Protein AF-A0A959K096-F1 (afdb_monomer_lite)

Radius of gyration: 23.17 Å; chains: 1; bounding box: 67×40×71 Å

Structure (mmCIF, N/CA/C/O backbone):
data_AF-A0A959K096-F1
#
_entry.id   AF-A0A959K096-F1
#
loop_
_atom_site.group_PDB
_atom_site.id
_atom_site.type_symbol
_atom_site.label_atom_id
_atom_site.label_alt_id
_atom_site.label_comp_id
_atom_site.label_asym_id
_atom_site.label_entity_id
_atom_site.label_seq_id
_atom_site.pdbx_PDB_ins_code
_atom_site.Cartn_x
_atom_site.Cartn_y
_atom_site.Cartn_z
_atom_site.occupancy
_atom_site.B_iso_or_equiv
_atom_site.auth_seq_id
_atom_site.auth_comp_id
_atom_site.auth_asym_id
_atom_site.auth_atom_id
_atom_site.pdbx_PDB_model_num
ATOM 1 N N . MET A 1 1 ? 40.692 -9.139 -2.985 1.00 23.20 1 MET A N 1
ATOM 2 C CA . MET A 1 1 ? 39.994 -9.299 -4.280 1.00 23.20 1 MET A CA 1
ATOM 3 C C . MET A 1 1 ? 38.507 -9.075 -4.047 1.00 23.20 1 MET A C 1
ATOM 5 O O . MET A 1 1 ? 37.821 -9.965 -3.563 1.00 23.20 1 MET A O 1
ATOM 9 N N . LYS A 1 2 ? 38.064 -7.827 -4.242 1.00 20.53 2 LYS A N 1
ATOM 10 C CA . LYS A 1 2 ? 36.703 -7.349 -3.974 1.00 20.53 2 LYS A CA 1
ATOM 11 C C . LYS A 1 2 ? 35.788 -7.834 -5.103 1.00 20.53 2 LYS A C 1
ATOM 13 O O . LYS A 1 2 ? 35.947 -7.389 -6.234 1.00 20.53 2 LYS A O 1
ATOM 18 N N . LYS A 1 3 ? 34.872 -8.757 -4.806 1.00 21.45 3 LYS A N 1
ATOM 19 C CA . LYS A 1 3 ? 33.778 -9.128 -5.709 1.00 21.45 3 LYS A CA 1
ATOM 20 C C . LYS A 1 3 ? 32.751 -7.986 -5.699 1.00 21.45 3 LYS A C 1
ATOM 22 O O . LYS A 1 3 ? 31.877 -7.953 -4.842 1.00 21.45 3 LYS A O 1
ATOM 27 N N . LEU A 1 4 ? 32.923 -7.013 -6.596 1.00 22.81 4 LEU A N 1
ATOM 28 C CA . LEU A 1 4 ? 31.853 -6.110 -7.030 1.00 22.81 4 LEU A CA 1
ATOM 29 C C . LEU A 1 4 ? 30.901 -6.935 -7.903 1.00 22.81 4 LEU A C 1
ATOM 31 O O . LEU A 1 4 ? 31.239 -7.173 -9.048 1.00 22.81 4 LEU A O 1
ATOM 35 N N . PHE A 1 5 ? 29.809 -7.443 -7.339 1.00 24.23 5 PHE A N 1
ATOM 36 C CA . PHE A 1 5 ? 28.594 -7.965 -7.998 1.00 24.23 5 PHE A CA 1
ATOM 37 C C . PHE A 1 5 ? 27.771 -8.556 -6.844 1.00 24.23 5 PHE A C 1
ATOM 39 O O . PHE A 1 5 ? 28.146 -9.602 -6.311 1.00 24.23 5 PHE A O 1
ATOM 46 N N . PRO A 1 6 ? 26.775 -7.823 -6.323 1.00 27.83 6 PRO A N 1
ATOM 47 C CA . PRO A 1 6 ? 25.466 -7.721 -6.969 1.00 27.83 6 PRO A CA 1
ATOM 48 C C . PRO A 1 6 ? 24.909 -6.284 -6.875 1.00 27.83 6 PRO A C 1
ATOM 50 O O . PRO A 1 6 ? 25.610 -5.395 -6.415 1.00 27.83 6 PRO A O 1
ATOM 53 N N . ILE A 1 7 ? 23.643 -6.069 -7.241 1.00 26.89 7 ILE A N 1
ATOM 54 C CA . ILE A 1 7 ? 22.902 -4.786 -7.218 1.00 26.89 7 ILE A CA 1
ATOM 55 C C . ILE A 1 7 ? 22.954 -4.047 -8.562 1.00 26.89 7 ILE A C 1
ATOM 57 O O . ILE A 1 7 ? 23.624 -3.036 -8.733 1.00 26.89 7 ILE A O 1
ATOM 61 N N . LEU A 1 8 ? 22.157 -4.538 -9.512 1.00 27.73 8 LEU A N 1
ATOM 62 C CA . LEU A 1 8 ? 21.442 -3.613 -10.399 1.00 27.73 8 LEU A CA 1
ATOM 63 C C . LEU A 1 8 ? 20.034 -4.082 -10.794 1.00 27.73 8 LEU A C 1
ATOM 65 O O . LEU A 1 8 ? 19.271 -3.279 -11.300 1.00 27.73 8 LEU A O 1
ATOM 69 N N . PHE A 1 9 ? 19.619 -5.321 -10.499 1.00 33.09 9 PHE A N 1
ATOM 70 C CA . PHE A 1 9 ? 18.269 -5.778 -10.879 1.00 33.09 9 PHE A CA 1
ATOM 71 C C . PHE A 1 9 ? 17.508 -6.584 -9.813 1.00 33.09 9 PHE A C 1
ATOM 73 O O . PHE A 1 9 ? 16.464 -7.147 -10.102 1.00 33.09 9 PHE A O 1
ATOM 80 N N . LEU A 1 10 ? 17.977 -6.580 -8.557 1.00 26.53 10 LEU A N 1
ATOM 81 C CA . LEU A 1 10 ? 17.268 -7.175 -7.403 1.00 26.53 10 LEU A CA 1
ATOM 82 C C . LEU A 1 10 ? 16.805 -6.134 -6.367 1.00 26.53 10 LEU A C 1
ATOM 84 O O . LEU A 1 10 ? 16.362 -6.478 -5.276 1.00 26.53 10 LEU A O 1
ATOM 88 N N . HIS A 1 11 ? 16.900 -4.849 -6.716 1.00 27.77 11 HIS A N 1
ATOM 89 C CA . HIS A 1 11 ? 16.362 -3.745 -5.919 1.00 27.77 11 HIS A CA 1
ATOM 90 C C . HIS A 1 11 ? 15.149 -3.063 -6.552 1.00 27.77 11 HIS A C 1
ATOM 92 O O . HIS A 1 11 ? 14.614 -2.154 -5.944 1.00 27.77 11 HIS A O 1
ATOM 98 N N . LEU A 1 12 ? 14.629 -3.528 -7.690 1.00 33.50 12 LEU A N 1
ATOM 99 C CA . LEU A 1 12 ? 13.482 -2.885 -8.351 1.00 33.50 12 LEU A CA 1
ATOM 100 C C . LEU A 1 12 ? 12.110 -3.496 -8.019 1.00 33.50 12 LEU A C 1
ATOM 102 O O . LEU A 1 12 ? 11.120 -3.115 -8.626 1.00 33.50 12 LEU A O 1
ATOM 106 N N . SER A 1 13 ? 12.028 -4.367 -7.008 1.00 31.58 13 SER A N 1
ATOM 107 C CA . SER A 1 13 ? 10.762 -4.672 -6.319 1.00 31.58 13 SER A CA 1
ATOM 108 C C . SER A 1 13 ? 10.719 -4.160 -4.870 1.00 31.58 13 SER A C 1
ATOM 110 O O . SER A 1 13 ? 9.779 -4.480 -4.154 1.00 31.58 13 SER A O 1
ATOM 112 N N . LEU A 1 14 ? 11.733 -3.404 -4.414 1.00 29.75 14 LEU A N 1
ATOM 113 C CA . LEU A 1 14 ? 11.789 -2.823 -3.053 1.00 29.75 14 LEU A CA 1
ATOM 114 C C . LEU A 1 14 ? 12.453 -1.431 -2.967 1.00 29.75 14 LEU A C 1
ATOM 116 O O . LEU A 1 14 ? 12.369 -0.771 -1.940 1.00 29.75 14 LEU A O 1
ATOM 120 N N . PHE A 1 15 ? 13.060 -0.948 -4.047 1.00 31.42 15 PHE A N 1
ATOM 121 C CA . PHE A 1 15 ? 13.356 0.455 -4.305 1.00 31.42 15 PHE A CA 1
ATOM 122 C C . PHE A 1 15 ? 12.981 0.723 -5.752 1.00 31.42 15 PHE A C 1
ATOM 124 O O . PHE A 1 15 ? 13.793 0.690 -6.675 1.00 31.42 15 PHE A O 1
ATOM 131 N N . SER A 1 16 ? 11.715 1.010 -5.965 1.00 32.34 16 SER A N 1
ATOM 132 C CA . SER A 1 16 ? 11.357 1.976 -6.981 1.00 32.34 16 SER A CA 1
ATOM 133 C C . SER A 1 16 ? 12.169 3.249 -6.719 1.00 32.34 16 SER A C 1
ATOM 135 O O . SER A 1 16 ? 11.878 4.025 -5.819 1.00 32.34 16 SER A O 1
ATOM 137 N N . TYR A 1 17 ? 13.277 3.408 -7.434 1.00 30.33 17 TYR A N 1
ATOM 138 C CA . TYR A 1 17 ? 13.931 4.696 -7.554 1.00 30.33 17 TYR A CA 1
ATOM 139 C C . TYR A 1 17 ? 13.127 5.464 -8.593 1.00 30.33 17 TYR A C 1
ATOM 141 O O . TYR A 1 17 ? 13.175 5.146 -9.781 1.00 30.33 17 TYR A O 1
ATOM 149 N N . GLY A 1 18 ? 12.366 6.459 -8.136 1.00 38.69 18 GLY A N 1
ATOM 150 C CA . GLY A 1 18 ? 11.876 7.519 -9.002 1.00 38.69 18 GLY A CA 1
ATOM 151 C C . GLY A 1 18 ? 13.064 8.168 -9.708 1.00 38.69 18 GLY A C 1
ATOM 152 O O . GLY A 1 18 ? 13.792 8.962 -9.117 1.00 38.69 18 GLY A O 1
ATOM 153 N N . GLN A 1 19 ? 13.294 7.795 -10.962 1.00 36.47 19 GLN A N 1
ATOM 154 C CA . GLN A 1 19 ? 14.100 8.585 -11.877 1.00 36.47 19 GLN A CA 1
ATOM 155 C C . GLN A 1 19 ? 13.168 9.208 -12.910 1.00 36.47 19 GLN A C 1
ATOM 157 O O . GLN A 1 19 ? 12.232 8.562 -13.384 1.00 36.47 19 GLN A O 1
ATOM 162 N N . ASN A 1 20 ? 13.419 10.486 -13.215 1.00 37.44 20 ASN A N 1
ATOM 163 C CA . ASN A 1 20 ? 12.770 11.282 -14.259 1.00 37.44 20 ASN A CA 1
ATOM 164 C C . ASN A 1 20 ? 12.415 10.420 -15.485 1.00 37.44 20 ASN A C 1
ATOM 166 O O . ASN A 1 20 ? 13.253 9.669 -15.946 1.00 37.44 20 ASN A O 1
ATOM 170 N N . MET A 1 21 ? 11.235 10.531 -16.081 1.00 46.97 21 MET A N 1
ATOM 171 C CA . MET A 1 21 ? 10.993 10.018 -17.438 1.00 46.97 21 MET A CA 1
ATOM 172 C C . MET A 1 21 ? 11.038 11.185 -18.422 1.00 46.97 21 MET A C 1
ATOM 174 O O . MET A 1 21 ? 10.148 11.387 -19.238 1.00 46.97 21 MET A O 1
ATOM 178 N N . THR A 1 22 ? 12.113 11.967 -18.366 1.00 54.66 22 THR A N 1
ATOM 179 C CA . THR A 1 22 ? 12.594 12.692 -19.542 1.00 54.66 22 THR A CA 1
ATOM 180 C C . THR A 1 22 ? 13.540 11.754 -20.273 1.00 54.66 22 THR A C 1
ATOM 182 O O . THR A 1 22 ? 14.759 11.880 -20.183 1.00 54.66 22 THR A O 1
ATOM 185 N N . GLY A 1 23 ? 12.972 10.743 -20.936 1.00 66.50 23 GLY A N 1
ATOM 186 C CA . GLY A 1 23 ? 13.772 9.841 -21.754 1.00 66.50 23 GLY A CA 1
ATOM 187 C C . GLY A 1 23 ? 14.562 10.657 -22.778 1.00 66.50 23 GLY A C 1
ATOM 188 O O . GLY A 1 23 ? 14.009 11.536 -23.445 1.00 66.50 23 GLY A O 1
ATOM 189 N N . LYS A 1 24 ? 15.866 10.411 -22.874 1.00 85.31 24 LYS A N 1
ATOM 190 C CA . LYS A 1 24 ? 16.731 11.095 -23.838 1.00 85.31 24 LYS A CA 1
ATOM 191 C C . LYS A 1 24 ? 16.848 10.219 -25.072 1.00 85.31 24 LYS A C 1
ATOM 193 O O . LYS A 1 24 ? 17.207 9.052 -24.969 1.00 85.31 24 LYS A O 1
ATOM 198 N N . TYR A 1 25 ? 16.582 10.771 -26.250 1.00 90.62 25 TYR A N 1
ATOM 199 C CA . TYR A 1 25 ? 16.929 10.059 -27.474 1.00 90.62 25 TYR A CA 1
ATOM 200 C C . TYR A 1 25 ? 18.451 10.007 -27.614 1.00 90.62 25 TYR A C 1
ATOM 202 O O . TYR A 1 25 ? 19.118 11.045 -27.604 1.00 90.62 25 TYR A O 1
ATOM 210 N N . ILE A 1 26 ? 18.988 8.798 -27.736 1.00 92.62 26 ILE A N 1
ATOM 211 C CA . ILE A 1 26 ? 20.390 8.541 -28.064 1.00 92.62 26 ILE A CA 1
ATOM 212 C C . ILE A 1 26 ? 20.452 7.743 -29.362 1.00 92.62 26 ILE A C 1
ATOM 214 O O . ILE A 1 26 ? 19.523 6.997 -29.675 1.00 92.62 26 ILE A O 1
ATOM 218 N N . LYS A 1 27 ? 21.529 7.906 -30.127 1.00 94.56 27 LYS A N 1
ATOM 219 C CA . LYS A 1 27 ? 21.800 7.004 -31.246 1.00 94.56 27 LYS A CA 1
ATOM 220 C C . LYS A 1 27 ? 22.193 5.629 -30.717 1.00 94.56 27 LYS A C 1
ATOM 222 O O . LYS A 1 27 ? 22.842 5.531 -29.673 1.00 94.56 27 LYS A O 1
ATOM 227 N N . ASP A 1 28 ? 21.779 4.585 -31.422 1.00 94.75 28 ASP A N 1
ATOM 228 C CA . ASP A 1 28 ? 22.264 3.238 -31.160 1.00 94.75 28 ASP A CA 1
ATOM 229 C C . ASP A 1 28 ? 23.755 3.094 -31.535 1.00 94.75 28 ASP A C 1
ATOM 231 O O . ASP A 1 28 ? 24.334 3.961 -32.186 1.00 94.75 28 ASP A O 1
ATOM 235 N N . LEU A 1 29 ? 24.389 1.994 -31.120 1.00 94.19 29 LEU A N 1
ATOM 236 C CA . LEU A 1 29 ? 25.822 1.732 -31.320 1.00 94.19 29 LEU A CA 1
ATOM 237 C C . LEU A 1 29 ? 26.259 1.691 -32.793 1.00 94.19 29 LEU A C 1
ATOM 239 O O . LEU A 1 29 ? 27.453 1.805 -33.062 1.00 94.19 29 LEU A O 1
ATOM 243 N N . GLU A 1 30 ? 25.328 1.514 -33.731 1.00 92.00 30 GLU A N 1
ATOM 244 C CA . GLU A 1 30 ? 25.605 1.528 -35.170 1.00 92.00 30 GLU A CA 1
ATOM 245 C C . GLU A 1 30 ? 25.270 2.882 -35.827 1.00 92.00 30 GLU A C 1
ATOM 247 O O . GLU A 1 30 ? 25.352 3.009 -37.049 1.00 92.00 30 GLU A O 1
ATOM 252 N N . ASP A 1 31 ? 24.908 3.894 -35.028 1.00 89.75 31 ASP A N 1
ATOM 253 C CA . ASP A 1 31 ? 24.513 5.244 -35.451 1.00 89.75 31 ASP A CA 1
ATOM 254 C C . ASP A 1 31 ? 23.312 5.296 -36.422 1.00 89.75 31 ASP A C 1
ATOM 256 O O . ASP A 1 31 ? 23.120 6.298 -37.130 1.00 89.75 31 ASP A O 1
ATOM 260 N N . LYS A 1 32 ? 22.482 4.243 -36.432 1.00 91.56 32 LYS A N 1
ATOM 261 C CA . LYS A 1 32 ? 21.380 4.000 -37.375 1.00 91.56 32 LYS A CA 1
ATOM 262 C C . LYS A 1 32 ? 20.061 4.622 -36.936 1.00 91.56 32 LYS A C 1
ATOM 264 O O . LYS A 1 32 ? 19.451 5.351 -37.715 1.00 91.56 32 LYS A O 1
ATOM 269 N N . CYS A 1 33 ? 19.604 4.322 -35.721 1.00 96.19 33 CYS A N 1
ATOM 270 C CA . CYS A 1 33 ? 18.311 4.775 -35.212 1.00 96.19 33 CYS A CA 1
ATOM 271 C C . CYS A 1 33 ? 18.457 5.477 -33.855 1.00 96.19 33 CYS A C 1
ATOM 273 O O . CYS A 1 33 ? 19.320 5.159 -33.040 1.00 96.19 33 CYS A O 1
ATOM 275 N N . LEU A 1 34 ? 17.542 6.400 -33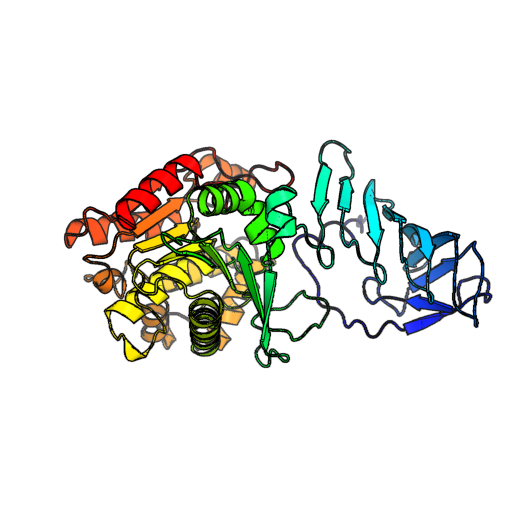.573 1.00 96.06 34 LEU A N 1
ATOM 276 C CA . LEU A 1 34 ? 17.336 6.980 -32.256 1.00 96.06 34 LEU A CA 1
ATOM 277 C C . LEU A 1 34 ? 16.517 6.023 -31.386 1.00 96.06 34 LEU A C 1
ATOM 279 O O . LEU A 1 34 ? 15.403 5.629 -31.741 1.00 96.06 34 LEU A O 1
ATOM 283 N N . VAL A 1 35 ? 17.052 5.704 -30.215 1.00 94.19 35 VAL A N 1
ATOM 284 C CA . VAL A 1 35 ? 16.387 4.926 -29.170 1.00 94.19 35 VAL A CA 1
ATOM 285 C C . VAL A 1 35 ? 16.126 5.842 -27.982 1.00 94.19 35 VAL A C 1
ATOM 287 O O . VAL A 1 35 ? 16.960 6.677 -27.627 1.00 94.19 35 VAL A O 1
ATOM 290 N N . LEU A 1 36 ? 14.955 5.706 -27.369 1.00 89.81 36 LEU A N 1
ATOM 291 C CA . LEU A 1 36 ? 14.604 6.428 -26.160 1.00 89.81 36 LEU A CA 1
ATOM 292 C C . LEU A 1 36 ? 15.305 5.765 -24.967 1.00 89.81 36 LEU A C 1
ATOM 294 O O . LEU A 1 36 ? 14.862 4.733 -24.462 1.00 89.81 36 LEU A O 1
ATOM 298 N N . ALA A 1 37 ? 16.406 6.360 -24.511 1.00 83.56 37 ALA A N 1
ATOM 299 C CA . ALA A 1 37 ? 17.050 5.967 -23.268 1.00 83.56 37 ALA A CA 1
ATOM 300 C C . ALA A 1 37 ? 16.171 6.399 -22.095 1.00 83.56 37 ALA A C 1
ATOM 302 O O . ALA A 1 37 ? 16.057 7.587 -21.785 1.00 83.56 37 ALA A O 1
ATOM 303 N N . GLN A 1 38 ? 15.525 5.422 -21.470 1.00 71.62 38 GLN A N 1
ATOM 304 C CA . GLN A 1 38 ? 14.752 5.631 -20.255 1.00 71.62 38 GLN A CA 1
ATOM 305 C C . GLN A 1 38 ? 15.687 5.640 -19.047 1.00 71.62 38 GLN A C 1
ATOM 307 O O . GLN A 1 38 ? 16.687 4.919 -19.026 1.00 71.62 38 GLN A O 1
ATOM 312 N N . ASN A 1 39 ? 15.346 6.406 -18.013 1.00 62.53 39 ASN A N 1
ATOM 313 C CA .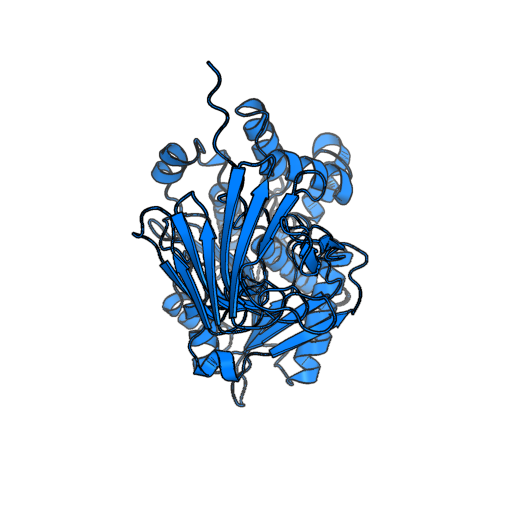 ASN A 1 39 ? 16.219 6.621 -16.853 1.00 62.53 39 ASN A CA 1
ATOM 314 C C . ASN A 1 39 ? 16.262 5.420 -15.885 1.00 62.53 39 ASN A C 1
ATOM 316 O O . ASN A 1 39 ? 16.594 5.560 -14.713 1.00 62.53 39 ASN A O 1
ATOM 320 N N . PHE A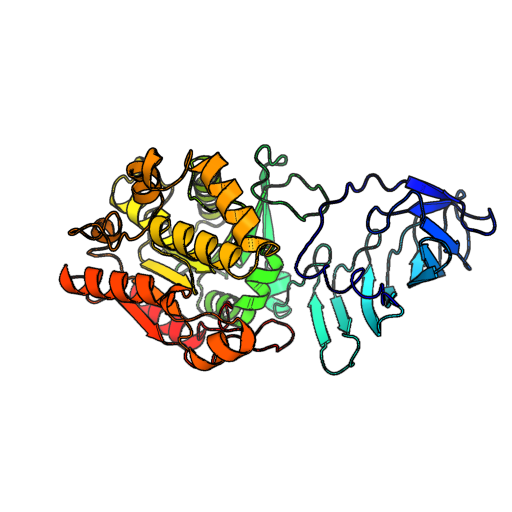 1 40 ? 15.947 4.218 -16.368 1.00 63.12 40 PHE A N 1
ATOM 321 C CA . PHE A 1 40 ? 16.218 2.971 -15.653 1.00 63.12 40 PHE A CA 1
ATOM 322 C C . PHE A 1 40 ? 17.715 2.656 -15.592 1.00 63.12 40 PHE A C 1
ATOM 324 O O . PHE A 1 40 ? 18.161 1.929 -14.707 1.00 63.12 40 PHE A O 1
ATOM 331 N N . PHE A 1 41 ? 18.493 3.208 -16.523 1.00 72.56 41 PHE A N 1
ATOM 332 C CA . PHE A 1 41 ? 19.933 3.026 -16.598 1.00 72.56 41 PHE A CA 1
ATOM 333 C C . PHE A 1 41 ? 20.653 4.373 -16.430 1.00 72.56 41 PHE A C 1
ATOM 335 O O . PHE A 1 41 ? 20.136 5.398 -16.879 1.00 72.56 41 PHE A O 1
ATOM 342 N N . PRO A 1 42 ? 21.853 4.396 -15.820 1.00 78.50 42 PRO A N 1
ATOM 343 C CA . PRO A 1 42 ? 22.679 5.597 -15.753 1.00 78.50 42 PRO A CA 1
ATOM 344 C C . PRO A 1 42 ? 23.012 6.087 -17.168 1.00 78.50 42 PRO A C 1
ATOM 346 O O . PRO A 1 42 ? 23.792 5.456 -17.880 1.00 78.50 42 PRO A O 1
ATOM 349 N N . LEU A 1 43 ? 22.420 7.217 -17.571 1.00 79.31 43 LEU A N 1
ATOM 350 C CA . LEU A 1 43 ? 22.519 7.742 -18.938 1.00 79.31 43 LEU A CA 1
ATOM 351 C C . LEU A 1 43 ? 23.966 7.972 -19.396 1.00 79.31 43 LEU A C 1
ATOM 353 O O . LEU A 1 43 ? 24.273 7.745 -20.562 1.00 79.31 43 LEU A O 1
ATOM 357 N N . ASP A 1 44 ? 24.852 8.390 -18.489 1.00 84.31 44 ASP A N 1
ATOM 358 C CA . ASP A 1 44 ? 26.240 8.746 -18.815 1.00 84.31 44 ASP A CA 1
ATOM 359 C C . ASP A 1 44 ? 27.099 7.545 -19.240 1.00 84.31 44 ASP A C 1
ATOM 361 O O . ASP A 1 44 ? 28.122 7.714 -19.901 1.00 84.31 44 ASP A O 1
ATOM 365 N N . SER A 1 45 ? 26.703 6.329 -18.861 1.00 88.31 45 SER A N 1
ATOM 366 C CA . SER A 1 45 ? 27.418 5.090 -19.187 1.00 88.31 45 SER A CA 1
ATOM 367 C C . SER A 1 45 ? 26.588 4.110 -20.011 1.00 88.31 45 SER A C 1
ATOM 369 O O . SER A 1 45 ? 27.063 3.003 -20.288 1.00 88.31 45 SER A O 1
ATOM 371 N N . LEU A 1 46 ? 25.378 4.517 -20.405 1.00 89.94 46 LEU A N 1
ATOM 372 C CA . LEU A 1 46 ? 24.456 3.728 -21.202 1.00 89.94 46 LEU A CA 1
ATOM 373 C C . LEU A 1 46 ? 24.824 3.789 -22.686 1.00 89.94 46 LEU A C 1
ATOM 375 O O . LEU A 1 46 ? 24.907 4.862 -23.280 1.00 89.94 46 LEU A O 1
ATOM 379 N N . SER A 1 47 ? 24.931 2.622 -23.311 1.00 93.69 47 SER A N 1
ATOM 380 C CA . SER A 1 47 ? 24.845 2.484 -24.763 1.00 93.69 47 SER A CA 1
ATOM 381 C C . SER A 1 47 ? 23.816 1.421 -25.134 1.00 93.69 47 SER A C 1
ATOM 383 O O . SER A 1 47 ? 23.522 0.515 -24.351 1.00 93.69 47 SER A O 1
ATOM 385 N N . ILE A 1 48 ? 23.209 1.562 -26.313 1.00 95.25 48 ILE A N 1
ATOM 386 C CA . ILE A 1 48 ? 22.138 0.675 -26.773 1.00 95.25 48 ILE A CA 1
ATOM 387 C C . ILE A 1 48 ? 22.456 0.205 -28.185 1.00 95.25 48 ILE A C 1
ATOM 389 O O . ILE A 1 48 ? 22.854 1.005 -29.022 1.00 95.25 48 ILE A O 1
ATOM 393 N N . ARG A 1 49 ? 22.260 -1.081 -28.468 1.00 97.12 49 ARG A N 1
ATOM 394 C CA . ARG A 1 49 ? 22.248 -1.623 -29.834 1.00 97.12 49 ARG A CA 1
ATOM 395 C C . ARG A 1 49 ? 20.825 -1.991 -30.224 1.00 97.12 49 ARG A C 1
ATOM 397 O O . ARG A 1 49 ? 20.132 -2.609 -29.417 1.00 97.12 49 ARG A O 1
ATOM 404 N N . TRP A 1 50 ? 20.433 -1.665 -31.450 1.00 97.38 50 TRP A N 1
ATOM 405 C CA . TRP A 1 50 ? 19.150 -2.030 -32.044 1.00 97.38 50 TRP A CA 1
ATOM 406 C C . TRP A 1 50 ? 19.385 -2.785 -33.356 1.00 97.38 50 TRP A C 1
ATOM 408 O O . TRP A 1 50 ? 20.160 -2.323 -34.186 1.00 97.38 50 TRP A O 1
ATOM 418 N N . ASP A 1 51 ? 18.744 -3.942 -33.542 1.00 97.12 51 ASP A N 1
ATOM 419 C CA . ASP A 1 51 ? 18.909 -4.770 -34.754 1.00 97.12 51 ASP A CA 1
ATOM 420 C C . ASP A 1 51 ? 17.733 -4.690 -35.752 1.00 97.12 51 ASP A C 1
ATOM 422 O O . ASP A 1 51 ? 17.794 -5.305 -36.818 1.00 97.12 51 ASP A O 1
ATOM 426 N N . GLY A 1 52 ? 16.681 -3.926 -35.435 1.00 96.19 52 GLY A N 1
ATOM 427 C CA . GLY A 1 52 ? 15.496 -3.771 -36.282 1.00 96.19 52 GLY A CA 1
ATOM 428 C C . GLY A 1 52 ? 15.494 -2.503 -37.148 1.00 96.19 52 GLY A C 1
ATOM 429 O O . GLY A 1 52 ? 16.523 -1.883 -37.417 1.00 96.19 52 GLY A O 1
ATOM 430 N N . GLY A 1 53 ? 14.306 -2.102 -37.612 1.00 97.06 53 GLY A N 1
ATOM 431 C CA . GLY A 1 53 ? 14.128 -0.970 -38.530 1.00 97.06 53 GLY A CA 1
ATOM 432 C C . GLY A 1 53 ? 14.117 0.410 -37.862 1.00 97.06 53 GLY A C 1
ATOM 433 O O . GLY A 1 53 ? 13.963 0.534 -36.645 1.00 97.06 53 GLY A O 1
ATOM 434 N N . CYS A 1 54 ? 14.224 1.470 -38.672 1.00 96.56 54 CYS A N 1
ATOM 435 C CA . CYS A 1 54 ? 13.919 2.836 -38.239 1.00 96.56 54 CYS A CA 1
ATOM 436 C C . CYS A 1 54 ? 12.664 3.365 -38.953 1.00 96.56 54 CYS A C 1
ATOM 438 O O . CYS A 1 54 ? 12.465 3.129 -40.146 1.00 96.56 54 CYS A O 1
ATOM 440 N N . LYS A 1 55 ? 11.869 4.179 -38.256 1.00 97.19 55 LYS A N 1
ATOM 441 C CA . LYS A 1 55 ? 10.806 5.015 -38.827 1.00 97.19 55 LYS A CA 1
ATOM 442 C C . LYS A 1 55 ? 10.965 6.432 -38.288 1.00 97.19 55 LYS A C 1
ATOM 444 O O . LYS A 1 55 ? 11.005 6.622 -37.077 1.00 97.19 55 LYS A O 1
ATOM 449 N N . ASN A 1 56 ? 11.051 7.424 -39.178 1.00 95.19 56 ASN A N 1
ATOM 450 C CA . ASN A 1 56 ? 11.328 8.822 -38.812 1.00 95.19 56 ASN A CA 1
ATOM 451 C C . ASN A 1 56 ? 12.560 8.946 -37.894 1.00 95.19 56 ASN A C 1
ATOM 453 O O . ASN A 1 56 ? 12.473 9.533 -36.819 1.00 95.19 56 ASN A O 1
ATOM 457 N N . GLU A 1 57 ? 13.669 8.312 -38.292 1.00 95.50 57 GLU A N 1
ATOM 458 C CA . GLU A 1 57 ? 14.944 8.243 -37.551 1.00 95.50 57 GLU A CA 1
ATOM 459 C C . GLU A 1 57 ? 14.894 7.520 -36.198 1.00 95.50 57 GLU A C 1
ATOM 461 O O . GLU A 1 57 ? 15.936 7.320 -35.590 1.00 95.50 57 GLU A O 1
ATOM 466 N N . LYS A 1 58 ? 13.727 7.081 -35.719 1.00 97.00 58 LYS A N 1
ATOM 467 C CA . LYS A 1 58 ? 13.570 6.380 -34.438 1.00 97.00 58 LYS A CA 1
ATOM 468 C C . LYS A 1 58 ? 13.470 4.877 -34.644 1.00 97.00 58 LYS A C 1
ATOM 470 O O . LYS A 1 58 ? 12.895 4.444 -35.642 1.00 97.00 58 LYS A O 1
ATOM 475 N N . ALA A 1 59 ? 13.977 4.085 -33.699 1.00 97.00 59 ALA A N 1
ATOM 476 C CA . ALA A 1 59 ? 13.815 2.633 -33.737 1.00 97.00 59 ALA A CA 1
ATOM 477 C C . ALA A 1 59 ? 12.319 2.272 -33.773 1.00 97.00 59 ALA A C 1
ATOM 479 O O . ALA A 1 59 ? 11.502 2.856 -33.048 1.00 97.00 59 ALA A O 1
ATOM 480 N N . ASN A 1 60 ? 11.949 1.381 -34.693 1.00 97.81 60 ASN A N 1
ATOM 481 C CA . ASN A 1 60 ? 10.558 1.039 -34.963 1.00 97.81 60 ASN A CA 1
ATOM 482 C C . ASN A 1 60 ? 10.426 -0.351 -35.599 1.00 97.81 60 ASN A C 1
ATOM 484 O O . ASN A 1 60 ? 11.185 -0.691 -36.509 1.00 97.81 60 ASN A O 1
ATOM 488 N N . GLY A 1 61 ? 9.414 -1.106 -35.177 1.00 97.12 61 GLY A N 1
ATOM 489 C CA . GLY A 1 61 ? 9.139 -2.460 -35.655 1.00 97.12 61 GLY A CA 1
ATOM 490 C C . GLY A 1 61 ? 9.685 -3.539 -34.722 1.00 97.12 61 GLY A C 1
ATOM 491 O O . GLY A 1 61 ? 10.044 -3.262 -33.581 1.00 97.12 61 GLY A O 1
ATOM 492 N N . GLU A 1 62 ? 9.716 -4.774 -35.212 1.00 98.25 62 GLU A N 1
ATOM 493 C CA . GLU A 1 62 ? 10.233 -5.925 -34.469 1.00 98.25 62 GLU A CA 1
ATOM 494 C C . GLU A 1 62 ? 11.760 -5.940 -34.447 1.00 98.25 62 GLU A C 1
ATOM 496 O O . GLU A 1 62 ? 12.411 -5.641 -35.453 1.00 98.25 62 GLU A O 1
ATOM 501 N N . GLY A 1 63 ? 12.325 -6.337 -33.311 1.00 97.38 63 GLY A N 1
ATOM 502 C CA . GLY A 1 63 ? 13.760 -6.534 -33.176 1.00 97.38 63 GLY A CA 1
ATOM 503 C C . GLY A 1 63 ? 14.192 -6.690 -31.728 1.00 97.38 63 GLY A C 1
ATOM 504 O O . GLY A 1 63 ? 13.421 -7.066 -30.843 1.00 97.38 63 GLY A O 1
ATOM 505 N N . THR A 1 64 ? 15.459 -6.394 -31.493 1.00 98.00 64 THR A N 1
ATOM 506 C CA . THR A 1 64 ? 16.142 -6.572 -30.227 1.00 98.00 64 THR A CA 1
ATOM 507 C C . THR A 1 64 ? 16.865 -5.297 -29.817 1.00 98.00 64 THR A C 1
ATOM 509 O O . THR A 1 64 ? 17.797 -4.853 -30.491 1.00 98.00 64 THR A O 1
ATOM 512 N N . LEU A 1 65 ? 16.511 -4.756 -28.652 1.00 96.50 65 LEU A N 1
ATOM 513 C CA . LEU A 1 65 ? 17.309 -3.746 -27.958 1.00 96.50 65 LEU A CA 1
ATOM 514 C C . LEU A 1 65 ? 18.264 -4.451 -26.991 1.00 96.50 65 LEU A C 1
ATOM 516 O O . LEU A 1 65 ? 17.830 -5.216 -26.134 1.00 96.50 65 LEU A O 1
ATOM 520 N N . THR A 1 66 ? 19.567 -4.206 -27.109 1.00 96.44 66 THR A N 1
ATOM 521 C CA . THR A 1 66 ? 20.567 -4.657 -26.124 1.00 96.44 66 THR A CA 1
ATOM 522 C C . THR A 1 66 ? 21.111 -3.444 -25.380 1.00 96.44 66 THR A C 1
ATOM 524 O O . THR A 1 66 ? 21.634 -2.533 -26.020 1.00 96.44 66 THR A O 1
ATOM 527 N N . TYR A 1 67 ? 20.993 -3.429 -24.054 1.00 93.50 67 TYR A N 1
ATOM 528 C CA . TYR A 1 67 ? 21.417 -2.326 -23.191 1.00 93.50 67 TYR A CA 1
ATOM 529 C C . TYR A 1 67 ? 22.756 -2.658 -22.533 1.00 93.50 67 TYR A C 1
ATOM 531 O O . TYR A 1 67 ? 22.912 -3.728 -21.935 1.00 93.50 67 TYR A O 1
ATOM 539 N N . PHE A 1 68 ? 23.699 -1.720 -22.591 1.00 93.06 68 PHE A N 1
ATOM 540 C CA . PHE A 1 68 ? 25.027 -1.856 -22.006 1.00 93.06 68 PHE A CA 1
ATOM 541 C C . PHE A 1 68 ? 25.302 -0.735 -21.004 1.00 93.06 68 PHE A C 1
ATOM 543 O O . PHE A 1 68 ? 25.032 0.427 -21.293 1.00 93.06 68 PHE A O 1
ATOM 550 N N . ILE A 1 69 ? 25.898 -1.069 -19.858 1.00 91.44 69 ILE A N 1
ATOM 551 C CA . ILE A 1 69 ? 26.475 -0.097 -18.919 1.00 91.44 69 ILE A CA 1
ATOM 552 C C . ILE A 1 69 ? 27.974 -0.324 -18.866 1.00 91.44 69 ILE A C 1
ATOM 554 O O . ILE A 1 69 ? 28.430 -1.414 -18.507 1.00 91.44 69 ILE A O 1
ATOM 558 N N . SER A 1 70 ? 28.749 0.707 -19.211 1.00 90.62 70 SER A N 1
ATOM 559 C CA . SER A 1 70 ? 30.216 0.617 -19.243 1.00 90.62 70 SER A CA 1
ATOM 560 C C . SER A 1 70 ? 30.689 -0.623 -20.023 1.00 90.62 70 SER A C 1
ATOM 562 O O . SER A 1 70 ? 31.546 -1.374 -19.559 1.00 90.62 70 SER A O 1
ATOM 564 N N . SER A 1 71 ? 30.066 -0.855 -21.186 1.00 90.00 71 SER A N 1
ATOM 565 C CA . SER A 1 71 ? 30.303 -1.984 -22.103 1.00 90.00 71 SER A CA 1
ATOM 566 C C . SER A 1 71 ? 29.883 -3.375 -21.616 1.00 90.00 71 SER A C 1
ATOM 568 O O . SER A 1 71 ? 30.053 -4.344 -22.354 1.00 90.00 71 SER A O 1
ATOM 570 N N . ASN A 1 72 ? 29.302 -3.504 -20.424 1.00 92.56 72 ASN A N 1
ATOM 571 C CA . ASN A 1 72 ? 28.719 -4.764 -19.968 1.00 92.56 72 ASN A CA 1
ATOM 572 C C . ASN A 1 72 ? 27.246 -4.809 -20.357 1.00 92.56 72 ASN A C 1
ATOM 574 O O . ASN A 1 72 ? 26.517 -3.867 -20.054 1.00 92.56 72 ASN A O 1
ATOM 578 N N . GLU A 1 73 ? 26.802 -5.891 -20.995 1.00 92.69 73 GLU A N 1
ATOM 579 C CA . GLU A 1 73 ? 25.374 -6.122 -21.217 1.00 92.69 73 GLU A CA 1
ATOM 580 C C . GLU A 1 73 ? 24.670 -6.199 -19.859 1.00 92.69 73 GLU A C 1
ATOM 582 O O . GLU A 1 73 ? 25.106 -6.929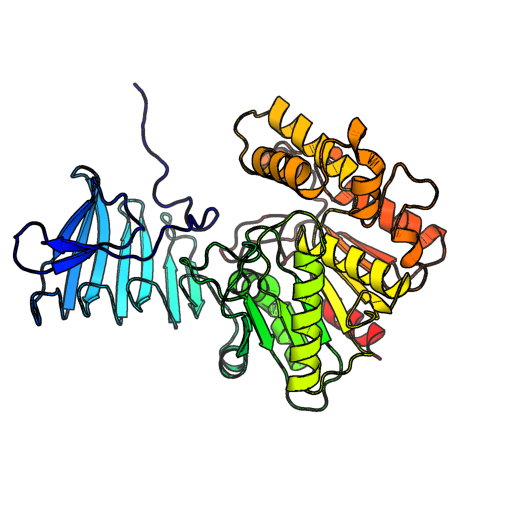 -18.969 1.00 92.69 73 GLU A O 1
ATOM 587 N N . VAL A 1 74 ? 23.604 -5.419 -19.688 1.00 91.44 74 VAL A N 1
ATOM 588 C CA . VAL A 1 74 ? 22.818 -5.379 -18.443 1.00 91.44 74 VAL A CA 1
ATOM 589 C C . VAL A 1 74 ? 21.364 -5.763 -18.649 1.00 91.44 74 VAL A C 1
ATOM 591 O O . VAL A 1 74 ? 20.703 -6.165 -17.692 1.00 91.44 74 VAL A O 1
ATOM 594 N N . ALA A 1 75 ? 20.873 -5.671 -19.883 1.00 92.81 75 ALA A N 1
ATOM 595 C CA . ALA A 1 75 ? 19.531 -6.080 -20.244 1.00 92.81 75 ALA A CA 1
ATOM 596 C C . ALA A 1 75 ? 19.384 -6.271 -21.753 1.00 92.81 75 ALA A C 1
ATOM 598 O O . ALA A 1 75 ? 20.121 -5.692 -22.554 1.00 92.81 75 ALA A O 1
ATOM 599 N N . LYS A 1 76 ? 18.354 -7.021 -22.130 1.00 95.50 76 LYS A N 1
ATOM 600 C CA . LYS A 1 76 ? 17.941 -7.232 -23.511 1.00 95.50 76 LYS A CA 1
ATOM 601 C C . LYS A 1 76 ? 16.421 -7.199 -23.597 1.00 95.50 76 LYS A C 1
ATOM 603 O O . LYS A 1 76 ? 15.764 -7.822 -22.774 1.00 95.50 76 LYS A O 1
ATOM 608 N N . TYR A 1 77 ? 15.876 -6.502 -24.582 1.00 96.25 77 TYR A N 1
ATOM 609 C CA . TYR A 1 77 ? 14.466 -6.565 -24.951 1.00 96.25 77 TYR A CA 1
ATOM 610 C C . TYR A 1 77 ? 14.345 -7.166 -26.345 1.00 96.25 77 TYR A C 1
ATOM 612 O O . TYR A 1 77 ? 15.077 -6.755 -27.239 1.00 96.25 77 TYR A O 1
ATOM 620 N N . HIS A 1 78 ? 13.431 -8.110 -26.528 1.00 98.25 78 HIS A N 1
ATOM 621 C CA . HIS A 1 78 ? 13.062 -8.670 -27.820 1.00 98.25 78 HIS A CA 1
ATOM 622 C C . HIS A 1 78 ? 11.557 -8.507 -28.033 1.00 98.25 78 HIS A C 1
ATOM 624 O O . HIS A 1 78 ? 10.774 -8.972 -27.203 1.00 98.25 78 HIS A O 1
ATOM 630 N N . GLY A 1 79 ? 11.160 -7.864 -29.128 1.00 97.44 79 GLY A N 1
ATOM 631 C CA . GLY A 1 79 ? 9.759 -7.649 -29.482 1.00 97.44 79 GLY A CA 1
ATOM 632 C C . GLY A 1 79 ? 9.529 -6.335 -30.218 1.00 97.44 79 GLY A C 1
ATOM 633 O O . GLY A 1 79 ? 10.450 -5.750 -30.800 1.00 97.44 79 GLY A O 1
ATOM 634 N N . SER A 1 80 ? 8.286 -5.869 -30.152 1.00 97.12 80 SER A N 1
ATOM 635 C CA . SER A 1 80 ? 7.822 -4.667 -30.831 1.00 97.12 80 SER A CA 1
ATOM 636 C C . SER A 1 80 ? 8.404 -3.387 -30.207 1.00 97.12 80 SER A C 1
ATOM 638 O O . SER A 1 80 ? 8.345 -3.164 -28.998 1.00 97.12 80 SER A O 1
ATOM 640 N N . VAL A 1 81 ? 8.949 -2.500 -31.039 1.00 96.50 81 VAL A N 1
ATOM 641 C CA . VAL A 1 81 ? 9.434 -1.171 -30.639 1.00 96.50 81 VAL A CA 1
ATOM 642 C C . VAL A 1 81 ? 8.659 -0.097 -31.395 1.00 96.50 81 VAL A C 1
ATOM 644 O O . VAL A 1 81 ? 8.537 -0.141 -32.621 1.00 96.50 81 VAL A O 1
ATOM 647 N N . GLU A 1 82 ? 8.184 0.922 -30.682 1.00 96.12 82 GLU A N 1
ATOM 648 C CA . GLU A 1 82 ? 7.554 2.103 -31.265 1.00 96.12 82 GLU A CA 1
ATOM 649 C C . GLU A 1 82 ? 8.216 3.382 -30.743 1.00 96.12 82 GLU A C 1
ATOM 651 O O . GLU A 1 82 ? 8.505 3.515 -29.557 1.00 96.12 82 GLU A O 1
ATOM 656 N N . ASN A 1 83 ? 8.474 4.344 -31.637 1.00 94.31 83 ASN A N 1
ATOM 657 C CA . ASN A 1 83 ? 9.100 5.629 -31.305 1.00 94.31 83 ASN A CA 1
ATOM 658 C C . ASN A 1 83 ? 10.371 5.512 -30.438 1.00 94.31 83 ASN A C 1
ATOM 660 O O . ASN A 1 83 ? 10.619 6.351 -29.574 1.00 94.31 83 ASN A O 1
ATOM 664 N N . GLY A 1 84 ? 11.200 4.496 -30.686 1.00 93.62 84 GLY A N 1
ATOM 665 C CA . GLY A 1 84 ? 12.439 4.277 -29.946 1.00 93.62 84 GLY A CA 1
ATOM 666 C C . GLY A 1 84 ? 12.276 3.573 -28.598 1.00 93.62 84 GLY A C 1
ATOM 667 O O . GLY A 1 84 ? 13.252 3.504 -27.860 1.00 93.62 84 GLY A O 1
ATOM 668 N N . SER A 1 85 ? 11.089 3.073 -28.255 1.00 91.81 85 SER A N 1
ATOM 669 C CA . SER A 1 85 ? 10.788 2.472 -26.953 1.00 91.81 85 SER A CA 1
ATOM 670 C C . SER A 1 85 ? 10.071 1.123 -27.110 1.00 91.81 85 SER A C 1
ATOM 672 O O . SER A 1 85 ? 9.275 0.991 -28.041 1.00 91.81 85 SER A O 1
ATOM 674 N N . PRO A 1 86 ? 10.306 0.120 -26.241 1.00 93.50 86 PRO A N 1
ATOM 675 C CA . PRO A 1 86 ? 9.517 -1.114 -26.249 1.00 93.50 86 PRO A CA 1
ATOM 676 C C . PRO A 1 86 ? 8.013 -0.815 -26.175 1.00 93.50 86 PRO A C 1
ATOM 678 O O . PRO A 1 86 ? 7.565 -0.114 -25.265 1.00 93.50 86 PRO A O 1
ATOM 681 N N . ASN A 1 87 ? 7.234 -1.304 -27.136 1.00 94.06 87 ASN A N 1
ATOM 682 C CA . ASN A 1 87 ? 5.804 -1.025 -27.224 1.00 94.06 87 ASN A CA 1
ATOM 683 C C . ASN A 1 87 ? 5.094 -2.153 -27.980 1.00 94.06 87 ASN A C 1
ATOM 685 O O . ASN A 1 87 ? 5.363 -2.353 -29.161 1.00 94.06 87 ASN A O 1
ATOM 689 N N . GLY A 1 88 ? 4.210 -2.884 -27.304 1.00 94.38 88 GLY A N 1
ATOM 690 C CA . GLY A 1 88 ? 3.616 -4.130 -27.790 1.00 94.38 88 GLY A CA 1
ATOM 691 C C . GLY A 1 88 ? 4.147 -5.368 -27.063 1.00 94.38 88 GLY A C 1
ATOM 692 O O . GLY A 1 88 ? 4.748 -5.277 -25.989 1.00 94.38 88 GLY A O 1
ATOM 693 N N . ILE A 1 89 ? 3.901 -6.550 -27.628 1.00 96.44 89 ILE A N 1
ATOM 694 C CA . ILE A 1 89 ? 4.291 -7.825 -27.013 1.00 96.44 89 ILE A CA 1
ATOM 695 C C . ILE A 1 89 ? 5.809 -7.995 -27.108 1.00 96.44 89 ILE A C 1
ATOM 697 O O . ILE A 1 89 ? 6.399 -7.843 -28.175 1.00 96.44 89 ILE A O 1
ATOM 701 N N . GLY A 1 90 ? 6.444 -8.358 -25.997 1.00 96.44 90 GLY A N 1
ATOM 702 C CA . GLY A 1 90 ? 7.866 -8.667 -26.001 1.00 96.44 90 GLY A CA 1
ATOM 703 C C . GLY A 1 90 ? 8.353 -9.366 -24.744 1.00 96.44 90 GLY A C 1
ATOM 704 O O . GLY A 1 90 ? 7.578 -9.784 -23.879 1.00 96.44 90 GLY A O 1
ATOM 705 N N . ILE A 1 91 ? 9.672 -9.504 -24.674 1.00 97.44 91 ILE A N 1
ATOM 706 C CA . ILE A 1 91 ? 10.397 -10.134 -23.579 1.00 97.44 91 ILE A CA 1
ATOM 707 C C . ILE A 1 91 ? 11.589 -9.253 -23.227 1.00 97.44 91 ILE A C 1
ATOM 709 O O . ILE A 1 91 ? 12.482 -9.048 -24.044 1.00 97.44 91 ILE A O 1
ATOM 713 N N . PHE A 1 92 ? 11.616 -8.764 -21.995 1.00 94.44 92 PHE A N 1
ATOM 714 C CA . PHE A 1 92 ? 12.774 -8.139 -21.380 1.00 94.44 92 PHE A CA 1
ATOM 715 C C . PHE A 1 92 ? 13.502 -9.176 -20.523 1.00 94.44 92 PHE A C 1
ATOM 717 O O . PHE A 1 92 ? 12.866 -9.907 -19.770 1.00 94.44 92 PHE A O 1
ATOM 724 N N . SER A 1 93 ? 14.825 -9.248 -20.594 1.00 93.56 93 SER A N 1
ATOM 725 C CA . SER A 1 93 ? 15.628 -10.190 -19.814 1.00 93.56 93 SER A CA 1
ATOM 726 C C . SER A 1 93 ? 16.901 -9.544 -19.287 1.00 93.56 93 SER A C 1
ATOM 728 O O . SER A 1 93 ? 17.517 -8.742 -19.991 1.00 93.56 93 SER A O 1
ATOM 730 N N . SER A 1 94 ? 17.327 -9.924 -18.083 1.00 91.00 94 SER A N 1
ATOM 731 C CA . SER A 1 94 ? 18.626 -9.539 -17.526 1.00 91.00 94 SER A CA 1
ATOM 732 C C . SER A 1 94 ? 19.630 -10.701 -17.596 1.00 91.00 94 SER A C 1
ATOM 734 O O . SER A 1 94 ? 19.233 -11.865 -17.493 1.00 91.00 94 SER A O 1
ATOM 736 N N . PRO A 1 95 ? 20.948 -10.427 -17.652 1.00 89.38 95 PRO A N 1
ATOM 737 C CA . PRO A 1 95 ? 21.981 -11.462 -17.525 1.00 89.38 95 PRO A CA 1
ATOM 738 C C . PRO A 1 95 ? 21.918 -12.234 -16.203 1.00 89.38 95 PRO A C 1
ATOM 740 O O . PRO A 1 95 ? 22.422 -13.348 -16.106 1.00 89.38 95 PRO A O 1
ATOM 743 N N . SER A 1 96 ? 21.305 -11.645 -15.170 1.00 85.69 96 SER A N 1
ATOM 744 C CA . SER A 1 96 ? 21.072 -12.314 -13.891 1.00 85.69 96 SER A CA 1
ATOM 745 C C . SER A 1 96 ? 19.926 -13.327 -13.925 1.00 85.69 96 SER A C 1
ATOM 747 O O . SER A 1 96 ? 19.733 -14.000 -12.922 1.00 85.69 96 SER A O 1
ATOM 749 N N . GLY A 1 97 ? 19.185 -13.449 -15.032 1.00 87.50 97 GLY A N 1
ATOM 750 C CA . GLY A 1 97 ? 18.125 -14.444 -15.217 1.00 87.50 97 GLY A CA 1
ATOM 751 C C . GLY A 1 97 ? 16.706 -13.951 -14.927 1.00 87.50 97 GLY A C 1
ATOM 752 O O . GLY A 1 97 ? 15.784 -14.760 -14.954 1.00 87.50 97 GLY A O 1
ATOM 753 N N . PHE A 1 98 ? 16.496 -12.656 -14.664 1.00 89.50 98 PHE A N 1
ATOM 754 C CA . PHE A 1 98 ? 15.132 -12.122 -14.614 1.00 89.50 98 PHE A CA 1
ATOM 755 C C . PHE A 1 98 ? 14.552 -12.026 -16.016 1.00 89.50 98 PHE A C 1
ATOM 757 O O . PHE A 1 98 ? 15.252 -11.624 -16.947 1.00 89.50 98 PHE A O 1
ATOM 764 N N . ILE A 1 99 ? 13.267 -12.345 -16.145 1.00 92.69 99 ILE A N 1
ATOM 765 C CA . ILE A 1 99 ? 12.524 -12.224 -17.397 1.00 92.69 99 ILE A CA 1
ATOM 766 C C . ILE A 1 99 ? 11.203 -11.513 -17.117 1.00 92.69 99 ILE A C 1
ATOM 768 O O . ILE A 1 99 ? 10.451 -11.942 -16.249 1.00 92.69 99 ILE A O 1
ATOM 772 N N . TRP A 1 100 ? 10.897 -10.471 -17.882 1.00 94.06 100 TRP A N 1
ATOM 773 C CA . TRP A 1 100 ? 9.582 -9.841 -17.954 1.00 94.06 100 TRP A CA 1
ATOM 774 C C . TRP A 1 100 ? 9.013 -10.112 -19.337 1.00 94.06 100 TRP A C 1
ATOM 776 O O . TRP A 1 100 ? 9.637 -9.779 -20.338 1.00 94.06 100 TRP A O 1
ATOM 786 N N . GLN A 1 101 ? 7.835 -10.710 -19.405 1.00 95.81 101 GLN A N 1
ATOM 787 C CA . GLN A 1 101 ? 7.176 -11.046 -20.661 1.00 95.81 101 GLN A CA 1
ATOM 788 C C . GLN A 1 101 ? 5.745 -10.529 -20.645 1.00 95.81 101 GLN A C 1
ATOM 790 O O . GLN A 1 101 ? 5.074 -10.607 -19.618 1.00 95.81 101 GLN A O 1
ATOM 795 N N . GLY A 1 102 ? 5.260 -10.032 -21.774 1.00 95.81 102 GLY A N 1
ATOM 796 C CA . GLY A 1 102 ? 3.895 -9.527 -21.887 1.00 95.81 102 GLY A CA 1
ATOM 797 C C . GLY A 1 102 ? 3.821 -8.313 -22.787 1.00 95.81 102 GLY A C 1
ATOM 798 O O . GLY A 1 102 ? 4.677 -8.119 -23.651 1.00 95.81 102 GLY A O 1
ATOM 799 N N . ASN A 1 103 ? 2.783 -7.510 -22.587 1.00 94.75 103 ASN A N 1
ATOM 800 C CA . ASN A 1 103 ? 2.605 -6.272 -23.326 1.00 94.75 103 ASN A CA 1
ATOM 801 C C . ASN A 1 103 ? 3.356 -5.112 -22.655 1.00 94.75 103 ASN A C 1
ATOM 803 O O . ASN A 1 103 ? 3.308 -4.937 -21.439 1.00 94.75 103 ASN A O 1
ATOM 807 N N . PHE A 1 104 ? 4.057 -4.314 -23.453 1.00 91.31 104 PHE A N 1
ATOM 808 C CA . PHE A 1 104 ? 4.810 -3.150 -23.007 1.00 91.31 104 PHE A CA 1
ATOM 809 C C . PHE A 1 104 ? 4.164 -1.879 -23.552 1.00 91.31 104 PHE A C 1
ATOM 811 O O . PHE A 1 104 ? 3.740 -1.825 -24.703 1.00 91.31 104 PHE A O 1
ATOM 818 N N . THR A 1 105 ? 4.123 -0.836 -22.734 1.00 88.94 105 THR A N 1
ATOM 819 C CA . THR A 1 105 ? 3.768 0.523 -23.149 1.00 88.94 105 THR A CA 1
ATOM 820 C C . THR A 1 105 ? 4.886 1.434 -22.687 1.00 88.94 105 THR A C 1
ATOM 822 O O . THR A 1 105 ? 5.191 1.489 -21.493 1.00 88.94 105 THR A O 1
ATOM 825 N N . ASP A 1 106 ? 5.527 2.100 -23.646 1.00 86.38 106 ASP A N 1
ATOM 826 C CA . ASP A 1 106 ? 6.667 2.984 -23.412 1.00 86.38 106 ASP A CA 1
ATOM 827 C C . ASP A 1 106 ? 7.741 2.349 -22.514 1.00 86.38 106 ASP A C 1
ATOM 829 O O . ASP A 1 106 ? 8.195 2.941 -21.540 1.00 86.38 106 ASP A O 1
ATOM 833 N N . GLY A 1 107 ? 8.159 1.124 -22.833 1.00 87.50 107 GLY A N 1
ATOM 834 C CA . GLY A 1 107 ? 9.220 0.395 -22.130 1.00 87.50 107 GLY A CA 1
ATOM 835 C C . GLY A 1 107 ? 8.812 -0.296 -20.841 1.00 87.50 107 GLY A C 1
ATOM 836 O O . GLY A 1 107 ? 9.652 -0.947 -20.226 1.00 87.50 107 GLY A O 1
ATOM 837 N N . VAL A 1 108 ? 7.548 -0.191 -20.433 1.00 87.06 108 VAL A N 1
ATOM 838 C CA . VAL A 1 108 ? 7.082 -0.722 -19.150 1.00 87.06 108 VAL A CA 1
ATOM 839 C C . VAL A 1 108 ? 5.990 -1.755 -19.351 1.00 87.06 108 VAL A C 1
ATOM 841 O O . VAL A 1 108 ? 5.068 -1.547 -20.139 1.00 87.06 108 VAL A O 1
ATOM 844 N N . LEU A 1 109 ? 6.091 -2.856 -18.607 1.00 88.81 109 LEU A N 1
ATOM 845 C CA . LEU A 1 109 ? 5.106 -3.930 -18.605 1.00 88.81 109 LEU A CA 1
ATOM 846 C C . LEU A 1 109 ? 3.732 -3.382 -18.179 1.00 88.81 109 LEU A C 1
ATOM 848 O O . LEU A 1 109 ? 3.587 -2.816 -17.095 1.00 88.81 109 LEU A O 1
ATOM 852 N N . ASN A 1 110 ? 2.744 -3.516 -19.059 1.00 91.19 110 ASN A N 1
ATOM 853 C CA . ASN A 1 110 ? 1.389 -2.999 -18.900 1.00 91.19 110 ASN A CA 1
ATOM 854 C C . ASN A 1 110 ? 0.378 -3.952 -19.545 1.00 91.19 110 ASN A C 1
ATOM 856 O O . ASN A 1 110 ? 0.501 -4.306 -20.718 1.00 91.19 110 ASN A O 1
ATOM 860 N N . GLY A 1 111 ? -0.667 -4.306 -18.802 1.00 91.75 111 GLY A N 1
ATOM 861 C CA . GLY A 1 111 ? -1.619 -5.341 -19.194 1.00 91.75 111 GLY A CA 1
ATOM 862 C C . GLY A 1 111 ? -1.168 -6.731 -18.749 1.00 91.75 111 GLY A C 1
ATOM 863 O O . GLY A 1 111 ? -0.399 -6.872 -17.798 1.00 91.75 111 GLY A O 1
ATOM 864 N N . GLU A 1 112 ? -1.650 -7.773 -19.422 1.00 93.50 112 GLU A N 1
ATOM 865 C CA . GLU A 1 112 ? -1.279 -9.152 -19.101 1.00 93.50 112 GLU A CA 1
ATOM 866 C C . GLU A 1 112 ? 0.224 -9.396 -19.311 1.00 93.50 112 GLU A C 1
ATOM 868 O O . GLU A 1 112 ? 0.801 -9.076 -20.357 1.00 93.50 112 GLU A O 1
ATOM 873 N N . GLY A 1 113 ? 0.859 -10.000 -18.308 1.00 93.94 113 GLY A N 1
ATOM 874 C CA . GLY A 1 113 ? 2.276 -10.317 -18.351 1.00 93.94 113 GLY A CA 1
ATOM 875 C C . GLY A 1 113 ? 2.715 -11.296 -17.272 1.00 93.94 113 GLY A C 1
ATOM 876 O O . GLY A 1 113 ? 1.916 -11.818 -16.489 1.00 93.94 113 GLY A O 1
ATOM 877 N N . ALA A 1 114 ? 4.016 -11.561 -17.237 1.00 92.88 114 ALA A N 1
ATOM 878 C CA . ALA A 1 114 ? 4.651 -12.333 -16.188 1.00 92.88 114 ALA A CA 1
ATOM 879 C C . ALA A 1 114 ? 6.083 -11.862 -15.916 1.00 92.88 114 ALA A C 1
ATOM 881 O O . ALA A 1 114 ? 6.790 -11.429 -16.826 1.00 92.88 114 ALA A O 1
ATOM 882 N N . VAL A 1 115 ? 6.511 -12.024 -14.666 1.00 91.38 115 VAL A N 1
ATOM 883 C CA . VAL A 1 115 ? 7.893 -11.851 -14.214 1.00 91.38 115 VAL A CA 1
ATOM 884 C C . VAL A 1 115 ? 8.409 -13.189 -13.706 1.00 91.38 115 VAL A C 1
ATOM 886 O O . VAL A 1 115 ? 7.802 -13.804 -12.830 1.00 91.38 115 VAL A O 1
ATOM 889 N N . ILE A 1 116 ? 9.523 -13.650 -14.261 1.00 89.69 116 ILE A N 1
ATOM 890 C CA . ILE A 1 116 ? 10.194 -14.899 -13.903 1.00 89.69 116 ILE A CA 1
ATOM 891 C C . ILE A 1 116 ? 11.503 -14.537 -13.206 1.00 89.69 116 ILE A C 1
ATOM 893 O O . ILE A 1 116 ? 12.259 -13.688 -13.684 1.00 89.69 116 ILE A O 1
ATOM 897 N N . PHE A 1 117 ? 11.748 -15.166 -12.061 1.00 86.25 117 PHE A N 1
ATOM 898 C CA . PHE A 1 117 ? 12.924 -14.914 -11.233 1.00 86.25 117 PHE A CA 1
ATOM 899 C C . PHE A 1 117 ? 14.104 -15.807 -11.669 1.00 86.25 117 PHE A C 1
ATOM 901 O O . PHE A 1 117 ? 13.870 -16.866 -12.251 1.00 86.25 117 PHE A O 1
ATOM 908 N N . PRO A 1 118 ? 15.364 -15.432 -11.364 1.00 83.50 118 PRO A N 1
ATOM 909 C CA . PRO A 1 118 ? 16.577 -16.119 -11.826 1.00 83.50 118 PRO A CA 1
ATOM 910 C C . PRO A 1 118 ? 16.635 -17.638 -11.658 1.00 83.50 118 PRO A C 1
ATOM 912 O O . PRO A 1 118 ? 17.173 -18.332 -12.516 1.00 83.50 118 PRO A O 1
ATOM 915 N N . ASP A 1 119 ? 16.097 -18.171 -10.562 1.00 79.56 119 ASP A N 1
ATOM 916 C CA . ASP A 1 119 ? 16.095 -19.613 -10.291 1.00 79.56 119 ASP A CA 1
ATOM 917 C C . ASP A 1 119 ? 14.950 -20.362 -10.998 1.00 79.56 119 ASP A C 1
ATOM 919 O O . ASP A 1 119 ? 14.838 -21.579 -10.876 1.00 79.56 119 ASP A O 1
ATOM 923 N N . SER A 1 120 ? 14.102 -19.643 -11.746 1.00 71.44 120 SER A N 1
ATOM 924 C CA . SER A 1 120 ? 12.883 -20.126 -12.409 1.00 71.44 120 SER A CA 1
ATOM 925 C C . SER A 1 120 ? 11.882 -20.835 -11.487 1.00 71.44 120 SER A C 1
ATOM 927 O O . SER A 1 120 ? 10.893 -21.386 -11.969 1.00 71.44 120 SER A O 1
ATOM 929 N N . THR A 1 121 ? 12.093 -20.812 -10.168 1.00 74.44 121 THR A N 1
ATOM 930 C CA . THR A 1 121 ? 11.184 -21.427 -9.191 1.00 74.44 121 THR A CA 1
ATOM 931 C C . THR A 1 121 ? 10.009 -20.517 -8.869 1.00 74.44 121 THR A C 1
ATOM 933 O O . THR A 1 121 ? 8.935 -20.996 -8.507 1.00 74.44 121 THR A O 1
ATOM 936 N N . LYS A 1 122 ? 10.195 -19.203 -9.038 1.00 80.44 122 LYS A N 1
ATOM 937 C CA . LYS A 1 122 ? 9.174 -18.189 -8.786 1.00 80.44 122 LYS A CA 1
ATOM 938 C C . LYS A 1 122 ? 8.755 -17.505 -10.074 1.00 80.44 122 LYS A C 1
ATOM 940 O O . LYS A 1 122 ? 9.577 -17.162 -10.928 1.00 80.44 122 LYS A O 1
ATOM 945 N N . ARG A 1 123 ? 7.450 -17.276 -10.174 1.00 85.62 123 ARG A N 1
ATOM 946 C CA . ARG A 1 123 ? 6.802 -16.593 -11.286 1.00 85.62 123 ARG A CA 1
ATOM 947 C C . ARG A 1 123 ? 5.651 -15.759 -10.748 1.00 85.62 123 ARG A C 1
ATOM 949 O O . ARG A 1 123 ? 4.762 -16.290 -10.093 1.00 85.62 123 ARG A O 1
ATOM 956 N N . LEU A 1 124 ? 5.664 -14.473 -11.067 1.00 87.62 124 LEU A N 1
ATOM 957 C CA . LEU A 1 124 ? 4.517 -13.586 -10.920 1.00 87.62 124 LEU A CA 1
ATOM 958 C C . LEU A 1 124 ? 3.805 -13.528 -12.263 1.00 87.62 124 LEU A C 1
ATOM 960 O O . LEU A 1 124 ? 4.455 -13.327 -13.284 1.00 87.62 124 LEU A O 1
ATOM 964 N N . GLN A 1 125 ? 2.493 -13.721 -12.287 1.00 90.19 125 GLN A N 1
ATOM 965 C CA . GLN A 1 125 ? 1.699 -13.633 -13.507 1.00 90.19 125 GLN A CA 1
ATOM 966 C C . GLN A 1 125 ? 0.373 -12.965 -13.186 1.00 90.19 125 GLN A C 1
ATOM 968 O O . GLN A 1 125 ? -0.278 -13.331 -12.215 1.00 90.19 125 GLN A O 1
ATOM 973 N N . GLY A 1 126 ? -0.021 -12.008 -14.016 1.00 90.62 126 GLY A N 1
ATOM 974 C CA . GLY A 1 126 ? -1.236 -11.241 -13.802 1.00 90.62 126 GLY A CA 1
ATOM 975 C C . GLY A 1 126 ? -1.295 -10.033 -14.720 1.00 90.62 126 GLY A C 1
ATOM 976 O O . GLY A 1 126 ? -0.552 -9.938 -15.700 1.00 90.62 126 GLY A O 1
ATOM 977 N N . ASN A 1 127 ? -2.190 -9.111 -14.388 1.00 94.56 127 ASN A N 1
ATOM 978 C CA . ASN A 1 127 ? -2.241 -7.811 -15.030 1.00 94.56 127 ASN A CA 1
ATOM 979 C C . ASN A 1 127 ? -1.229 -6.867 -14.363 1.00 94.56 127 ASN A C 1
ATOM 981 O O . ASN A 1 127 ? -1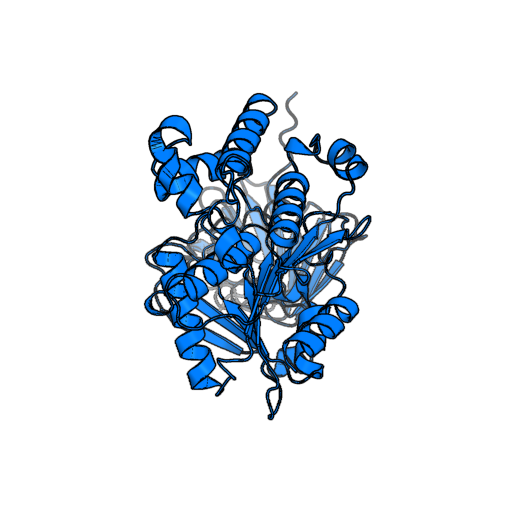.068 -6.891 -13.147 1.00 94.56 127 ASN A O 1
ATOM 985 N N . PHE A 1 128 ? -0.564 -6.028 -15.148 1.00 91.25 128 PHE A N 1
ATOM 986 C CA . PHE A 1 128 ? 0.380 -5.020 -14.677 1.00 91.25 128 PHE A CA 1
ATOM 987 C C . PHE A 1 128 ? -0.137 -3.629 -15.020 1.00 91.25 128 PHE A C 1
ATOM 989 O O . PHE A 1 128 ? -0.673 -3.401 -16.106 1.00 91.25 128 PHE A O 1
ATOM 996 N N . TYR A 1 129 ? 0.043 -2.692 -14.098 1.00 89.38 129 TYR A N 1
ATOM 997 C CA . TYR A 1 129 ? -0.207 -1.280 -14.326 1.00 89.38 129 TYR A CA 1
ATOM 998 C C . TYR A 1 129 ? 1.040 -0.500 -13.948 1.00 89.38 129 TYR A C 1
ATOM 1000 O O . TYR A 1 129 ? 1.442 -0.433 -12.784 1.00 89.38 129 TYR A O 1
ATOM 1008 N N . ASP A 1 130 ? 1.656 0.096 -14.961 1.00 86.19 130 ASP A N 1
ATOM 1009 C CA . ASP A 1 130 ? 2.904 0.815 -14.802 1.00 86.19 130 ASP A CA 1
ATOM 1010 C C . ASP A 1 130 ? 3.973 -0.051 -14.101 1.00 86.19 130 ASP A C 1
ATOM 1012 O O . ASP A 1 130 ? 4.519 0.306 -13.056 1.00 86.19 130 ASP A O 1
ATOM 1016 N N . GLY A 1 131 ? 4.189 -1.264 -14.616 1.00 87.06 131 GLY A N 1
ATOM 1017 C CA . GLY A 1 131 ? 5.200 -2.196 -14.113 1.00 87.06 131 GLY A CA 1
ATOM 1018 C C . GLY A 1 131 ? 4.897 -2.826 -12.751 1.00 87.06 131 GLY A C 1
ATOM 1019 O O . GLY A 1 131 ? 5.548 -3.806 -12.399 1.00 87.06 131 GLY A O 1
ATOM 1020 N N . GLU A 1 132 ? 3.907 -2.322 -12.013 1.00 89.06 132 GLU A N 1
ATOM 1021 C CA . GLU A 1 132 ? 3.446 -2.904 -10.756 1.00 89.06 132 GLU A CA 1
ATOM 1022 C C . GLU A 1 132 ? 2.335 -3.911 -11.017 1.00 89.06 132 GLU A C 1
ATOM 1024 O O . GLU A 1 132 ? 1.474 -3.707 -11.878 1.00 89.06 132 GLU A O 1
ATOM 1029 N N . ILE A 1 133 ? 2.350 -5.010 -10.271 1.00 91.81 133 ILE A N 1
ATOM 1030 C CA . ILE A 1 133 ? 1.340 -6.049 -10.423 1.00 91.81 133 ILE A CA 1
ATOM 1031 C C . ILE A 1 133 ? 0.000 -5.591 -9.833 1.00 91.81 133 ILE A C 1
ATOM 1033 O O . ILE A 1 133 ? -0.067 -5.092 -8.713 1.00 91.81 133 ILE A O 1
ATOM 1037 N N . LEU A 1 134 ? -1.068 -5.796 -10.599 1.00 94.75 134 LEU A N 1
ATOM 1038 C CA . LEU A 1 134 ? -2.464 -5.702 -10.190 1.00 94.75 134 LEU A CA 1
ATOM 1039 C C . LEU A 1 134 ? -3.118 -7.070 -10.436 1.00 94.75 134 LEU A C 1
ATOM 1041 O O . LEU A 1 134 ? -3.828 -7.285 -11.419 1.00 94.75 134 LEU A O 1
ATOM 1045 N N . ASP A 1 135 ? -2.816 -8.022 -9.559 1.00 93.75 135 ASP A N 1
ATOM 1046 C CA . ASP A 1 135 ? -3.309 -9.395 -9.609 1.00 93.75 135 ASP A CA 1
ATOM 1047 C C . ASP A 1 135 ? -4.694 -9.490 -8.964 1.00 93.75 135 ASP A C 1
ATOM 1049 O O . ASP A 1 135 ? -4.843 -9.774 -7.777 1.00 93.75 135 ASP A O 1
ATOM 1053 N N . LEU A 1 136 ? -5.722 -9.244 -9.771 1.00 96.62 136 LEU A N 1
ATOM 1054 C CA . LEU A 1 136 ? -7.108 -9.590 -9.477 1.00 96.62 136 LEU A CA 1
ATOM 1055 C C . LEU A 1 136 ? -7.635 -10.493 -10.594 1.00 96.62 136 LEU A C 1
ATOM 1057 O O . LEU A 1 136 ? -7.161 -10.432 -11.730 1.00 96.62 136 LEU A O 1
ATOM 1061 N N . ASP A 1 137 ? -8.639 -11.314 -10.302 1.00 96.88 137 ASP A N 1
ATOM 1062 C CA . ASP A 1 137 ? -9.275 -12.115 -11.345 1.00 96.88 137 ASP A CA 1
ATOM 1063 C C . ASP A 1 137 ? -10.021 -11.210 -12.337 1.00 96.88 137 ASP A C 1
ATOM 1065 O O . ASP A 1 137 ? -10.510 -10.129 -11.994 1.00 96.88 137 ASP A O 1
ATOM 1069 N N . LYS A 1 138 ? -10.136 -11.673 -13.586 1.00 95.62 138 LYS A N 1
ATOM 1070 C CA . LYS A 1 138 ? -10.617 -10.878 -14.727 1.00 95.62 138 LYS A CA 1
ATOM 1071 C C . LYS A 1 138 ? -11.911 -10.102 -14.455 1.00 95.62 138 LYS A C 1
ATOM 1073 O O . LYS A 1 138 ? -11.977 -8.916 -14.752 1.00 95.62 138 LYS A O 1
ATOM 1078 N N . GLN A 1 139 ? -12.905 -10.735 -13.828 1.00 96.56 139 GLN A N 1
ATOM 1079 C CA . GLN A 1 139 ? -14.190 -10.086 -13.535 1.00 96.56 139 GLN A CA 1
ATOM 1080 C C . GLN A 1 139 ? -14.065 -8.845 -12.637 1.00 96.56 139 GLN A C 1
ATOM 1082 O O . GLN A 1 139 ? -14.883 -7.935 -12.736 1.00 96.56 139 GLN A O 1
ATOM 1087 N N . TYR A 1 140 ? -13.044 -8.793 -11.775 1.00 98.12 140 TYR A N 1
ATOM 1088 C CA . TYR A 1 140 ? -12.770 -7.648 -10.909 1.00 98.12 140 TYR A CA 1
ATOM 1089 C C . TYR A 1 140 ? -11.919 -6.601 -11.632 1.00 98.12 140 TYR A C 1
ATOM 1091 O O . TYR A 1 140 ? -12.163 -5.406 -11.467 1.00 98.12 140 TYR A O 1
ATOM 1099 N N . LEU A 1 141 ? -10.969 -7.027 -12.475 1.00 97.12 141 LEU A N 1
ATOM 1100 C CA . LEU A 1 141 ? -10.201 -6.127 -13.347 1.00 97.12 141 LEU A CA 1
ATOM 1101 C C . LEU A 1 141 ? -11.101 -5.356 -14.324 1.00 97.12 141 LEU A C 1
ATOM 1103 O O . LEU A 1 141 ? -10.861 -4.179 -14.579 1.00 97.12 141 LEU A O 1
ATOM 1107 N N . ASP A 1 142 ? -12.172 -5.979 -14.817 1.00 96.31 142 ASP A N 1
ATOM 1108 C CA . ASP A 1 142 ? -13.115 -5.340 -15.743 1.00 96.31 142 ASP A CA 1
ATOM 1109 C C . ASP A 1 142 ? -13.886 -4.166 -15.093 1.00 96.31 142 ASP A C 1
ATOM 1111 O O . ASP A 1 142 ? -14.333 -3.232 -15.773 1.00 96.31 142 ASP A O 1
ATOM 1115 N N . VAL A 1 143 ? -14.036 -4.181 -13.763 1.00 97.81 143 VAL A N 1
ATOM 1116 C CA . VAL A 1 143 ? -14.852 -3.204 -13.021 1.00 97.81 143 VAL A CA 1
ATOM 1117 C C . VAL A 1 143 ? -14.052 -2.283 -12.105 1.00 97.81 143 VAL A C 1
ATOM 1119 O O . VAL A 1 143 ? -14.563 -1.214 -11.758 1.00 97.81 143 VAL A O 1
ATOM 1122 N N . ILE A 1 144 ? -12.816 -2.634 -11.737 1.00 98.31 144 ILE A N 1
ATOM 1123 C CA . ILE A 1 144 ? -11.960 -1.774 -10.918 1.00 98.31 144 ILE A CA 1
ATOM 1124 C C . ILE A 1 144 ? -11.705 -0.438 -11.630 1.00 98.31 144 ILE A C 1
ATOM 1126 O O . ILE A 1 144 ? -11.519 -0.375 -12.848 1.00 98.31 144 ILE A O 1
ATOM 1130 N N . LYS A 1 145 ? -11.729 0.665 -10.876 1.00 98.38 145 LYS A N 1
ATOM 1131 C CA . LYS A 1 145 ? -11.481 2.016 -11.404 1.00 98.38 145 LYS A CA 1
ATOM 1132 C C . LYS A 1 145 ? -10.354 2.696 -10.644 1.00 98.38 145 LYS A C 1
ATOM 1134 O O . LYS A 1 145 ? -10.370 2.714 -9.417 1.00 98.38 145 LYS A O 1
ATOM 1139 N N . ARG A 1 146 ? -9.430 3.314 -11.383 1.00 97.56 146 ARG A N 1
ATOM 1140 C CA . ARG A 1 146 ? -8.482 4.311 -10.872 1.00 97.56 146 ARG A CA 1
ATOM 1141 C C . ARG A 1 146 ? -9.144 5.687 -10.944 1.00 97.56 146 ARG A C 1
ATOM 1143 O O . ARG A 1 146 ? -9.569 6.114 -12.016 1.00 97.56 146 ARG A O 1
ATOM 1150 N N . ASN A 1 147 ? -9.261 6.367 -9.811 1.00 98.19 147 ASN A N 1
ATOM 1151 C CA . ASN A 1 147 ? -9.958 7.645 -9.684 1.00 98.19 147 ASN A CA 1
ATOM 1152 C C . ASN A 1 147 ? -8.968 8.736 -9.289 1.00 98.19 147 ASN A C 1
ATOM 1154 O O . ASN A 1 147 ? -8.380 8.671 -8.215 1.00 98.19 147 ASN A O 1
ATOM 1158 N N . LEU A 1 148 ? -8.795 9.732 -10.152 1.00 97.44 148 LEU A N 1
ATOM 1159 C CA . LEU A 1 148 ? -7.883 10.845 -9.918 1.00 97.44 148 LEU A CA 1
ATOM 1160 C C . LEU A 1 148 ? -8.477 11.845 -8.913 1.00 97.44 148 LEU A C 1
ATOM 1162 O O . LEU A 1 148 ? -9.598 12.305 -9.107 1.00 97.44 148 LEU A O 1
ATOM 1166 N N . ILE A 1 149 ? -7.705 12.210 -7.888 1.00 97.19 149 ILE A N 1
ATOM 1167 C CA . ILE A 1 149 ? -8.039 13.237 -6.885 1.00 97.19 149 ILE A CA 1
ATOM 1168 C C . ILE A 1 149 ? -7.296 14.540 -7.172 1.00 97.19 149 ILE A C 1
ATOM 1170 O O . ILE A 1 149 ? -7.887 15.616 -7.154 1.00 97.19 149 ILE A O 1
ATOM 1174 N N . SER A 1 150 ? -5.997 14.451 -7.460 1.00 91.31 150 SER A N 1
ATOM 1175 C CA . SER A 1 150 ? -5.167 15.607 -7.794 1.00 91.31 150 SER A CA 1
ATOM 1176 C C . SER A 1 150 ? -4.252 15.274 -8.959 1.00 91.31 150 SER A C 1
ATOM 1178 O O . SER A 1 150 ? -3.651 14.207 -8.984 1.00 91.31 150 SER A O 1
ATOM 1180 N N . LYS A 1 151 ? -4.104 16.221 -9.891 1.00 85.31 151 LYS A N 1
ATOM 1181 C CA . LYS A 1 151 ? -3.107 16.159 -10.974 1.00 85.31 151 LYS A CA 1
ATOM 1182 C C . LYS A 1 151 ? -1.685 16.467 -10.499 1.00 85.31 151 LYS A C 1
ATOM 1184 O O . LYS A 1 151 ? -0.757 16.340 -11.288 1.00 85.31 151 LYS A O 1
ATOM 1189 N N . THR A 1 152 ? -1.530 16.975 -9.275 1.00 89.50 152 THR A N 1
ATOM 1190 C CA . THR A 1 152 ? -0.223 17.333 -8.713 1.00 89.50 152 THR A CA 1
ATOM 1191 C C . THR A 1 152 ? -0.152 16.989 -7.227 1.00 89.50 152 THR A C 1
ATOM 1193 O O . THR A 1 152 ? -0.892 17.550 -6.414 1.00 89.50 152 THR A O 1
ATOM 1196 N N . ASP A 1 153 ? 0.780 16.111 -6.877 1.00 90.50 153 ASP A N 1
ATOM 1197 C CA . ASP A 1 153 ? 1.228 15.801 -5.532 1.00 90.50 153 ASP A CA 1
ATOM 1198 C C . ASP A 1 153 ? 2.341 16.778 -5.167 1.00 90.50 153 ASP A C 1
ATOM 1200 O O . ASP A 1 153 ? 3.482 16.670 -5.609 1.00 90.50 153 ASP A O 1
ATOM 1204 N N . ARG A 1 154 ? 1.991 17.791 -4.379 1.00 89.00 154 ARG A N 1
ATOM 1205 C CA . ARG A 1 154 ? 2.944 18.826 -3.958 1.00 89.00 154 ARG A CA 1
ATOM 1206 C C . ARG A 1 154 ? 3.821 18.378 -2.793 1.00 89.00 154 ARG A C 1
ATOM 1208 O O . ARG A 1 154 ? 4.766 19.074 -2.437 1.00 89.00 154 ARG A O 1
ATOM 1215 N N . THR A 1 155 ? 3.471 17.256 -2.182 1.00 88.81 155 THR A N 1
ATOM 1216 C CA . THR A 1 155 ? 3.991 16.804 -0.893 1.00 88.81 155 THR A CA 1
ATOM 1217 C C . THR A 1 155 ? 4.712 15.465 -1.000 1.00 88.81 155 THR A C 1
ATOM 1219 O O . THR A 1 155 ? 5.373 15.064 -0.045 1.00 88.81 155 THR A O 1
ATOM 1222 N N . ASN A 1 156 ? 4.669 14.804 -2.158 1.00 91.62 156 ASN A N 1
ATOM 1223 C CA . ASN A 1 156 ? 5.248 13.480 -2.387 1.00 91.62 156 ASN A CA 1
ATOM 1224 C C . ASN A 1 156 ? 4.685 12.444 -1.390 1.00 91.62 156 ASN A C 1
ATOM 1226 O O . ASN A 1 156 ? 5.441 11.766 -0.694 1.00 91.62 156 ASN A O 1
ATOM 1230 N N . LEU A 1 157 ? 3.355 12.392 -1.257 1.00 93.44 157 LEU A N 1
ATOM 1231 C CA . LEU A 1 157 ? 2.620 11.342 -0.539 1.00 93.44 157 LEU A CA 1
ATOM 1232 C C . LEU A 1 157 ? 2.583 10.030 -1.327 1.00 93.44 157 LEU A C 1
ATOM 1234 O O . LEU A 1 157 ? 2.534 8.952 -0.727 1.00 93.44 157 LEU A O 1
ATOM 1238 N N . TYR A 1 158 ? 2.607 10.131 -2.654 1.00 92.62 158 TYR A N 1
ATOM 1239 C CA . TYR A 1 158 ? 2.767 9.010 -3.559 1.00 92.62 158 TYR A CA 1
ATOM 1240 C C . TYR A 1 158 ? 3.973 9.276 -4.445 1.00 92.62 158 TYR A C 1
ATOM 1242 O O . TYR A 1 158 ? 4.025 10.248 -5.189 1.00 92.62 158 TYR A O 1
ATOM 1250 N N . VAL A 1 159 ? 4.981 8.428 -4.315 1.00 86.88 159 VAL A N 1
ATOM 1251 C CA . VAL A 1 159 ? 6.161 8.449 -5.179 1.00 86.88 159 VAL A CA 1
ATOM 1252 C C . VAL A 1 159 ? 6.251 7.122 -5.900 1.00 86.88 159 VAL A C 1
ATOM 1254 O O . VAL A 1 159 ? 5.400 6.247 -5.722 1.00 86.88 159 VAL A O 1
ATOM 1257 N N . ASN A 1 160 ? 7.339 6.934 -6.647 1.00 76.62 160 ASN A N 1
ATOM 1258 C CA . ASN A 1 160 ? 7.648 5.647 -7.258 1.00 76.62 160 ASN A CA 1
ATOM 1259 C C . ASN A 1 160 ? 6.652 5.247 -8.357 1.00 76.62 160 ASN A C 1
ATOM 1261 O O . ASN A 1 160 ? 6.481 4.078 -8.686 1.00 76.62 160 ASN A O 1
ATOM 1265 N N . ASP A 1 161 ? 6.064 6.270 -8.963 1.00 74.25 161 ASP A N 1
ATOM 1266 C CA . ASP A 1 161 ? 5.033 6.272 -9.995 1.00 74.25 161 ASP A CA 1
ATOM 1267 C C . ASP A 1 161 ? 5.562 6.879 -11.309 1.00 74.25 161 ASP A C 1
ATOM 1269 O O . ASP A 1 161 ? 4.829 7.455 -12.113 1.00 74.25 161 ASP A O 1
ATOM 1273 N N . ARG A 1 162 ? 6.884 6.777 -11.509 1.00 73.19 162 ARG A N 1
ATOM 1274 C CA . ARG A 1 162 ? 7.620 7.313 -12.665 1.00 73.19 162 ARG A CA 1
ATOM 1275 C C . ARG A 1 162 ? 7.464 8.828 -12.861 1.00 73.19 162 ARG A C 1
ATOM 1277 O O . ARG A 1 162 ? 7.450 9.308 -13.996 1.00 73.19 162 ARG A O 1
ATOM 1284 N N . ASN A 1 163 ? 7.459 9.598 -11.770 1.00 68.69 163 ASN A N 1
ATOM 1285 C CA . ASN A 1 163 ? 7.275 11.062 -11.769 1.00 68.69 163 ASN A CA 1
ATOM 1286 C C . ASN A 1 163 ? 5.918 11.488 -12.322 1.00 68.69 163 ASN A C 1
ATOM 1288 O O . ASN A 1 163 ? 5.748 12.622 -12.784 1.00 68.69 163 ASN A O 1
ATOM 1292 N N . GLN A 1 164 ? 4.939 10.587 -12.253 1.00 78.50 164 GLN A N 1
ATOM 1293 C CA . GLN A 1 164 ? 3.584 11.068 -12.125 1.00 78.50 164 GLN A CA 1
ATOM 1294 C C . GLN A 1 164 ? 3.529 11.923 -10.851 1.00 78.50 164 GLN A C 1
ATOM 1296 O O . GLN A 1 164 ? 4.338 11.821 -9.934 1.00 78.50 164 GLN A O 1
ATOM 1301 N N . SER A 1 165 ? 2.638 12.897 -10.869 1.00 86.00 165 SER A N 1
ATOM 1302 C CA . SER A 1 165 ? 2.337 13.684 -9.676 1.00 86.00 165 SER A CA 1
ATOM 1303 C C . SER A 1 165 ? 0.858 13.529 -9.369 1.00 86.00 165 SER A C 1
ATOM 1305 O O . SER A 1 165 ? 0.206 14.427 -8.862 1.00 86.00 165 SER A O 1
ATOM 1307 N N . GLU A 1 166 ? 0.282 12.395 -9.748 1.00 92.44 166 GLU A N 1
ATOM 1308 C CA . GLU A 1 166 ? -1.139 12.162 -9.601 1.00 92.44 166 GLU A CA 1
ATOM 1309 C C . GLU A 1 166 ? -1.412 11.501 -8.259 1.00 92.44 166 GLU A C 1
ATOM 1311 O O . GLU A 1 166 ? -0.913 10.415 -7.983 1.00 92.44 166 GLU A O 1
ATOM 1316 N N . LEU A 1 167 ? -2.274 12.118 -7.457 1.00 96.56 167 LEU A N 1
ATOM 1317 C CA . LEU A 1 167 ? -2.883 11.437 -6.324 1.00 96.56 167 LEU A CA 1
ATOM 1318 C C . LEU A 1 167 ? -4.215 10.847 -6.763 1.00 96.56 167 LEU A C 1
ATOM 1320 O O . LEU A 1 167 ? -5.037 11.533 -7.377 1.00 96.56 167 LEU A O 1
ATOM 1324 N N . PHE A 1 168 ? -4.439 9.580 -6.441 1.00 98.00 168 PHE A N 1
ATOM 1325 C CA . PHE A 1 168 ? -5.591 8.812 -6.888 1.00 98.00 168 PHE A CA 1
ATOM 1326 C C . PHE A 1 168 ? -6.031 7.788 -5.838 1.00 98.00 168 PHE A C 1
ATOM 1328 O O . PHE A 1 168 ? -5.409 7.596 -4.799 1.00 98.00 168 PHE A O 1
ATOM 1335 N N . TYR A 1 169 ? -7.131 7.099 -6.102 1.00 98.75 169 TYR A N 1
ATOM 1336 C CA . TYR A 1 169 ? -7.501 5.903 -5.356 1.00 98.75 169 TYR A CA 1
ATOM 1337 C C . TYR A 1 169 ? -8.072 4.853 -6.301 1.00 98.75 169 TYR A C 1
ATOM 1339 O O . TYR A 1 169 ? -8.716 5.183 -7.305 1.00 98.75 169 TYR A O 1
ATOM 1347 N N . TYR A 1 170 ? -7.863 3.583 -5.973 1.00 98.81 170 TYR A N 1
ATOM 1348 C CA . TYR A 1 170 ? -8.587 2.499 -6.622 1.00 98.81 170 TYR A CA 1
ATOM 1349 C C . TYR A 1 170 ? -9.918 2.253 -5.921 1.00 98.81 170 TYR A C 1
ATOM 1351 O O . TYR A 1 170 ? -10.019 2.316 -4.694 1.00 98.81 170 TYR A O 1
ATOM 1359 N N . SER A 1 171 ? -10.942 1.959 -6.717 1.00 98.81 171 SER A N 1
ATOM 1360 C CA . SER A 1 171 ? -12.258 1.551 -6.242 1.00 98.81 171 SER A CA 1
ATOM 1361 C C . SER A 1 171 ? -12.705 0.270 -6.930 1.00 98.81 171 SER A C 1
ATOM 1363 O O . SER A 1 171 ? -12.769 0.224 -8.162 1.00 98.81 171 SER A O 1
ATOM 1365 N N . LEU A 1 172 ? -13.078 -0.727 -6.135 1.00 98.75 172 LEU A N 1
ATOM 1366 C CA . LEU A 1 172 ? -13.731 -1.952 -6.581 1.00 98.75 172 LEU A CA 1
ATOM 1367 C C . LEU A 1 172 ? -15.138 -1.971 -5.968 1.00 98.75 172 LEU A C 1
ATOM 1369 O O . LEU A 1 172 ? -15.312 -2.247 -4.783 1.00 98.75 172 LEU A O 1
ATOM 1373 N N . VAL A 1 173 ? -16.136 -1.574 -6.762 1.00 98.62 173 VAL A N 1
ATOM 1374 C CA . VAL A 1 173 ? -17.498 -1.280 -6.284 1.00 98.62 173 VAL A CA 1
ATOM 1375 C C . VAL A 1 173 ? -18.493 -2.272 -6.895 1.00 98.62 173 VAL A C 1
ATOM 1377 O O . VAL A 1 173 ? -18.645 -2.275 -8.119 1.00 98.62 173 VAL A O 1
ATOM 1380 N N . PRO A 1 174 ? -19.173 -3.106 -6.085 1.00 98.06 174 PRO A N 1
ATOM 1381 C CA . PRO A 1 174 ? -20.130 -4.086 -6.585 1.00 98.06 174 PRO A CA 1
ATOM 1382 C C . PRO A 1 174 ? -21.443 -3.441 -7.033 1.00 98.06 174 PRO A C 1
ATOM 1384 O O . PRO A 1 174 ? -21.743 -2.282 -6.731 1.00 98.06 174 PRO A O 1
ATOM 1387 N N . ALA A 1 175 ? -22.262 -4.221 -7.739 1.00 95.75 175 ALA A N 1
ATOM 1388 C CA . ALA A 1 175 ? -23.617 -3.810 -8.076 1.00 95.75 175 ALA A CA 1
ATOM 1389 C C . ALA A 1 175 ? -24.444 -3.537 -6.805 1.00 95.75 175 ALA A C 1
ATOM 1391 O O . ALA A 1 175 ? -24.306 -4.216 -5.781 1.00 95.75 175 ALA A O 1
ATOM 1392 N N . LYS A 1 176 ? -25.328 -2.535 -6.887 1.00 92.62 176 LYS A N 1
ATOM 1393 C CA . LYS A 1 176 ? -26.225 -2.151 -5.789 1.00 92.62 176 LYS A CA 1
ATOM 1394 C C . LYS A 1 176 ? -27.161 -3.319 -5.406 1.00 92.62 176 LYS A C 1
ATOM 1396 O O . LYS A 1 176 ? -27.560 -4.071 -6.294 1.00 92.62 176 LYS A O 1
ATOM 1401 N N . PRO A 1 177 ? -27.578 -3.435 -4.128 1.00 95.94 177 PRO A N 1
ATOM 1402 C CA . PRO A 1 177 ? -27.265 -2.540 -3.009 1.00 95.94 177 PRO A CA 1
ATOM 1403 C C . PRO A 1 177 ? -25.856 -2.769 -2.440 1.00 95.94 177 PRO A C 1
ATOM 1405 O O . PRO A 1 177 ? -25.413 -3.904 -2.312 1.00 95.94 177 PRO A O 1
ATOM 1408 N N . ILE A 1 178 ? -25.176 -1.682 -2.064 1.00 98.00 178 ILE A N 1
ATOM 1409 C CA . ILE A 1 178 ? -23.857 -1.725 -1.414 1.00 98.00 178 ILE A CA 1
ATOM 1410 C C . ILE A 1 178 ? -24.081 -1.827 0.097 1.00 98.00 178 ILE A C 1
ATOM 1412 O O . ILE A 1 178 ? -24.707 -0.948 0.689 1.00 98.00 178 ILE A O 1
ATOM 1416 N N . LYS A 1 179 ? -23.600 -2.908 0.715 1.00 98.00 179 LYS A N 1
ATOM 1417 C CA . LYS A 1 179 ? -23.826 -3.233 2.133 1.00 98.00 179 LYS A CA 1
ATOM 1418 C C . LYS A 1 179 ? -22.831 -2.570 3.082 1.00 98.00 179 LYS A C 1
ATOM 1420 O O . LYS A 1 179 ? -23.103 -2.489 4.274 1.00 98.00 179 LYS A O 1
ATOM 1425 N N . GLY A 1 180 ? -21.699 -2.105 2.563 1.00 98.62 180 GLY A N 1
ATOM 1426 C CA . GLY A 1 180 ? -20.640 -1.479 3.343 1.00 98.62 180 GLY A CA 1
ATOM 1427 C C . GLY A 1 180 ? -19.440 -1.099 2.493 1.00 98.62 180 GLY A C 1
ATOM 1428 O O . GLY A 1 180 ? -19.415 -1.354 1.286 1.00 98.62 180 GLY A O 1
ATOM 1429 N N . VAL A 1 181 ? -18.438 -0.519 3.142 1.00 98.94 181 VAL A N 1
ATOM 1430 C CA . VAL A 1 181 ? -17.150 -0.161 2.547 1.00 98.94 181 VAL A CA 1
ATOM 1431 C C . VAL A 1 181 ? -16.029 -0.713 3.420 1.00 98.94 181 VAL A C 1
ATOM 1433 O O . VAL A 1 181 ? -16.035 -0.506 4.631 1.00 98.94 181 VAL A O 1
ATOM 1436 N N . VAL A 1 182 ? -15.059 -1.381 2.803 1.00 98.88 182 VAL A N 1
ATOM 1437 C CA . VAL A 1 182 ? -13.764 -1.707 3.405 1.00 98.88 182 VAL A CA 1
ATOM 1438 C C . VAL A 1 182 ? -12.709 -0.822 2.753 1.00 98.88 182 VAL A C 1
ATOM 1440 O O . VAL A 1 182 ? -12.558 -0.804 1.532 1.00 98.88 182 VAL A O 1
ATOM 1443 N N . VAL A 1 183 ? -11.982 -0.065 3.565 1.00 98.88 183 VAL A N 1
ATOM 1444 C CA . VAL A 1 183 ? -10.872 0.773 3.105 1.00 98.88 183 VAL A CA 1
ATOM 1445 C C . VAL A 1 183 ? -9.558 0.064 3.406 1.00 98.88 183 VAL A C 1
ATOM 1447 O O . VAL A 1 183 ? -9.361 -0.385 4.533 1.00 98.88 183 VAL A O 1
ATOM 1450 N N . LEU A 1 184 ? -8.667 -0.009 2.414 1.00 98.88 184 LEU A N 1
ATOM 1451 C CA . LEU A 1 184 ? -7.324 -0.575 2.546 1.00 98.88 184 LEU A CA 1
ATOM 1452 C C . LEU A 1 184 ? -6.278 0.529 2.371 1.00 98.88 184 LEU A C 1
ATOM 1454 O O . LEU A 1 184 ? -6.071 1.022 1.261 1.00 98.88 184 LEU A O 1
ATOM 1458 N N . LEU A 1 185 ? -5.626 0.920 3.463 1.00 98.81 185 LEU A N 1
ATOM 1459 C CA . LEU A 1 185 ? -4.511 1.862 3.468 1.00 98.81 185 LEU A CA 1
ATOM 1460 C C . LEU A 1 185 ? -3.186 1.105 3.241 1.00 98.81 185 LEU A C 1
ATOM 1462 O O . LEU A 1 185 ? -2.884 0.192 4.020 1.00 98.81 185 LEU A O 1
ATOM 1466 N N . PRO A 1 186 ? -2.401 1.456 2.205 1.00 98.31 186 PRO A N 1
ATOM 1467 C CA . PRO A 1 186 ? -1.109 0.820 1.946 1.00 98.31 186 PRO A CA 1
ATOM 1468 C C . PRO A 1 186 ? -0.085 1.041 3.069 1.00 98.31 186 PRO A C 1
ATOM 1470 O O . PRO A 1 186 ? -0.205 1.971 3.871 1.00 98.31 186 PRO A O 1
ATOM 1473 N N . GLY A 1 187 ? 0.946 0.194 3.094 1.00 96.12 187 GLY A N 1
ATOM 1474 C CA . GLY A 1 187 ? 2.145 0.428 3.896 1.00 96.12 187 GLY A CA 1
ATOM 1475 C C . GLY A 1 187 ? 3.064 1.479 3.272 1.00 96.12 187 GLY A C 1
ATOM 1476 O O . GLY A 1 187 ? 2.934 1.845 2.103 1.00 96.12 187 GLY A O 1
ATOM 1477 N N . THR A 1 188 ? 4.037 1.959 4.046 1.00 92.88 188 THR A N 1
ATOM 1478 C CA . THR A 1 188 ? 5.096 2.815 3.497 1.00 92.88 188 THR A CA 1
ATOM 1479 C C . THR A 1 188 ? 5.841 2.058 2.395 1.00 92.88 188 THR A C 1
ATOM 1481 O O . THR A 1 188 ? 6.205 0.899 2.567 1.00 92.88 188 THR A O 1
ATOM 1484 N N . TRP A 1 189 ? 6.043 2.731 1.263 1.00 92.38 189 TRP A N 1
ATOM 1485 C CA . TRP A 1 189 ? 6.618 2.241 0.005 1.00 92.38 189 TRP A CA 1
ATOM 1486 C C . TRP A 1 189 ? 5.776 1.261 -0.814 1.00 92.38 189 TRP A C 1
ATOM 1488 O O . TRP A 1 189 ? 6.124 1.022 -1.970 1.00 92.38 189 TRP A O 1
ATOM 1498 N N . ASP A 1 190 ? 4.641 0.785 -0.305 1.00 92.56 190 ASP A N 1
ATOM 1499 C CA . ASP A 1 190 ? 3.747 -0.068 -1.086 1.00 92.56 190 ASP A CA 1
ATOM 1500 C C . ASP A 1 190 ? 2.965 0.758 -2.108 1.00 92.56 190 ASP A C 1
ATOM 1502 O O . ASP A 1 190 ? 2.210 1.673 -1.771 1.00 92.56 190 ASP A O 1
ATOM 1506 N N . ARG A 1 191 ? 3.074 0.402 -3.389 1.00 93.44 191 ARG A N 1
ATOM 1507 C CA . ARG A 1 191 ? 2.131 0.895 -4.394 1.00 93.44 191 ARG A CA 1
ATOM 1508 C C . ARG A 1 191 ? 0.742 0.292 -4.156 1.00 93.44 191 ARG A C 1
ATOM 1510 O O . ARG A 1 191 ? 0.593 -0.813 -3.630 1.00 93.44 191 ARG A O 1
ATOM 1517 N N . VAL A 1 192 ? -0.299 1.021 -4.554 1.00 95.44 192 VAL A N 1
ATOM 1518 C CA . VAL A 1 192 ? -1.691 0.597 -4.337 1.00 95.44 192 VAL A CA 1
ATOM 1519 C C . VAL A 1 192 ? -2.001 -0.691 -5.089 1.00 95.44 192 VAL A C 1
ATOM 1521 O O . VAL A 1 192 ? -2.696 -1.556 -4.567 1.00 95.44 192 VAL A O 1
ATOM 1524 N N . GLU A 1 193 ? -1.451 -0.851 -6.292 1.00 95.38 193 GLU A N 1
ATOM 1525 C CA . GLU A 1 193 ? -1.602 -2.070 -7.081 1.00 95.38 193 GLU A CA 1
ATOM 1526 C C . GLU A 1 193 ? -1.030 -3.290 -6.343 1.00 95.38 193 GLU A C 1
ATOM 1528 O O . GLU A 1 193 ? -1.708 -4.316 -6.232 1.00 95.38 193 GLU A O 1
ATOM 1533 N N . TYR A 1 194 ? 0.148 -3.146 -5.723 1.00 94.06 194 TYR A N 1
ATOM 1534 C CA . TYR A 1 194 ? 0.722 -4.181 -4.864 1.00 94.06 194 TYR A CA 1
ATOM 1535 C C . TYR A 1 194 ? -0.168 -4.470 -3.650 1.00 94.06 194 TYR A C 1
ATOM 1537 O O . TYR A 1 194 ? -0.403 -5.632 -3.328 1.00 94.06 194 TYR A O 1
ATOM 1545 N N . THR A 1 195 ? -0.709 -3.435 -2.999 1.00 96.38 195 THR A N 1
ATOM 1546 C CA . THR A 1 195 ? -1.638 -3.589 -1.864 1.00 96.38 195 THR A CA 1
ATOM 1547 C C . THR A 1 195 ? -2.866 -4.412 -2.253 1.00 96.38 195 THR A C 1
ATOM 1549 O O . THR A 1 195 ? -3.194 -5.386 -1.577 1.00 96.38 195 THR A O 1
ATOM 1552 N N . LEU A 1 196 ? -3.511 -4.073 -3.372 1.00 98.00 196 LEU A N 1
ATOM 1553 C CA . LEU A 1 196 ? -4.686 -4.790 -3.872 1.00 98.00 196 LEU A CA 1
ATOM 1554 C C . LEU A 1 196 ? -4.358 -6.236 -4.261 1.00 98.00 196 LEU A C 1
ATOM 1556 O O . LEU A 1 196 ? -5.145 -7.131 -3.969 1.00 98.00 196 LEU A O 1
ATOM 1560 N N . SER A 1 197 ? -3.188 -6.470 -4.854 1.00 96.44 197 SER A N 1
ATOM 1561 C CA . SER A 1 197 ? -2.715 -7.810 -5.224 1.00 96.44 197 SER A CA 1
ATOM 1562 C C . SER A 1 197 ? -2.377 -8.666 -4.000 1.00 96.44 197 SER A C 1
ATOM 1564 O O . SER A 1 197 ? -2.767 -9.825 -3.898 1.00 96.44 197 SER A O 1
ATOM 1566 N N . SER A 1 198 ? -1.688 -8.090 -3.016 1.00 95.25 198 SER A N 1
ATOM 1567 C CA . SER A 1 198 ? -1.315 -8.777 -1.775 1.00 95.25 198 SER A CA 1
ATOM 1568 C C . SER A 1 198 ? -2.543 -9.088 -0.906 1.00 95.25 198 SER A C 1
ATOM 1570 O O . SER A 1 198 ? -2.587 -10.103 -0.211 1.00 95.25 198 SER A O 1
ATOM 1572 N N . ALA A 1 199 ? -3.587 -8.260 -1.015 1.00 97.38 199 ALA A N 1
ATOM 1573 C CA . ALA A 1 199 ? -4.902 -8.468 -0.418 1.00 97.38 199 ALA A CA 1
ATOM 1574 C C . ALA A 1 199 ? -5.946 -9.025 -1.414 1.00 97.38 199 ALA A C 1
ATOM 1576 O O . ALA A 1 199 ? -7.146 -8.867 -1.173 1.00 97.38 199 ALA A O 1
ATOM 1577 N N . LYS A 1 200 ? -5.530 -9.687 -2.511 1.00 97.25 200 LYS A N 1
ATOM 1578 C CA . LYS A 1 200 ? -6.406 -10.131 -3.620 1.00 97.25 200 LYS A CA 1
ATOM 1579 C C . LYS A 1 200 ? -7.687 -10.799 -3.133 1.00 97.25 200 LYS A C 1
ATOM 1581 O O . LYS A 1 200 ? -8.791 -10.327 -3.394 1.00 97.25 200 LYS A O 1
ATOM 1586 N N . ASN A 1 201 ? -7.540 -11.878 -2.367 1.00 97.81 201 ASN A N 1
ATOM 1587 C CA . ASN A 1 201 ? -8.675 -12.673 -1.901 1.00 97.81 201 ASN A CA 1
ATOM 1588 C C . ASN A 1 201 ? -9.607 -11.877 -0.975 1.00 97.81 201 ASN A C 1
ATOM 1590 O O . ASN A 1 201 ? -10.819 -12.058 -1.034 1.00 97.81 201 ASN A O 1
ATOM 1594 N N . LEU A 1 202 ? -9.064 -10.977 -0.151 1.00 98.50 202 LEU A N 1
ATOM 1595 C CA . LEU A 1 202 ? -9.865 -10.092 0.693 1.00 98.50 202 LEU A CA 1
ATOM 1596 C C . LEU A 1 202 ? -10.683 -9.113 -0.159 1.00 98.50 202 LEU A C 1
ATOM 1598 O O . LEU A 1 202 ? -11.886 -8.974 0.056 1.00 98.50 202 LEU A O 1
ATOM 1602 N N . CYS A 1 203 ? -10.056 -8.483 -1.155 1.00 98.69 203 CYS A N 1
ATOM 1603 C CA . CYS A 1 203 ? -10.726 -7.539 -2.049 1.00 98.69 203 CYS A CA 1
ATOM 1604 C C . CYS A 1 203 ? -11.871 -8.203 -2.825 1.00 98.69 203 CYS A C 1
ATOM 1606 O O . CYS A 1 203 ? -12.978 -7.668 -2.897 1.00 98.69 203 CYS A O 1
ATOM 1608 N N . GLN A 1 204 ? -11.605 -9.387 -3.377 1.00 98.75 204 GLN A N 1
ATOM 1609 C CA . GLN A 1 204 ? -12.567 -10.145 -4.174 1.00 98.75 204 GLN A CA 1
ATOM 1610 C C . GLN A 1 204 ? -13.744 -10.635 -3.327 1.00 98.75 204 GLN A C 1
ATOM 1612 O O . GLN A 1 204 ? -14.896 -10.423 -3.696 1.00 98.75 204 GLN A O 1
ATOM 1617 N N . GLN A 1 205 ? -13.479 -11.191 -2.139 1.00 98.75 205 GLN A N 1
ATOM 1618 C CA . GLN A 1 205 ? -14.558 -11.621 -1.251 1.00 98.75 205 GLN A CA 1
ATOM 1619 C C . GLN A 1 205 ? -15.385 -10.445 -0.714 1.00 98.75 205 GLN A C 1
ATOM 1621 O O . GLN A 1 205 ? -16.596 -10.596 -0.539 1.00 98.75 205 GLN A O 1
ATOM 1626 N N . ALA A 1 206 ? -14.782 -9.276 -0.467 1.00 98.81 206 ALA A N 1
ATOM 1627 C CA . ALA A 1 206 ? -15.537 -8.075 -0.116 1.00 98.81 206 ALA A CA 1
ATOM 1628 C C . ALA A 1 206 ? -16.518 -7.703 -1.238 1.00 98.81 206 ALA A C 1
ATOM 1630 O O . ALA A 1 206 ? -17.721 -7.583 -0.982 1.00 98.81 206 ALA A O 1
ATOM 1631 N N . PHE A 1 207 ? -16.034 -7.632 -2.482 1.00 98.75 207 PHE A N 1
ATOM 1632 C CA . PHE A 1 207 ? -16.869 -7.354 -3.652 1.00 98.75 207 PHE A CA 1
ATOM 1633 C C . PHE A 1 207 ? -18.020 -8.361 -3.794 1.00 98.75 207 PHE A C 1
ATOM 1635 O O . PHE A 1 207 ? -19.177 -7.950 -3.904 1.00 98.75 207 PHE A O 1
ATOM 1642 N N . ASP A 1 208 ? -17.733 -9.662 -3.702 1.00 98.38 208 ASP A N 1
ATOM 1643 C CA . ASP A 1 208 ? -18.735 -10.732 -3.826 1.00 98.38 208 ASP A CA 1
ATOM 1644 C C . ASP A 1 208 ? -19.805 -10.673 -2.720 1.00 98.38 208 ASP A C 1
ATOM 1646 O O . ASP A 1 208 ? -20.948 -11.090 -2.910 1.00 98.38 208 ASP A O 1
ATOM 1650 N N . ASN A 1 209 ? -19.467 -10.112 -1.555 1.00 98.31 209 ASN A N 1
ATOM 1651 C CA . ASN A 1 209 ? -20.400 -9.889 -0.448 1.00 98.31 209 ASN A CA 1
ATOM 1652 C C . ASN A 1 209 ? -21.109 -8.522 -0.517 1.00 98.31 209 ASN A C 1
ATOM 1654 O O . ASN A 1 209 ? -21.734 -8.105 0.463 1.00 98.31 209 ASN A O 1
ATOM 1658 N N . HIS A 1 210 ? -21.072 -7.846 -1.671 1.00 98.31 210 HIS A N 1
ATOM 1659 C CA . HIS A 1 210 ? -21.631 -6.510 -1.896 1.00 98.31 210 HIS A CA 1
ATOM 1660 C C . HIS A 1 210 ? -21.018 -5.417 -1.003 1.00 98.31 210 HIS A C 1
ATOM 1662 O O . HIS A 1 210 ? -21.698 -4.465 -0.612 1.00 98.31 210 HIS A O 1
ATOM 1668 N N . ILE A 1 211 ? -19.733 -5.536 -0.675 1.00 98.81 211 ILE A N 1
ATOM 1669 C CA . ILE A 1 211 ? -18.970 -4.545 0.086 1.00 98.81 211 ILE A CA 1
ATOM 1670 C C . ILE A 1 211 ? -17.959 -3.892 -0.859 1.00 98.81 211 ILE A C 1
ATOM 1672 O O . ILE A 1 211 ? -17.197 -4.572 -1.541 1.00 98.81 211 ILE A O 1
ATOM 1676 N N . ALA A 1 212 ? -17.981 -2.563 -0.939 1.00 98.88 212 ALA A N 1
ATOM 1677 C CA . ALA A 1 212 ? -17.057 -1.819 -1.787 1.00 98.88 212 ALA A CA 1
ATOM 1678 C C . ALA A 1 212 ? -15.652 -1.793 -1.173 1.00 98.88 212 ALA A C 1
ATOM 1680 O O . ALA A 1 212 ? -15.516 -1.682 0.044 1.00 98.88 212 ALA A O 1
ATOM 1681 N N . VAL A 1 213 ? -14.617 -1.826 -2.013 1.00 98.94 213 VAL A N 1
ATOM 1682 C CA . VAL A 1 213 ? -13.219 -1.660 -1.594 1.00 98.94 213 VAL A CA 1
ATOM 1683 C C . VAL A 1 213 ? -12.680 -0.336 -2.118 1.00 98.94 213 VAL A C 1
ATOM 1685 O O . VAL A 1 213 ? -12.800 -0.051 -3.311 1.00 98.94 213 VAL A O 1
ATOM 1688 N N . ILE A 1 214 ? -12.079 0.459 -1.234 1.00 98.88 214 ILE A N 1
ATOM 1689 C CA . ILE A 1 214 ? -11.428 1.736 -1.562 1.00 98.88 214 ILE A CA 1
ATOM 1690 C C . ILE A 1 214 ? -9.978 1.694 -1.075 1.00 98.88 214 ILE A C 1
ATOM 1692 O O . ILE A 1 214 ? -9.731 1.362 0.081 1.00 98.88 214 ILE A O 1
ATOM 1696 N N . SER A 1 215 ? -9.018 2.049 -1.932 1.00 98.75 215 SER A N 1
ATOM 1697 C CA . SER A 1 215 ? -7.596 2.081 -1.562 1.00 98.75 215 SER A CA 1
ATOM 1698 C C . SER A 1 215 ? -6.906 3.355 -2.083 1.00 98.75 215 SER A C 1
ATOM 1700 O O . SER A 1 215 ? -6.720 3.494 -3.296 1.00 98.75 215 SER A O 1
ATOM 1702 N N . PRO A 1 216 ? -6.597 4.325 -1.197 1.00 98.56 216 PRO A N 1
ATOM 1703 C CA . PRO A 1 216 ? -5.875 5.560 -1.531 1.00 98.56 216 PRO A CA 1
ATOM 1704 C C . PRO A 1 216 ? -4.410 5.345 -1.948 1.00 98.56 216 PRO A C 1
ATOM 1706 O O . PRO A 1 216 ? -3.731 4.474 -1.408 1.00 98.56 216 PRO A O 1
ATOM 1709 N N . SER A 1 217 ? -3.886 6.202 -2.833 1.00 97.00 217 SER A N 1
ATOM 1710 C CA . SER A 1 217 ? -2.470 6.234 -3.231 1.00 97.00 217 SER A CA 1
ATOM 1711 C C . SER A 1 217 ? -1.588 6.946 -2.207 1.00 97.00 217 SER A C 1
ATOM 1713 O O . SER A 1 217 ? -1.258 8.118 -2.363 1.00 97.00 217 SER A O 1
ATOM 1715 N N . ILE A 1 218 ? -1.221 6.241 -1.137 1.00 95.44 218 ILE A N 1
ATOM 1716 C CA . ILE A 1 218 ? -0.318 6.743 -0.093 1.00 95.44 218 ILE A CA 1
ATOM 1717 C C . ILE A 1 218 ? 0.776 5.709 0.101 1.00 95.44 218 ILE A C 1
ATOM 1719 O O . ILE A 1 218 ? 0.474 4.593 0.500 1.00 95.44 218 ILE A O 1
ATOM 1723 N N . ASN A 1 219 ? 2.027 6.067 -0.179 1.00 92.75 219 ASN A N 1
ATOM 1724 C CA . ASN A 1 219 ? 3.172 5.172 0.023 1.00 92.75 219 ASN A CA 1
ATOM 1725 C C . ASN A 1 219 ? 4.372 5.879 0.671 1.00 92.75 219 ASN A C 1
ATOM 1727 O O . ASN A 1 219 ? 5.494 5.374 0.654 1.00 92.75 219 ASN A O 1
ATOM 1731 N N . GLN A 1 220 ? 4.143 7.052 1.256 1.00 93.56 220 GLN A N 1
ATOM 1732 C CA . GLN A 1 220 ? 5.113 7.818 2.032 1.00 93.56 220 GLN A CA 1
ATOM 1733 C C . GLN A 1 220 ? 4.486 8.291 3.342 1.00 93.56 220 GLN A C 1
ATOM 1735 O O . GLN A 1 220 ? 3.264 8.281 3.485 1.00 93.56 220 GLN A O 1
ATOM 1740 N N . ARG A 1 221 ? 5.355 8.780 4.240 1.00 95.19 221 ARG A N 1
ATOM 1741 C CA . ARG A 1 221 ? 5.094 9.227 5.619 1.00 95.19 221 ARG A CA 1
ATOM 1742 C C . ARG A 1 221 ? 5.047 8.099 6.639 1.00 95.19 221 ARG A C 1
ATOM 1744 O O . ARG A 1 221 ? 4.616 6.984 6.358 1.00 95.19 221 ARG A O 1
ATOM 1751 N N . LEU A 1 222 ? 5.452 8.466 7.854 1.00 97.00 222 LEU A N 1
ATOM 1752 C CA . LEU A 1 222 ? 5.318 7.666 9.072 1.00 97.00 222 LEU A CA 1
ATOM 1753 C C . LEU A 1 222 ? 4.359 8.306 10.094 1.00 97.00 222 LEU A C 1
ATOM 1755 O O . LEU A 1 222 ? 4.302 7.890 11.247 1.00 97.00 222 LEU A O 1
ATOM 1759 N N . THR A 1 223 ? 3.608 9.334 9.694 1.00 97.50 223 THR A N 1
ATOM 1760 C CA . THR A 1 223 ? 2.655 10.046 10.554 1.00 97.50 223 THR A CA 1
ATOM 1761 C C . THR A 1 223 ? 1.378 10.380 9.794 1.00 97.50 223 THR A C 1
ATOM 1763 O O . THR A 1 223 ? 1.423 10.751 8.620 1.00 97.50 223 THR A O 1
ATOM 1766 N N . LEU A 1 224 ? 0.229 10.292 10.475 1.00 97.88 224 LEU A N 1
ATOM 1767 C CA . LEU A 1 224 ? -1.046 10.814 9.974 1.00 97.88 224 LEU A CA 1
ATOM 1768 C C . LEU A 1 224 ? -1.069 12.342 10.160 1.00 97.88 224 LEU A C 1
ATOM 1770 O O . LEU A 1 224 ? -1.789 12.869 11.004 1.00 97.88 224 LEU A O 1
ATOM 1774 N N . ASN A 1 225 ? -0.199 13.041 9.433 1.00 96.50 225 ASN A N 1
ATOM 1775 C CA . ASN A 1 225 ? -0.142 14.502 9.427 1.00 96.50 225 ASN A CA 1
ATOM 1776 C C . ASN A 1 225 ? -1.306 15.102 8.609 1.00 96.50 225 ASN A C 1
ATOM 1778 O O . ASN A 1 225 ? -2.081 14.375 7.983 1.00 96.50 225 ASN A O 1
ATOM 1782 N N . ASP A 1 226 ? -1.409 16.431 8.575 1.00 96.44 226 ASP A N 1
ATOM 1783 C CA . ASP A 1 226 ? -2.491 17.126 7.863 1.00 96.44 226 ASP A CA 1
ATOM 1784 C C . ASP A 1 226 ? -2.520 16.830 6.353 1.00 96.44 226 ASP A C 1
ATOM 1786 O O . ASP A 1 226 ? -3.593 16.810 5.751 1.00 96.44 226 ASP A O 1
ATOM 1790 N N . GLU A 1 227 ? -1.366 16.555 5.735 1.00 95.94 227 GLU A N 1
ATOM 1791 C CA . GLU A 1 227 ? -1.269 16.198 4.313 1.00 95.94 227 GLU A CA 1
ATOM 1792 C C . GLU A 1 227 ? -1.931 14.835 4.054 1.00 95.94 227 GLU A C 1
ATOM 1794 O O . GLU A 1 227 ? -2.801 14.713 3.189 1.00 95.94 227 GLU A O 1
ATOM 1799 N N . VAL A 1 228 ? -1.560 13.819 4.844 1.00 97.81 228 VAL A N 1
ATOM 1800 C CA . VAL A 1 228 ? -2.111 12.458 4.752 1.00 97.81 228 VAL A CA 1
ATOM 1801 C C . VAL A 1 228 ? -3.596 12.464 5.115 1.00 97.81 228 VAL A C 1
ATOM 1803 O O . VAL A 1 228 ? -4.417 11.928 4.369 1.00 97.81 228 VAL A O 1
ATOM 1806 N N . LEU A 1 229 ? -3.965 13.106 6.228 1.00 98.38 229 LEU A N 1
ATOM 1807 C CA . LEU A 1 229 ? -5.350 13.205 6.690 1.00 98.38 229 LEU A CA 1
ATOM 1808 C C . LEU A 1 229 ? -6.233 13.931 5.667 1.00 98.38 229 LEU A C 1
ATOM 1810 O O . LEU A 1 229 ? -7.320 13.453 5.333 1.00 98.38 229 LEU A O 1
ATOM 1814 N N . GLY A 1 230 ? -5.761 15.063 5.139 1.00 98.06 230 GLY A N 1
ATOM 1815 C CA . GLY A 1 230 ? -6.460 15.838 4.119 1.00 98.06 230 GLY A CA 1
ATOM 1816 C C . GLY A 1 230 ? -6.676 15.045 2.831 1.00 98.06 230 GLY A C 1
ATOM 1817 O O . GLY A 1 230 ? -7.768 15.086 2.252 1.00 98.06 230 GLY A O 1
ATOM 1818 N N . PHE A 1 231 ? -5.681 14.261 2.410 1.00 98.44 231 PHE A N 1
ATOM 1819 C CA . PHE A 1 231 ? -5.814 13.397 1.243 1.00 98.44 231 PHE A CA 1
ATOM 1820 C C . PHE A 1 231 ? -6.813 12.249 1.468 1.00 98.44 231 PHE A C 1
ATOM 1822 O O . PHE A 1 231 ? -7.705 12.063 0.639 1.00 98.44 231 PHE A O 1
ATOM 1829 N N . ILE A 1 232 ? -6.748 11.540 2.603 1.00 98.62 232 ILE A N 1
ATOM 1830 C CA . ILE A 1 232 ? -7.725 10.489 2.953 1.00 98.62 232 ILE A CA 1
ATOM 1831 C C . ILE A 1 232 ? -9.149 11.066 2.984 1.00 98.62 232 ILE A C 1
ATOM 1833 O O . ILE A 1 232 ? -10.069 10.490 2.398 1.00 98.62 232 ILE A O 1
ATOM 1837 N N . ASN A 1 233 ? -9.334 12.239 3.597 1.00 98.62 233 ASN A N 1
ATOM 1838 C CA . ASN A 1 233 ? -10.624 12.930 3.617 1.00 98.62 233 ASN A CA 1
ATOM 1839 C C . ASN A 1 233 ? -11.125 13.263 2.206 1.00 98.62 233 ASN A C 1
ATOM 1841 O O . ASN A 1 233 ? -12.304 13.061 1.921 1.00 98.62 233 ASN A O 1
ATOM 1845 N N . SER A 1 234 ? -10.241 13.718 1.314 1.00 98.56 234 SER A N 1
ATOM 1846 C CA . SER A 1 234 ? -10.587 14.015 -0.083 1.00 98.56 234 SER A CA 1
ATOM 1847 C C . SER A 1 234 ? -11.023 12.756 -0.839 1.00 98.56 234 SER A C 1
ATOM 1849 O O . SER A 1 234 ? -12.023 12.784 -1.555 1.00 98.56 234 SER A O 1
ATOM 1851 N N . VAL A 1 235 ? -10.335 11.626 -0.628 1.00 98.75 235 VAL A N 1
ATOM 1852 C CA . VAL A 1 235 ? -10.725 10.328 -1.204 1.00 98.75 235 VAL A CA 1
ATOM 1853 C C . VAL A 1 235 ? -12.106 9.897 -0.717 1.00 98.75 235 VAL A C 1
ATOM 1855 O O . VAL A 1 235 ? -12.932 9.459 -1.519 1.00 98.75 235 VAL A O 1
ATOM 1858 N N . PHE A 1 236 ? -12.398 10.025 0.578 1.00 98.62 236 PHE A N 1
ATOM 1859 C CA . PHE A 1 236 ? -13.714 9.669 1.114 1.00 98.62 236 PHE A CA 1
ATOM 1860 C C . PHE A 1 236 ? -14.815 10.617 0.635 1.00 98.62 236 PHE A C 1
ATOM 1862 O O . PHE A 1 236 ? -15.908 10.168 0.302 1.00 98.62 236 PHE A O 1
ATOM 1869 N N . GLN A 1 237 ? -14.550 11.915 0.532 1.00 98.25 237 GLN A N 1
ATOM 1870 C CA . GLN A 1 237 ? -15.522 12.853 -0.029 1.00 98.25 237 GLN A CA 1
ATOM 1871 C C . GLN A 1 237 ? -15.864 12.499 -1.484 1.00 98.25 237 GLN A C 1
ATOM 1873 O O . GLN A 1 237 ? -17.048 12.350 -1.799 1.00 98.25 237 GLN A O 1
ATOM 1878 N N . ASP A 1 238 ? -14.852 12.285 -2.333 1.00 98.75 238 ASP A N 1
ATOM 1879 C CA . ASP A 1 238 ? -15.047 11.935 -3.745 1.00 98.75 238 ASP A CA 1
ATOM 1880 C C . ASP A 1 238 ? -15.733 10.571 -3.909 1.00 98.75 238 ASP A C 1
ATOM 1882 O O . ASP A 1 238 ? -16.797 10.478 -4.522 1.00 98.75 238 ASP A O 1
ATOM 1886 N N . SER A 1 239 ? -15.183 9.509 -3.313 1.00 98.44 239 SER A N 1
ATOM 1887 C CA . SER A 1 239 ? -15.687 8.142 -3.512 1.00 98.44 239 SER A CA 1
ATOM 1888 C C . SER A 1 239 ? -17.114 7.948 -2.997 1.00 98.44 239 SER A C 1
ATOM 1890 O O . SER A 1 239 ? -17.936 7.326 -3.677 1.00 98.44 239 SER A O 1
ATOM 1892 N N . PHE A 1 240 ? -17.459 8.513 -1.837 1.00 97.56 240 PHE A N 1
ATOM 1893 C CA . PHE A 1 240 ? -18.797 8.346 -1.270 1.00 97.56 240 PHE A CA 1
ATOM 1894 C C . PHE A 1 240 ? -19.842 9.128 -2.060 1.00 97.56 240 PHE A C 1
ATOM 1896 O O . PHE A 1 240 ? -20.959 8.639 -2.225 1.00 97.56 240 PHE A O 1
ATOM 1903 N N . GLN A 1 241 ? -19.488 10.299 -2.597 1.00 97.81 241 GLN A N 1
ATOM 1904 C CA . GLN A 1 241 ? -20.365 11.035 -3.502 1.00 97.81 241 GLN A CA 1
ATOM 1905 C C . GLN A 1 241 ? -20.519 10.298 -4.838 1.00 97.81 241 GLN A C 1
ATOM 1907 O O . GLN A 1 241 ? -21.641 10.012 -5.261 1.00 97.81 241 GLN A O 1
ATOM 1912 N N . LYS A 1 242 ? -19.399 9.952 -5.480 1.00 98.06 242 LYS A N 1
ATOM 1913 C CA . LYS A 1 242 ? -19.345 9.358 -6.820 1.00 98.06 242 LYS A CA 1
ATOM 1914 C C . LYS A 1 242 ? -20.085 8.027 -6.913 1.00 98.06 242 LYS A C 1
ATOM 1916 O O . LYS A 1 242 ? -20.809 7.797 -7.879 1.00 98.06 242 LYS A O 1
ATOM 1921 N N . TYR A 1 243 ? -19.923 7.167 -5.910 1.00 98.00 243 TYR A N 1
ATOM 1922 C CA . TYR A 1 243 ? -20.503 5.822 -5.904 1.00 98.00 243 TYR A CA 1
ATOM 1923 C C . TYR A 1 243 ? -21.736 5.689 -5.000 1.00 98.00 243 TYR A C 1
ATOM 1925 O O . TYR A 1 243 ? -22.331 4.613 -4.937 1.00 98.00 243 TYR A O 1
ATOM 1933 N N . SER A 1 244 ? -22.157 6.775 -4.336 1.00 97.44 244 SER A N 1
ATOM 1934 C CA . SER A 1 244 ? -23.251 6.762 -3.351 1.00 97.44 244 SER A CA 1
ATOM 1935 C C . SER A 1 244 ? -23.025 5.716 -2.246 1.00 97.44 244 SER A C 1
ATOM 1937 O O . SER A 1 244 ? -23.916 4.921 -1.945 1.00 97.44 244 SER A O 1
ATOM 1939 N N . LEU A 1 245 ? -21.809 5.674 -1.690 1.00 98.12 245 LEU A N 1
ATOM 1940 C CA . LEU A 1 245 ? -21.424 4.690 -0.671 1.00 98.12 245 LEU A CA 1
ATOM 1941 C C . LEU A 1 245 ? -22.066 5.011 0.695 1.00 98.12 245 LEU A C 1
ATOM 1943 O O . LEU A 1 245 ? -22.223 6.190 1.031 1.00 98.12 245 LEU A O 1
ATOM 1947 N N . PRO A 1 246 ? -22.399 3.994 1.512 1.00 97.06 246 PRO A N 1
ATOM 1948 C CA . PRO A 1 246 ? -22.967 4.199 2.845 1.00 97.06 246 PRO A CA 1
ATOM 1949 C C . PRO A 1 246 ? -21.909 4.728 3.833 1.00 97.06 246 PRO A C 1
ATOM 1951 O O . PRO A 1 246 ? -21.040 3.986 4.290 1.00 97.06 246 PRO A O 1
ATOM 1954 N N . LYS A 1 247 ? -21.978 6.027 4.164 1.00 95.62 247 LYS A N 1
ATOM 1955 C CA . LYS A 1 247 ? -21.045 6.724 5.085 1.00 95.62 247 LYS A CA 1
ATOM 1956 C C . LYS A 1 247 ? -21.044 6.173 6.510 1.00 95.62 247 LYS A C 1
ATOM 1958 O O . LYS A 1 247 ? -20.060 6.330 7.219 1.00 95.62 247 LYS A O 1
ATOM 1963 N N . ASP A 1 248 ? -22.138 5.546 6.908 1.00 95.81 248 ASP A N 1
ATOM 1964 C CA . ASP A 1 248 ? -22.385 4.939 8.212 1.00 95.81 248 ASP A CA 1
ATOM 1965 C C . ASP A 1 248 ? -21.966 3.462 8.281 1.00 95.81 248 ASP A C 1
ATOM 1967 O O . ASP A 1 248 ? -22.156 2.822 9.309 1.00 95.81 248 ASP A O 1
ATOM 1971 N N . LYS A 1 249 ? -21.399 2.904 7.202 1.00 98.06 249 LYS A N 1
ATOM 1972 C CA . LYS A 1 249 ? -21.031 1.484 7.107 1.00 98.06 249 LYS A CA 1
ATOM 1973 C C . LYS A 1 249 ? -19.614 1.289 6.584 1.00 98.06 249 LYS A C 1
ATOM 1975 O O . LYS A 1 249 ? -19.401 0.640 5.558 1.00 98.06 249 LYS A O 1
ATOM 1980 N N . VAL A 1 250 ? -18.644 1.883 7.278 1.00 98.81 250 VAL A N 1
ATOM 1981 C CA . VAL A 1 250 ? -17.240 1.906 6.847 1.00 98.81 250 VAL A CA 1
ATOM 1982 C C . VAL A 1 250 ? -16.337 1.204 7.847 1.00 98.81 250 VAL A C 1
ATOM 1984 O O . VAL A 1 250 ? -16.240 1.612 9.002 1.00 98.81 250 VAL A O 1
ATOM 1987 N N . ILE A 1 251 ? -15.635 0.182 7.370 1.00 98.94 251 ILE A N 1
ATOM 1988 C CA . ILE A 1 251 ? -14.524 -0.460 8.066 1.00 98.94 251 ILE A CA 1
ATOM 1989 C C . ILE A 1 251 ? -13.236 0.075 7.443 1.00 98.94 251 ILE A C 1
ATOM 1991 O O . ILE A 1 251 ? -13.035 -0.054 6.235 1.00 98.94 251 ILE A O 1
ATOM 1995 N N . ILE A 1 252 ? -12.361 0.673 8.247 1.00 98.88 252 ILE A N 1
ATOM 1996 C CA . ILE A 1 252 ? -11.063 1.171 7.780 1.00 98.88 252 ILE A CA 1
ATOM 1997 C C . ILE A 1 252 ? -9.943 0.270 8.279 1.00 98.88 252 ILE A C 1
ATOM 1999 O O . ILE A 1 252 ? -9.931 -0.130 9.439 1.00 98.88 252 ILE A O 1
ATOM 2003 N N . GLY A 1 253 ? -8.976 -0.039 7.428 1.00 98.75 253 GLY A N 1
ATOM 2004 C CA . GLY A 1 253 ? -7.764 -0.690 7.887 1.00 98.75 253 GLY A CA 1
ATOM 2005 C C . GLY A 1 253 ? -6.595 -0.506 6.957 1.00 98.75 253 GLY A C 1
ATOM 2006 O O . GLY A 1 253 ? -6.711 0.112 5.900 1.00 98.75 253 GLY A O 1
ATOM 2007 N N . GLY A 1 254 ? -5.449 -1.026 7.364 1.00 98.44 254 GLY A N 1
ATOM 2008 C CA . GLY A 1 254 ? -4.232 -0.882 6.588 1.00 98.44 254 GLY A CA 1
ATOM 2009 C C . GLY A 1 254 ? -3.117 -1.801 7.036 1.00 98.44 254 GLY A C 1
ATOM 2010 O O . GLY A 1 254 ? -3.179 -2.402 8.108 1.00 98.44 254 GLY A O 1
ATOM 2011 N N . PHE A 1 255 ? -2.089 -1.876 6.203 1.00 98.50 255 PHE A N 1
ATOM 2012 C CA . PHE A 1 255 ? -0.881 -2.645 6.465 1.00 98.50 255 PHE A CA 1
ATOM 2013 C C . PHE A 1 255 ? 0.261 -1.737 6.889 1.00 98.50 255 PHE A C 1
ATOM 2015 O O . PHE A 1 255 ? 0.400 -0.635 6.358 1.00 98.50 255 PHE A O 1
ATOM 2022 N N . SER A 1 256 ? 1.086 -2.193 7.833 1.00 97.81 256 SER A N 1
ATOM 2023 C CA . SER A 1 256 ? 2.231 -1.420 8.319 1.00 97.81 256 SER A CA 1
ATOM 2024 C C . SER A 1 256 ? 1.780 -0.017 8.770 1.00 97.81 256 SER A C 1
ATOM 2026 O O . SER A 1 256 ? 0.818 0.106 9.532 1.00 97.81 256 SER A O 1
ATOM 2028 N N . MET A 1 257 ? 2.393 1.062 8.280 1.00 98.25 257 MET A N 1
ATOM 2029 C CA . MET A 1 257 ? 1.947 2.429 8.577 1.00 98.25 257 MET A CA 1
ATOM 2030 C C . MET A 1 257 ? 0.487 2.723 8.209 1.00 98.25 257 MET A C 1
ATOM 2032 O O . MET A 1 257 ? -0.168 3.472 8.931 1.00 98.25 257 MET A O 1
ATOM 2036 N N . GLY A 1 258 ? -0.069 2.094 7.170 1.00 98.69 258 GLY A N 1
ATOM 2037 C CA . GLY A 1 258 ? -1.500 2.179 6.876 1.00 98.69 258 GLY A CA 1
ATOM 2038 C C . GLY A 1 258 ? -2.363 1.644 8.024 1.00 98.69 258 GLY A C 1
ATOM 2039 O O . GLY A 1 258 ? -3.449 2.163 8.284 1.00 98.69 258 GLY A O 1
ATOM 2040 N N . GLY A 1 259 ? -1.862 0.649 8.762 1.00 98.69 259 GLY A N 1
ATOM 2041 C CA . GLY A 1 259 ? -2.481 0.136 9.981 1.00 98.69 259 GLY A CA 1
ATOM 2042 C C . GLY A 1 259 ? -2.519 1.190 11.087 1.00 98.69 259 GLY A C 1
ATOM 2043 O O . GLY A 1 259 ? -3.592 1.448 11.634 1.00 98.69 259 GLY A O 1
ATOM 2044 N N . LEU A 1 260 ? -1.403 1.883 11.347 1.00 98.81 260 LEU A N 1
ATOM 2045 C CA . LEU A 1 260 ? -1.384 3.023 12.276 1.00 98.81 260 LEU A CA 1
ATOM 2046 C C . LEU A 1 260 ? -2.362 4.116 11.830 1.00 98.81 260 LEU A C 1
ATOM 2048 O O . LEU A 1 260 ? -3.150 4.606 12.636 1.00 98.81 260 LEU A O 1
ATOM 2052 N N . PHE A 1 261 ? -2.331 4.489 10.548 1.00 98.81 261 PHE A N 1
ATOM 2053 C CA . PHE A 1 261 ? -3.192 5.540 10.007 1.00 98.81 261 PHE A CA 1
ATOM 2054 C C . PHE A 1 261 ? -4.669 5.189 10.164 1.00 98.81 261 PHE A C 1
ATOM 2056 O O . PHE A 1 261 ? -5.457 6.063 10.509 1.00 98.81 261 PHE A O 1
ATOM 2063 N N . SER A 1 262 ? -5.049 3.922 9.985 1.00 98.81 262 SER A N 1
ATOM 2064 C CA . SER A 1 262 ? -6.432 3.479 10.175 1.00 98.81 262 SER A CA 1
ATOM 2065 C C . SER A 1 262 ? -6.912 3.625 11.625 1.00 98.81 262 SER A C 1
ATOM 2067 O O . SER A 1 262 ? -8.009 4.137 11.862 1.00 98.81 262 SER A O 1
ATOM 2069 N N . LEU A 1 263 ? -6.073 3.246 12.597 1.00 98.88 263 LEU A N 1
ATOM 2070 C CA . LEU A 1 263 ? -6.374 3.368 14.023 1.00 98.88 263 LEU A CA 1
ATOM 2071 C C . LEU A 1 263 ? -6.450 4.846 14.420 1.00 98.88 263 LEU A C 1
ATOM 2073 O O . LEU A 1 263 ? -7.465 5.289 14.958 1.00 98.88 263 LEU A O 1
ATOM 2077 N N . ARG A 1 264 ? -5.435 5.634 14.045 1.00 98.75 264 ARG A N 1
ATOM 2078 C CA . ARG A 1 264 ? -5.361 7.061 14.371 1.00 98.75 264 ARG A CA 1
ATOM 2079 C C . ARG A 1 264 ? -6.482 7.872 13.719 1.00 98.75 264 ARG A C 1
ATOM 2081 O O . ARG A 1 264 ? -7.052 8.748 14.363 1.00 98.75 264 ARG A O 1
ATOM 2088 N N . TYR A 1 265 ? -6.844 7.568 12.471 1.00 98.88 265 TYR A N 1
ATOM 2089 C CA . TYR A 1 265 ? -7.983 8.199 11.797 1.00 98.88 265 TYR A CA 1
ATOM 2090 C C . TYR A 1 265 ? -9.286 7.931 12.554 1.00 98.88 265 TYR A C 1
ATOM 2092 O O . TYR A 1 265 ? -10.084 8.843 12.757 1.00 98.88 265 TYR A O 1
ATOM 2100 N N . THR A 1 266 ? -9.490 6.690 13.003 1.00 98.88 266 THR A N 1
ATOM 2101 C CA . THR A 1 266 ? -10.697 6.289 13.736 1.00 98.88 266 THR A CA 1
ATOM 2102 C C . THR A 1 266 ? -10.784 6.987 15.091 1.00 98.88 266 THR A C 1
ATOM 2104 O O . THR A 1 266 ? -11.819 7.562 15.416 1.00 98.88 266 THR A O 1
ATOM 2107 N N . GLU A 1 267 ? -9.685 7.025 15.845 1.00 98.50 267 GLU A N 1
ATOM 2108 C CA . GLU A 1 267 ? -9.604 7.759 17.113 1.00 98.50 267 GLU A CA 1
ATOM 2109 C C . GLU A 1 267 ? -9.908 9.248 16.931 1.00 98.50 267 GLU A C 1
ATOM 2111 O O . GLU A 1 267 ? -10.694 9.813 17.689 1.00 98.50 267 GLU A O 1
ATOM 2116 N N . LEU A 1 268 ? -9.322 9.885 15.908 1.00 98.44 268 LEU A N 1
ATOM 2117 C CA . LEU A 1 268 ? -9.592 11.287 15.579 1.00 98.44 268 LEU A CA 1
ATOM 2118 C C . LEU A 1 268 ? -11.060 11.509 15.208 1.00 98.44 268 LEU A C 1
ATOM 2120 O O . LEU A 1 268 ? -11.638 12.508 15.626 1.00 98.44 268 LEU A O 1
ATOM 2124 N N . ALA A 1 269 ? -11.671 10.590 14.459 1.00 98.31 269 ALA A N 1
ATOM 2125 C CA . ALA A 1 269 ? -13.073 10.688 14.066 1.00 98.31 269 ALA A CA 1
ATOM 2126 C C . ALA A 1 269 ? -14.039 10.573 15.252 1.00 98.31 269 ALA A C 1
ATOM 2128 O O . ALA A 1 269 ? -15.087 11.222 15.251 1.00 98.31 269 ALA A O 1
ATOM 2129 N N . VAL A 1 270 ? -13.699 9.760 16.257 1.00 98.06 270 VAL A N 1
ATOM 2130 C CA . VAL A 1 270 ? -14.470 9.652 17.505 1.00 98.06 270 VAL A CA 1
ATOM 2131 C C . VAL A 1 270 ? -14.245 10.879 18.389 1.00 98.06 270 VAL A C 1
ATOM 2133 O O . VAL A 1 270 ? -15.207 11.433 18.919 1.00 98.06 270 VAL A O 1
ATOM 2136 N N . GLN A 1 271 ? -12.995 11.329 18.512 1.00 97.50 271 GLN A N 1
ATOM 2137 C CA . GLN A 1 271 ? -12.614 12.472 19.339 1.00 97.50 271 GLN A CA 1
ATOM 2138 C C . GLN A 1 271 ? -13.201 13.797 18.820 1.00 97.50 271 GLN A C 1
ATOM 2140 O O . GLN A 1 271 ? -13.704 14.596 19.608 1.00 97.50 271 GLN A O 1
ATOM 2145 N N . ASP A 1 272 ? -13.120 14.048 17.511 1.00 97.38 272 ASP A N 1
ATOM 2146 C CA . ASP A 1 272 ? -13.618 15.261 16.858 1.00 97.38 272 ASP A CA 1
ATOM 2147 C C . ASP A 1 272 ? -14.060 14.971 15.415 1.00 97.38 272 ASP A C 1
ATOM 2149 O O . ASP A 1 272 ? -13.267 14.942 14.466 1.00 97.38 272 ASP A O 1
ATOM 2153 N N . LYS A 1 273 ? -15.376 14.822 15.241 1.00 95.12 273 LYS A N 1
ATOM 2154 C CA . LYS A 1 273 ? -16.012 14.513 13.952 1.00 95.12 273 LYS A CA 1
ATOM 2155 C C . LYS A 1 273 ? -15.756 15.561 12.865 1.00 95.12 273 LYS A C 1
ATOM 2157 O O . LYS A 1 273 ? -15.944 15.251 11.696 1.00 95.12 273 LYS A O 1
ATOM 2162 N N . ASN A 1 274 ? -15.324 16.778 13.207 1.00 97.00 274 ASN A N 1
ATOM 2163 C CA . ASN A 1 274 ? -15.052 17.815 12.207 1.00 97.00 274 ASN A CA 1
ATOM 2164 C C . ASN A 1 274 ? -13.708 17.618 11.490 1.00 97.00 274 ASN A C 1
ATOM 2166 O O . ASN A 1 274 ? -13.485 18.217 10.440 1.00 97.00 274 ASN A O 1
ATOM 2170 N N . LYS A 1 275 ? -12.809 16.788 12.036 1.00 96.94 275 LYS A N 1
ATOM 2171 C CA . LYS A 1 275 ? -11.481 16.532 11.449 1.00 96.94 275 LYS A CA 1
ATOM 2172 C C . LYS A 1 275 ? -11.492 15.486 10.338 1.00 96.94 275 LYS A C 1
ATOM 2174 O O . LYS A 1 275 ? -10.527 15.376 9.583 1.00 96.94 275 LYS A O 1
ATOM 2179 N N . THR A 1 276 ? -12.551 14.691 10.251 1.00 98.25 276 THR A N 1
ATOM 2180 C CA . THR A 1 276 ? -12.623 13.511 9.384 1.00 98.25 276 THR A CA 1
ATOM 2181 C C . THR A 1 276 ? -13.866 13.565 8.504 1.00 98.25 276 THR A C 1
ATOM 2183 O O . THR A 1 276 ? -14.894 14.125 8.869 1.00 98.25 276 THR A O 1
ATOM 2186 N N . ALA A 1 277 ? -13.773 13.007 7.299 1.00 97.69 277 ALA A N 1
ATOM 2187 C CA . ALA A 1 277 ? -14.887 12.966 6.353 1.00 97.69 277 ALA A CA 1
ATOM 2188 C C . ALA A 1 277 ? -15.968 11.939 6.737 1.00 97.69 277 ALA A C 1
ATOM 2190 O O . ALA A 1 277 ? -17.110 12.047 6.279 1.00 97.69 277 ALA A O 1
ATOM 2191 N N . ILE A 1 278 ? -15.600 10.938 7.541 1.00 97.31 278 ILE A N 1
ATOM 2192 C CA . ILE A 1 278 ? -16.459 9.860 8.035 1.00 97.31 278 ILE A CA 1
ATOM 2193 C C . ILE A 1 278 ? -16.024 9.437 9.443 1.00 97.31 278 ILE A C 1
ATOM 2195 O O . ILE A 1 278 ? -14.869 9.617 9.819 1.00 97.31 278 ILE A O 1
ATOM 2199 N N . THR A 1 279 ? -16.927 8.794 10.183 1.00 97.81 279 THR A N 1
ATOM 2200 C CA . THR A 1 279 ? -16.588 8.053 11.404 1.00 97.81 279 THR A CA 1
ATOM 2201 C C . THR A 1 279 ? -16.657 6.557 11.092 1.00 97.81 279 THR A C 1
ATOM 2203 O O . THR A 1 279 ? -17.763 6.056 10.880 1.00 97.81 279 THR A O 1
ATOM 2206 N N . PRO A 1 280 ? -15.517 5.844 11.011 1.00 98.56 280 PRO A N 1
ATOM 2207 C CA . PRO A 1 280 ? -15.517 4.401 10.795 1.00 98.56 280 PRO A CA 1
ATOM 2208 C C . PRO A 1 280 ? -16.278 3.676 11.908 1.00 98.56 280 PRO A C 1
ATOM 2210 O O . PRO A 1 280 ? -16.189 4.058 13.073 1.00 98.56 280 PRO A O 1
ATOM 2213 N N . ILE A 1 281 ? -16.997 2.613 11.552 1.00 98.56 281 ILE A N 1
ATOM 2214 C CA . ILE A 1 281 ? -17.702 1.767 12.526 1.00 98.56 281 ILE A CA 1
ATOM 2215 C C . ILE A 1 281 ? -16.817 0.653 13.082 1.00 98.56 281 ILE A C 1
ATOM 2217 O O . ILE A 1 281 ? -17.175 0.036 14.075 1.00 98.56 281 ILE A O 1
ATOM 2221 N N . ALA A 1 282 ? -15.682 0.384 12.438 1.00 98.88 282 ALA A N 1
ATOM 2222 C CA . ALA A 1 282 ? -14.632 -0.489 12.939 1.00 98.88 282 ALA A CA 1
ATOM 2223 C C . ALA A 1 282 ? -13.293 -0.148 12.290 1.00 98.88 282 ALA A C 1
ATOM 2225 O O . ALA A 1 282 ? -13.242 0.374 11.169 1.00 98.88 282 ALA A O 1
ATOM 2226 N N . ALA A 1 283 ? -12.219 -0.504 12.989 1.00 98.88 283 ALA A N 1
ATOM 2227 C CA . ALA A 1 283 ? -10.855 -0.342 12.514 1.00 98.88 283 ALA A CA 1
ATOM 2228 C C . ALA A 1 283 ? -10.099 -1.674 12.532 1.00 98.88 283 ALA A C 1
ATOM 2230 O O . ALA A 1 283 ? -10.320 -2.512 13.410 1.00 98.88 283 ALA A O 1
ATOM 2231 N N . PHE A 1 284 ? -9.172 -1.871 11.597 1.00 98.88 284 PHE A N 1
ATOM 2232 C CA . PHE A 1 284 ? -8.228 -2.977 11.684 1.00 98.88 284 PHE A CA 1
ATOM 2233 C C . PHE A 1 284 ? -6.813 -2.615 11.230 1.00 98.88 284 PHE A C 1
ATOM 2235 O O . PHE A 1 284 ? -6.617 -1.840 10.305 1.00 98.88 284 PHE A O 1
ATOM 2242 N N . SER A 1 285 ? -5.810 -3.223 11.851 1.00 98.81 285 SER A N 1
ATOM 2243 C CA . SER A 1 285 ? -4.399 -3.038 11.510 1.00 98.81 285 SER A CA 1
ATOM 2244 C C . SER A 1 285 ? -3.773 -4.377 11.145 1.00 98.81 285 SER A C 1
ATOM 2246 O O . SER A 1 285 ? -3.975 -5.372 11.840 1.00 98.81 285 SER A O 1
ATOM 2248 N N . VAL A 1 286 ? -3.019 -4.412 10.051 1.00 98.75 286 VAL A N 1
ATOM 2249 C CA . VAL A 1 286 ? -2.269 -5.580 9.589 1.00 98.75 286 VAL A CA 1
ATOM 2250 C C . VAL A 1 286 ? -0.793 -5.298 9.819 1.00 98.75 286 VAL A C 1
ATOM 2252 O O . VAL A 1 286 ? -0.167 -4.549 9.075 1.00 98.75 286 VAL A O 1
ATOM 2255 N N . ASP A 1 287 ? -0.261 -5.850 10.904 1.00 98.00 287 ASP A N 1
ATOM 2256 C CA . ASP A 1 287 ? 1.112 -5.652 11.365 1.00 98.00 287 ASP A CA 1
ATOM 2257 C C . ASP A 1 287 ? 1.579 -4.178 11.343 1.00 98.00 287 ASP A C 1
ATOM 2259 O O . ASP A 1 287 ? 2.704 -3.863 10.958 1.00 98.00 287 ASP A O 1
ATOM 2263 N N . GLY A 1 288 ? 0.689 -3.252 11.715 1.00 97.94 288 GLY A N 1
ATOM 2264 C CA . GLY A 1 288 ? 0.999 -1.827 11.812 1.00 97.94 288 GLY A CA 1
ATOM 2265 C C . GLY A 1 288 ? 1.489 -1.415 13.197 1.00 97.94 288 GLY A C 1
ATOM 2266 O O . GLY A 1 288 ? 0.958 -1.920 14.192 1.00 97.94 288 GLY A O 1
ATOM 2267 N N . PRO A 1 289 ? 2.463 -0.496 13.311 1.00 98.25 289 PRO A N 1
ATOM 2268 C CA . PRO A 1 289 ? 2.879 0.009 14.611 1.00 98.25 289 PRO A CA 1
ATOM 2269 C C . PRO A 1 289 ? 1.714 0.733 15.291 1.00 98.25 289 PRO A C 1
ATOM 2271 O O . PRO A 1 289 ? 0.804 1.242 14.637 1.00 98.25 289 PRO A O 1
ATOM 2274 N N . THR A 1 290 ? 1.744 0.786 16.618 1.00 98.56 290 THR A N 1
ATOM 2275 C CA . THR A 1 290 ? 0.745 1.523 17.407 1.00 98.56 290 THR A CA 1
ATOM 2276 C C . THR A 1 290 ? 1.373 2.638 18.237 1.00 98.56 290 THR A C 1
ATOM 2278 O O . THR A 1 290 ? 0.691 3.622 18.498 1.00 98.56 290 THR A O 1
ATOM 2281 N N . ASP A 1 291 ? 2.658 2.503 18.584 1.00 98.38 291 ASP A N 1
ATOM 2282 C CA . ASP A 1 291 ? 3.433 3.399 19.448 1.00 98.38 291 ASP A CA 1
ATOM 2283 C C . ASP A 1 291 ? 4.700 3.865 18.707 1.00 98.38 291 ASP A C 1
ATOM 2285 O O . ASP A 1 291 ? 5.619 3.076 18.460 1.00 98.38 291 ASP A O 1
ATOM 2289 N N . LEU A 1 292 ? 4.731 5.140 18.307 1.00 98.25 292 LEU A N 1
ATOM 2290 C CA . LEU A 1 292 ? 5.838 5.717 17.542 1.00 98.25 292 LEU A CA 1
ATOM 2291 C C . LEU A 1 292 ? 7.060 6.051 18.405 1.00 98.25 292 LEU A C 1
ATOM 2293 O O . LEU A 1 292 ? 8.167 6.085 17.870 1.00 98.25 292 LEU A O 1
ATOM 2297 N N . GLU A 1 293 ? 6.891 6.282 19.710 1.00 97.44 293 GLU A N 1
ATOM 2298 C CA . GLU A 1 293 ? 8.019 6.462 20.638 1.00 97.44 293 GLU A CA 1
ATOM 2299 C C . GLU A 1 293 ? 8.792 5.143 20.742 1.00 97.44 293 GLU A C 1
ATOM 2301 O O . GLU A 1 293 ? 10.004 5.096 20.519 1.00 97.44 293 GLU A O 1
ATOM 2306 N N . SER A 1 294 ? 8.076 4.034 20.946 1.00 96.75 294 SER A N 1
ATOM 2307 C CA . SER A 1 294 ? 8.686 2.704 20.923 1.00 96.75 294 SER A CA 1
ATOM 2308 C C . SER A 1 294 ? 9.324 2.379 19.567 1.00 96.75 294 SER A C 1
ATOM 2310 O O . SER A 1 294 ? 10.422 1.825 19.535 1.00 96.75 294 SER A O 1
ATOM 2312 N N . MET A 1 295 ? 8.671 2.726 18.451 1.00 96.88 295 MET A N 1
ATOM 2313 C CA . MET A 1 295 ? 9.213 2.511 17.102 1.00 96.88 295 MET A CA 1
ATOM 2314 C C . MET A 1 295 ? 10.513 3.292 16.871 1.00 96.88 295 MET A C 1
ATOM 2316 O O . MET A 1 295 ? 11.455 2.750 16.291 1.00 96.88 295 MET A O 1
ATOM 2320 N N . TYR A 1 296 ? 10.588 4.540 17.347 1.00 97.62 296 TYR A N 1
ATOM 2321 C CA . TYR A 1 296 ? 11.793 5.366 17.270 1.00 97.62 296 TYR A CA 1
ATOM 2322 C C . TYR A 1 296 ? 12.985 4.664 17.937 1.00 97.62 296 TYR A C 1
ATOM 2324 O O . TYR A 1 296 ? 14.008 4.444 17.285 1.00 97.62 296 TYR A O 1
ATOM 2332 N N . HIS A 1 297 ? 12.830 4.218 19.187 1.00 96.56 297 HIS A N 1
ATOM 2333 C CA . HIS A 1 297 ? 13.904 3.531 19.912 1.00 96.56 297 HIS A CA 1
ATOM 2334 C C . HIS A 1 297 ? 14.282 2.185 19.280 1.00 96.56 297 HIS A C 1
ATOM 2336 O O . HIS A 1 297 ? 15.465 1.850 19.194 1.00 96.56 297 HIS A O 1
ATOM 2342 N N . THR A 1 298 ? 13.309 1.428 18.762 1.00 95.06 298 THR A N 1
ATOM 2343 C CA . THR A 1 298 ? 13.585 0.194 18.010 1.00 95.06 298 THR A CA 1
ATOM 2344 C C . THR A 1 298 ? 14.470 0.462 16.790 1.00 95.06 298 THR A C 1
ATOM 2346 O O . THR A 1 298 ? 15.385 -0.317 16.506 1.00 95.06 298 THR A O 1
ATOM 2349 N N . PHE A 1 299 ? 14.255 1.572 16.081 1.00 95.69 299 PHE A N 1
ATOM 2350 C CA . PHE A 1 299 ? 15.100 1.945 14.950 1.00 95.69 299 PHE A CA 1
ATOM 2351 C C . PHE A 1 299 ? 16.492 2.434 15.350 1.00 95.69 299 PHE A C 1
ATOM 2353 O O . PHE A 1 299 ? 17.450 2.118 14.641 1.00 95.69 299 PHE A O 1
ATOM 2360 N N . GLU A 1 300 ? 16.640 3.132 16.477 1.00 95.88 300 GLU A N 1
ATOM 2361 C CA . GLU A 1 300 ? 17.964 3.473 17.016 1.00 95.88 300 GLU A CA 1
ATOM 2362 C C . GLU A 1 300 ? 18.775 2.208 17.309 1.00 95.88 300 GLU A C 1
ATOM 2364 O O . GLU A 1 300 ? 19.861 2.029 16.754 1.00 95.88 300 GLU A O 1
ATOM 2369 N N . VAL A 1 301 ? 18.196 1.264 18.057 1.00 93.44 301 VAL A N 1
ATOM 2370 C CA . VAL A 1 301 ? 18.836 -0.027 18.358 1.00 93.44 301 VAL A CA 1
ATOM 2371 C C . VAL A 1 301 ? 19.162 -0.798 17.073 1.00 93.44 301 VAL A C 1
ATOM 2373 O O . VAL A 1 301 ? 20.223 -1.419 16.958 1.00 93.44 301 VAL A O 1
ATOM 2376 N N . ALA A 1 302 ? 18.277 -0.762 16.072 1.00 91.62 302 ALA A N 1
ATOM 2377 C CA . ALA A 1 302 ? 18.518 -1.421 14.792 1.00 91.62 302 ALA A CA 1
ATOM 2378 C C . ALA A 1 302 ? 19.723 -0.831 14.035 1.00 91.62 302 ALA A C 1
ATOM 2380 O O . ALA A 1 302 ? 20.459 -1.597 13.405 1.00 91.62 302 ALA A O 1
ATOM 2381 N N . LEU A 1 303 ? 19.942 0.489 14.097 1.00 92.38 303 LEU A N 1
ATOM 2382 C CA . LEU A 1 303 ? 21.107 1.146 13.494 1.00 92.38 303 LEU A CA 1
ATOM 2383 C C . LEU A 1 303 ? 22.381 0.938 14.301 1.00 92.38 303 LEU A C 1
ATOM 2385 O O . LEU A 1 303 ? 23.428 0.708 13.704 1.00 92.38 303 LEU A O 1
ATOM 2389 N N . GLU A 1 304 ? 22.314 0.940 15.629 1.00 92.50 304 GLU A N 1
ATOM 2390 C CA . GLU A 1 304 ? 23.471 0.606 16.467 1.00 92.50 304 GLU A CA 1
ATOM 2391 C C . GLU A 1 304 ? 23.997 -0.799 16.148 1.00 92.50 304 GLU A C 1
ATOM 2393 O O . GLU A 1 304 ? 25.199 -1.005 15.971 1.00 92.50 304 GLU A O 1
ATOM 2398 N N . ARG A 1 305 ? 23.086 -1.769 15.993 1.00 88.88 305 ARG A N 1
ATOM 2399 C CA . ARG A 1 305 ? 23.423 -3.147 15.601 1.00 88.88 305 ARG A CA 1
ATOM 2400 C C . ARG A 1 305 ? 23.835 -3.264 14.132 1.00 88.88 305 ARG A C 1
ATOM 2402 O O . ARG A 1 305 ? 24.504 -4.224 13.751 1.00 88.88 305 ARG A O 1
ATOM 2409 N N . SER A 1 306 ? 23.372 -2.367 13.264 1.00 87.81 306 SER A N 1
ATOM 2410 C CA . SER A 1 306 ? 23.596 -2.431 11.814 1.00 87.81 306 SER A CA 1
ATOM 2411 C C . SER A 1 306 ? 23.520 -1.033 11.171 1.00 87.81 306 SER A C 1
ATOM 2413 O O . SER A 1 306 ? 22.477 -0.674 10.617 1.00 87.81 306 SER A O 1
ATOM 2415 N N . PRO A 1 307 ? 24.632 -0.266 11.159 1.00 89.75 307 PRO A N 1
ATOM 2416 C CA . PRO A 1 307 ? 24.627 1.170 10.831 1.00 89.75 307 PRO A CA 1
ATOM 2417 C C . PRO A 1 307 ? 24.143 1.552 9.428 1.00 89.75 307 PRO A C 1
ATOM 2419 O O . PRO A 1 307 ? 23.801 2.702 9.188 1.00 89.75 307 PRO A O 1
ATOM 2422 N N . ASN A 1 308 ? 24.107 0.598 8.496 1.00 88.06 308 ASN A N 1
ATOM 2423 C CA . ASN A 1 308 ? 23.766 0.842 7.092 1.00 88.06 308 ASN A CA 1
ATOM 2424 C C . ASN A 1 308 ? 22.350 0.365 6.720 1.00 88.06 308 ASN A C 1
ATOM 2426 O O . ASN A 1 308 ? 22.062 0.180 5.538 1.00 88.06 308 ASN A O 1
ATOM 2430 N N . LYS A 1 309 ? 21.465 0.106 7.696 1.00 85.81 309 LYS A N 1
ATOM 2431 C CA . LYS A 1 309 ? 20.080 -0.295 7.399 1.00 85.81 309 LYS A CA 1
ATOM 2432 C C . LYS A 1 309 ? 19.270 0.899 6.876 1.00 85.81 309 LYS A C 1
ATOM 2434 O O . LYS A 1 309 ? 19.122 1.915 7.557 1.00 85.81 309 LYS A O 1
ATOM 2439 N N . THR A 1 310 ? 18.705 0.750 5.677 1.00 89.38 310 THR A N 1
ATOM 2440 C CA . THR A 1 310 ? 17.975 1.820 4.979 1.00 89.38 310 THR A CA 1
ATOM 2441 C C . THR A 1 310 ? 16.692 2.240 5.689 1.00 89.38 310 THR A C 1
ATOM 2443 O O . THR A 1 310 ? 16.468 3.431 5.873 1.00 89.38 310 THR A O 1
ATOM 2446 N N . GLU A 1 311 ? 15.866 1.284 6.114 1.00 89.69 311 GLU A N 1
ATOM 2447 C CA . GLU A 1 311 ? 14.561 1.568 6.722 1.00 89.69 311 GLU A CA 1
ATOM 2448 C C . GLU A 1 311 ? 14.652 2.334 8.049 1.00 89.69 311 GLU A C 1
ATOM 2450 O O . GLU A 1 311 ? 14.069 3.416 8.127 1.00 89.69 311 GLU A O 1
ATOM 2455 N N . PRO A 1 312 ? 15.450 1.899 9.041 1.00 93.25 312 PRO A N 1
ATOM 2456 C CA . PRO A 1 312 ? 15.675 2.692 10.246 1.00 93.25 312 PRO A CA 1
ATOM 2457 C C . PRO A 1 312 ? 16.227 4.097 9.953 1.00 93.25 312 PRO A C 1
ATOM 2459 O O . PRO A 1 312 ? 15.788 5.075 10.554 1.00 93.25 312 PRO A O 1
ATOM 2462 N N . SER A 1 313 ? 17.154 4.227 8.992 1.00 94.25 313 SER A N 1
ATOM 2463 C CA . SER A 1 313 ? 17.723 5.530 8.610 1.00 94.25 313 SER A CA 1
ATOM 2464 C C . SER A 1 313 ? 16.663 6.474 8.037 1.00 94.25 313 SER A C 1
ATOM 2466 O O . SER A 1 313 ? 16.593 7.642 8.427 1.00 94.25 313 SER A O 1
ATOM 2468 N N . TYR A 1 314 ? 15.822 5.965 7.132 1.00 93.69 314 TYR A N 1
ATOM 2469 C CA . TYR A 1 314 ? 14.685 6.699 6.581 1.00 93.69 314 TYR A CA 1
ATOM 2470 C C . TYR A 1 314 ? 13.713 7.104 7.689 1.00 93.69 314 TYR A C 1
ATOM 2472 O O . TYR A 1 314 ? 13.348 8.274 7.783 1.00 93.69 314 TYR A O 1
ATOM 2480 N N . ALA A 1 315 ? 13.348 6.168 8.566 1.00 94.69 315 ALA A N 1
ATOM 2481 C CA . ALA A 1 315 ? 12.348 6.411 9.590 1.00 94.69 315 ALA A CA 1
ATOM 2482 C C . ALA A 1 315 ? 12.764 7.497 10.585 1.00 94.69 315 ALA A C 1
ATOM 2484 O O . ALA A 1 315 ? 12.007 8.435 10.830 1.00 94.69 315 ALA A O 1
ATOM 2485 N N . LEU A 1 316 ? 14.000 7.444 11.088 1.00 96.69 316 LEU A N 1
ATOM 2486 C CA . LEU A 1 316 ? 14.515 8.480 11.986 1.00 96.69 316 LEU A CA 1
ATOM 2487 C C . LEU A 1 316 ? 14.637 9.849 11.289 1.00 96.69 316 LEU A C 1
ATOM 2489 O O . LEU A 1 316 ? 14.520 10.886 11.944 1.00 96.69 316 LEU A O 1
ATOM 2493 N N . SER A 1 317 ? 14.876 9.886 9.972 1.00 95.94 317 SER A N 1
ATOM 2494 C CA . SER A 1 317 ? 14.833 11.128 9.186 1.00 95.94 317 SER A CA 1
ATOM 2495 C C . SER A 1 317 ? 13.408 11.679 9.066 1.00 95.94 317 SER A C 1
ATOM 2497 O O . SER A 1 317 ? 13.192 12.871 9.287 1.00 95.94 317 SER A O 1
ATOM 2499 N N . GLU A 1 318 ? 12.431 10.825 8.756 1.00 95.81 318 GLU A N 1
ATOM 2500 C CA . GLU A 1 318 ? 11.016 11.203 8.668 1.00 95.81 318 GLU A CA 1
ATOM 2501 C C . GLU A 1 318 ? 10.481 11.706 10.010 1.00 95.81 318 GLU A C 1
ATOM 2503 O O . GLU A 1 318 ? 9.830 12.748 10.051 1.00 95.81 318 GLU A O 1
ATOM 2508 N N . PHE A 1 319 ? 10.814 11.046 11.122 1.00 97.50 319 PHE A N 1
ATOM 2509 C CA . PHE A 1 319 ? 10.438 11.510 12.456 1.00 97.50 319 PHE A CA 1
ATOM 2510 C C . PHE A 1 319 ? 11.053 12.873 12.788 1.00 97.50 319 PHE A C 1
ATOM 2512 O O . PHE A 1 319 ? 10.336 13.793 13.183 1.00 97.50 319 PHE A O 1
ATOM 2519 N N . ARG A 1 320 ? 12.352 13.074 12.534 1.00 96.06 320 ARG A N 1
ATOM 2520 C CA . ARG A 1 320 ? 12.984 14.392 12.717 1.00 96.06 320 ARG A CA 1
ATOM 2521 C C . ARG A 1 320 ? 12.294 15.487 11.902 1.00 96.06 320 ARG A C 1
ATOM 2523 O O . ARG A 1 320 ? 12.105 16.587 12.411 1.00 96.06 320 ARG A O 1
ATOM 2530 N N . LYS A 1 321 ? 11.897 15.185 10.665 1.00 95.19 321 LYS A N 1
ATOM 2531 C CA . LYS A 1 321 ? 11.267 16.145 9.752 1.00 95.19 321 LYS A CA 1
ATOM 2532 C C . LYS A 1 321 ? 9.803 16.442 10.089 1.00 95.19 321 LYS A C 1
ATOM 2534 O O . LYS A 1 321 ? 9.399 17.598 10.026 1.00 95.19 321 LYS A O 1
ATOM 2539 N N . HIS A 1 322 ? 9.010 15.418 10.399 1.00 95.06 322 HIS A N 1
ATOM 2540 C CA . HIS A 1 322 ? 7.548 15.521 10.483 1.00 95.06 322 HIS A CA 1
ATOM 2541 C C . HIS A 1 322 ? 6.991 15.463 11.913 1.00 95.06 322 HIS A C 1
ATOM 2543 O O . HIS A 1 322 ? 5.875 15.925 12.131 1.00 95.06 322 HIS A O 1
ATOM 2549 N N . ILE A 1 323 ? 7.752 14.944 12.882 1.00 96.62 323 ILE A N 1
ATOM 2550 C CA . ILE A 1 323 ? 7.429 15.016 14.320 1.00 96.62 323 ILE A CA 1
ATOM 2551 C C . ILE A 1 323 ? 8.189 16.172 14.993 1.00 96.62 323 ILE A C 1
ATOM 2553 O O . ILE A 1 323 ? 7.691 16.760 15.950 1.00 96.62 323 ILE A O 1
ATOM 2557 N N . GLY A 1 324 ? 9.361 16.546 14.466 1.00 94.94 324 GLY A N 1
ATOM 2558 C CA . GLY A 1 324 ? 10.139 17.706 14.922 1.00 94.94 324 GLY A CA 1
ATOM 2559 C C . GLY A 1 324 ? 11.333 17.373 15.821 1.00 94.94 324 GLY A C 1
ATOM 2560 O O . GLY A 1 324 ? 11.971 18.284 16.343 1.00 94.94 324 GLY A O 1
ATOM 2561 N N . GLY A 1 325 ? 11.664 16.090 15.999 1.00 94.19 325 GLY A N 1
ATOM 2562 C CA . GLY A 1 325 ? 12.812 15.650 16.795 1.00 94.19 325 GLY A CA 1
ATOM 2563 C C . GLY A 1 325 ? 12.662 14.222 17.312 1.00 94.19 325 GLY A C 1
ATOM 2564 O O . GLY A 1 325 ? 11.906 13.429 16.752 1.00 94.19 325 GLY A O 1
ATOM 2565 N N . ASN A 1 326 ? 13.401 13.896 18.370 1.00 96.88 326 ASN A N 1
ATOM 2566 C CA . ASN A 1 326 ? 13.307 12.619 19.086 1.00 96.88 326 ASN A CA 1
ATOM 2567 C C . ASN A 1 326 ? 12.250 12.679 20.213 1.00 96.88 326 ASN A C 1
ATOM 2569 O O . ASN A 1 326 ? 11.771 13.777 20.535 1.00 96.88 326 ASN A O 1
ATOM 2573 N N . PRO A 1 327 ? 11.863 11.536 20.807 1.00 97.00 327 PRO A N 1
ATOM 2574 C CA . PRO A 1 327 ? 10.875 11.501 21.882 1.00 97.00 327 PRO A CA 1
ATOM 2575 C C . PRO A 1 327 ? 11.245 12.355 23.101 1.00 97.00 327 PRO A C 1
ATOM 2577 O O . PRO A 1 327 ? 10.362 12.949 23.708 1.00 97.00 327 PRO A O 1
ATOM 2580 N N . GLU A 1 328 ? 12.529 12.520 23.423 1.00 95.88 328 GLU A N 1
ATOM 2581 C CA . GLU A 1 328 ? 12.973 13.320 24.573 1.00 95.88 328 GLU A CA 1
ATOM 2582 C C . GLU A 1 328 ? 12.687 14.816 24.402 1.00 95.88 328 GLU A C 1
ATOM 2584 O O . GLU A 1 328 ? 12.453 15.525 25.379 1.00 95.88 328 GLU A O 1
ATOM 2589 N N . THR A 1 329 ? 12.714 15.309 23.162 1.00 95.62 329 THR A N 1
ATOM 2590 C CA . THR A 1 329 ? 12.517 16.735 22.854 1.00 95.62 329 THR A CA 1
ATOM 2591 C C . THR A 1 329 ? 11.106 17.060 22.377 1.00 95.62 329 THR A C 1
ATOM 2593 O O . THR A 1 329 ? 10.669 18.196 22.535 1.00 95.62 329 THR A O 1
ATOM 2596 N N . ASN A 1 330 ? 10.388 16.089 21.800 1.00 97.12 330 ASN A N 1
ATOM 2597 C CA . ASN A 1 330 ? 9.085 16.302 21.157 1.00 97.12 330 ASN A CA 1
ATOM 2598 C C . ASN A 1 330 ? 8.043 15.232 21.520 1.00 97.12 330 ASN A C 1
ATOM 2600 O O . ASN A 1 330 ? 7.197 14.878 20.696 1.00 97.12 330 ASN A O 1
ATOM 2604 N N . ARG A 1 331 ? 8.087 14.720 22.755 1.00 96.62 331 ARG A N 1
ATOM 2605 C CA . ARG A 1 331 ? 7.207 13.650 23.257 1.00 96.62 331 ARG A CA 1
ATOM 2606 C C . ARG A 1 331 ? 5.730 13.832 22.907 1.00 96.62 331 ARG A C 1
ATOM 2608 O O . ARG A 1 331 ? 5.101 12.899 22.424 1.00 96.62 331 ARG A O 1
ATOM 2615 N N . GLU A 1 332 ? 5.187 15.034 23.095 1.00 97.56 332 GLU A N 1
ATOM 2616 C CA . GLU A 1 332 ? 3.770 15.329 22.829 1.00 97.56 332 GLU A CA 1
ATOM 2617 C C . GLU A 1 332 ? 3.362 15.034 21.378 1.00 97.56 332 GLU A C 1
ATOM 2619 O O . GLU A 1 332 ? 2.261 14.547 21.129 1.00 97.56 332 GLU A O 1
ATOM 2624 N N . ASN A 1 333 ? 4.260 15.245 20.411 1.00 97.94 333 ASN A N 1
ATOM 2625 C CA . ASN A 1 333 ? 3.975 14.927 19.013 1.00 97.94 333 ASN A CA 1
ATOM 2626 C C . ASN A 1 333 ? 4.028 13.412 18.759 1.00 97.94 333 ASN A C 1
ATOM 2628 O O . ASN A 1 333 ? 3.215 12.896 17.994 1.00 97.94 333 ASN A O 1
ATOM 2632 N N . TYR A 1 334 ? 4.927 12.676 19.426 1.00 98.38 334 TYR A N 1
ATOM 2633 C CA . TYR A 1 334 ? 4.922 11.208 19.381 1.00 98.38 334 TYR A CA 1
ATOM 2634 C C . TYR A 1 334 ? 3.625 10.639 19.963 1.00 98.38 334 TYR A C 1
ATOM 2636 O O . TYR A 1 334 ? 3.016 9.766 19.341 1.00 98.38 334 TYR A O 1
ATOM 2644 N N . LEU A 1 335 ? 3.154 11.178 21.092 1.00 98.06 335 LEU A N 1
ATOM 2645 C CA . LEU A 1 335 ? 1.854 10.824 21.668 1.00 98.06 335 LEU A CA 1
ATOM 2646 C C . LEU A 1 335 ? 0.705 11.168 20.715 1.00 98.06 335 LEU A C 1
ATOM 2648 O O . LEU A 1 335 ? -0.205 10.366 20.528 1.00 98.06 335 LEU A O 1
ATOM 2652 N N . PHE A 1 336 ? 0.745 12.338 20.073 1.00 97.81 336 PHE A N 1
ATOM 2653 C CA . PHE A 1 336 ? -0.295 12.771 19.141 1.00 97.81 336 PHE A CA 1
ATOM 2654 C C . PHE A 1 336 ? -0.423 11.860 17.912 1.00 97.81 336 PHE A C 1
ATOM 2656 O O . PHE A 1 336 ? -1.544 11.588 17.475 1.00 97.81 336 PHE A O 1
ATOM 2663 N N . PHE A 1 337 ? 0.697 11.400 17.348 1.00 98.31 337 PHE A N 1
ATOM 2664 C CA . PHE A 1 337 ? 0.706 10.571 16.138 1.00 98.31 337 PHE A CA 1
ATOM 2665 C C . PHE A 1 337 ? 0.586 9.064 16.406 1.00 98.31 337 PHE A C 1
ATOM 2667 O O . PHE A 1 337 ? 0.248 8.319 15.485 1.00 98.31 337 PHE A O 1
ATOM 2674 N N . SER A 1 338 ? 0.823 8.613 17.638 1.00 98.62 338 SER A N 1
ATOM 2675 C CA . SER A 1 338 ? 0.620 7.217 18.041 1.00 98.62 338 SER A CA 1
ATOM 2676 C C . SER A 1 338 ? -0.865 6.907 18.234 1.00 98.62 338 SER A C 1
ATOM 2678 O O . SER A 1 338 ? -1.621 7.745 18.721 1.00 98.62 338 SER A O 1
ATOM 2680 N N . ALA A 1 339 ? -1.289 5.691 17.891 1.00 98.44 339 ALA A N 1
ATOM 2681 C CA . ALA A 1 339 ? -2.624 5.203 18.245 1.00 98.44 339 ALA A CA 1
ATOM 2682 C C . ALA A 1 339 ? -2.663 4.766 19.720 1.00 98.44 339 ALA A C 1
ATOM 2684 O O . ALA A 1 339 ? -3.576 5.069 20.477 1.00 98.44 339 ALA A O 1
ATOM 2685 N N . PHE A 1 340 ? -1.596 4.121 20.180 1.00 98.69 340 PHE A N 1
ATOM 2686 C CA . PHE A 1 340 ? -1.438 3.675 21.555 1.00 98.69 340 PHE A CA 1
ATOM 2687 C C . PHE A 1 340 ? -0.065 4.070 22.072 1.00 98.69 340 PHE A C 1
ATOM 2689 O O . PHE A 1 340 ? 0.914 4.006 21.335 1.00 98.69 340 PHE A O 1
ATOM 2696 N N . SER A 1 341 ? 0.013 4.417 23.350 1.00 97.88 341 SER A N 1
ATOM 2697 C CA . SER A 1 341 ? 1.289 4.667 24.012 1.00 97.88 341 SER A CA 1
ATOM 2698 C C . SER A 1 341 ? 1.357 3.849 25.287 1.00 97.88 341 SER A C 1
ATOM 2700 O O . SER A 1 341 ? 0.566 4.063 26.205 1.00 97.88 341 SER A O 1
ATOM 2702 N N . TYR A 1 342 ? 2.301 2.908 25.355 1.00 94.69 342 TYR A N 1
ATOM 2703 C CA . TYR A 1 342 ? 2.424 2.023 26.519 1.00 94.69 342 TYR A CA 1
ATOM 2704 C C . TYR A 1 342 ? 2.818 2.789 27.792 1.00 94.69 342 TYR A C 1
ATOM 2706 O O . TYR A 1 342 ? 2.452 2.399 28.902 1.00 94.69 342 TYR A O 1
ATOM 2714 N N . SER A 1 343 ? 3.548 3.896 27.629 1.00 94.81 343 SER A N 1
ATOM 2715 C CA . SER A 1 343 ? 3.966 4.776 28.722 1.00 94.81 343 SER A CA 1
ATOM 2716 C C . SER A 1 343 ? 2.811 5.588 29.332 1.00 94.81 343 SER A C 1
ATOM 2718 O O . SER A 1 343 ? 2.942 6.075 30.457 1.00 94.81 343 SER A O 1
ATOM 2720 N N . GLU A 1 344 ? 1.665 5.692 28.648 1.00 97.62 344 GLU A N 1
ATOM 2721 C CA . GLU A 1 344 ? 0.494 6.439 29.109 1.00 97.62 344 GLU A CA 1
ATOM 2722 C C . GLU A 1 344 ? -0.507 5.535 29.838 1.00 97.62 344 GLU A C 1
ATOM 2724 O O . GLU A 1 344 ? -1.005 4.540 29.310 1.00 97.62 344 GLU A O 1
ATOM 2729 N N . LYS A 1 345 ? -0.856 5.901 31.079 1.00 95.94 345 LYS A N 1
ATOM 2730 C CA . LYS A 1 345 ? -1.747 5.089 31.933 1.00 95.94 345 LYS A CA 1
ATOM 2731 C C . LYS A 1 345 ? -3.159 4.944 31.366 1.00 95.94 345 LYS A C 1
ATOM 2733 O O . LYS A 1 345 ? -3.825 3.950 31.648 1.00 95.94 345 LYS A O 1
ATOM 2738 N N . ASP A 1 346 ? -3.612 5.933 30.605 1.00 97.06 346 ASP A N 1
ATOM 2739 C CA . ASP A 1 346 ? -4.903 5.932 29.920 1.00 97.06 346 ASP A CA 1
ATOM 2740 C C . ASP A 1 346 ? -4.800 5.426 28.470 1.00 97.06 346 ASP A C 1
ATOM 2742 O O . ASP A 1 346 ? -5.728 5.620 27.690 1.00 97.06 346 ASP A O 1
ATOM 2746 N N . GLY A 1 347 ? -3.678 4.795 28.101 1.00 97.06 347 GLY A N 1
ATOM 2747 C CA . GLY A 1 347 ? -3.445 4.230 26.774 1.00 97.06 347 GLY A CA 1
ATOM 2748 C C . GLY A 1 347 ? -3.238 5.263 25.664 1.00 97.06 347 GLY A C 1
ATOM 2749 O O . GLY A 1 347 ? -3.172 4.877 24.495 1.00 97.06 347 GLY A O 1
ATOM 2750 N N . GLY A 1 348 ? -3.136 6.558 25.988 1.00 98.19 348 GLY A N 1
ATOM 2751 C CA . GLY A 1 348 ? -2.934 7.619 25.005 1.00 98.19 348 GLY A CA 1
ATOM 2752 C C . GLY A 1 348 ? -4.191 7.868 24.172 1.00 98.19 348 GLY A C 1
ATOM 2753 O O . GLY A 1 348 ? -5.234 8.254 24.708 1.00 98.19 348 GLY A O 1
ATOM 2754 N N . ASN A 1 349 ? -4.101 7.685 22.853 1.00 98.50 349 ASN A N 1
ATOM 2755 C CA . ASN A 1 349 ? -5.243 7.882 21.957 1.00 98.50 349 ASN A CA 1
ATOM 2756 C C . ASN A 1 349 ? -6.185 6.670 21.878 1.00 98.50 349 ASN A C 1
ATOM 2758 O O . ASN A 1 349 ? -7.367 6.852 21.584 1.00 98.50 349 ASN A O 1
ATOM 2762 N N . ALA A 1 350 ? -5.722 5.473 22.245 1.00 98.69 350 ALA A N 1
ATOM 2763 C CA . ALA A 1 350 ? -6.513 4.246 22.192 1.00 98.69 350 ALA A CA 1
ATOM 2764 C C . ALA A 1 350 ? -7.800 4.329 23.029 1.00 98.69 350 ALA A C 1
ATOM 2766 O O . ALA A 1 350 ? -8.779 3.651 22.730 1.00 98.69 350 ALA A O 1
ATOM 2767 N N . LYS A 1 351 ? -7.849 5.192 24.054 1.00 98.25 351 LYS A N 1
ATOM 2768 C CA . LYS A 1 351 ? -9.060 5.441 24.856 1.00 98.25 351 LYS A CA 1
ATOM 2769 C C . LYS A 1 351 ? -10.268 5.904 24.039 1.00 98.25 351 LYS A C 1
ATOM 2771 O O . LYS A 1 351 ? -11.392 5.690 24.470 1.00 98.25 351 LYS A O 1
ATOM 2776 N N . TYR A 1 352 ? -10.056 6.507 22.866 1.00 98.56 352 TYR A N 1
ATOM 2777 C CA . TYR A 1 352 ? -11.140 6.913 21.964 1.00 98.56 352 TYR A CA 1
ATOM 2778 C C . TYR A 1 352 ? -11.708 5.748 21.138 1.00 98.56 352 TYR A C 1
ATOM 2780 O O . TYR A 1 352 ? -12.619 5.948 20.342 1.00 98.56 352 TYR A O 1
ATOM 2788 N N . LEU A 1 353 ? -11.186 4.532 21.314 1.00 98.56 353 LEU A N 1
ATOM 2789 C CA . LEU A 1 353 ? -11.692 3.303 20.703 1.00 98.56 353 LEU A CA 1
ATOM 2790 C C . LEU A 1 353 ? -12.378 2.405 21.743 1.00 98.56 353 LEU A C 1
ATOM 2792 O O . LEU A 1 353 ? -12.418 1.195 21.570 1.00 98.56 353 LEU A O 1
ATOM 2796 N N . ASP A 1 354 ? -12.907 2.959 22.833 1.00 97.88 354 ASP A N 1
ATOM 2797 C CA . ASP A 1 354 ? -13.578 2.210 23.912 1.00 97.88 354 ASP A CA 1
ATOM 2798 C C . ASP A 1 354 ? -14.830 1.425 23.466 1.00 97.88 354 ASP A C 1
ATOM 2800 O O . ASP A 1 354 ? -15.236 0.457 24.106 1.00 97.88 354 ASP A O 1
ATOM 2804 N N . SER A 1 355 ? -15.430 1.827 22.349 1.00 96.94 355 SER A N 1
ATOM 2805 C CA . SER A 1 355 ? -16.709 1.320 21.846 1.00 96.94 355 SER A CA 1
ATOM 2806 C C . SER A 1 355 ? -16.668 0.914 20.371 1.00 96.94 355 SER A C 1
ATOM 2808 O O . SER A 1 355 ? -17.631 0.337 19.865 1.00 96.94 355 SER A O 1
ATOM 2810 N N . ILE A 1 356 ? -15.552 1.170 19.683 1.00 98.31 356 ILE A N 1
ATOM 2811 C CA . ILE A 1 356 ? -15.356 0.811 18.277 1.00 98.31 356 ILE A CA 1
ATOM 2812 C C . ILE A 1 356 ? -14.705 -0.576 18.194 1.00 98.31 356 ILE A C 1
ATOM 2814 O O . ILE A 1 356 ? -13.637 -0.760 18.772 1.00 98.31 356 ILE A O 1
ATOM 2818 N N . PRO A 1 357 ? -15.272 -1.559 17.472 1.00 98.75 357 PRO A N 1
ATOM 2819 C CA . PRO A 1 357 ? -14.585 -2.813 17.179 1.00 98.75 357 PRO A CA 1
ATOM 2820 C C . PRO A 1 357 ? -13.207 -2.579 16.543 1.00 98.75 357 PRO A C 1
ATOM 2822 O O . PRO A 1 357 ? -13.083 -1.870 15.540 1.00 98.75 357 PRO A O 1
ATOM 2825 N N . VAL A 1 358 ? -12.174 -3.201 17.115 1.00 98.88 358 VAL A N 1
ATOM 2826 C CA . VAL A 1 358 ? -10.783 -3.088 16.652 1.00 98.88 358 VAL A CA 1
ATOM 2827 C C . VAL A 1 358 ? -10.222 -4.479 16.410 1.00 98.88 358 VAL A C 1
ATOM 2829 O O . VAL A 1 358 ? -10.321 -5.346 17.271 1.00 98.88 358 VAL A O 1
ATOM 2832 N N . ARG A 1 359 ? -9.564 -4.696 15.272 1.00 98.50 359 ARG A N 1
ATOM 2833 C CA . ARG A 1 359 ? -8.791 -5.921 15.035 1.00 98.50 359 ARG A CA 1
ATOM 2834 C C . ARG A 1 359 ? -7.349 -5.633 14.687 1.00 98.50 359 ARG A C 1
ATOM 2836 O O . ARG A 1 359 ? -7.079 -4.857 13.781 1.00 98.50 359 ARG A O 1
ATOM 2843 N N . ILE A 1 360 ? -6.414 -6.307 15.341 1.00 98.75 360 ILE A N 1
ATOM 2844 C CA . ILE A 1 360 ? -5.007 -6.257 14.945 1.00 98.75 360 ILE A CA 1
ATOM 2845 C C . ILE A 1 360 ? -4.551 -7.649 14.535 1.00 98.75 360 ILE A C 1
ATOM 2847 O O . ILE A 1 360 ? -4.616 -8.578 15.331 1.00 98.75 360 ILE A O 1
ATOM 2851 N N . TYR A 1 361 ? -4.083 -7.786 13.300 1.00 98.62 361 TYR A N 1
ATOM 2852 C CA . TYR A 1 361 ? -3.501 -9.011 12.767 1.00 98.62 361 TYR A CA 1
ATOM 2853 C C . TYR A 1 361 ? -1.982 -8.917 12.869 1.00 98.62 361 TYR A C 1
ATOM 2855 O O . TYR A 1 361 ? -1.388 -7.957 12.380 1.00 98.62 361 TYR A O 1
ATOM 2863 N N . ASN A 1 362 ? -1.348 -9.914 13.480 1.00 97.81 362 ASN A N 1
ATOM 2864 C CA . ASN A 1 362 ? 0.107 -10.032 13.512 1.00 97.81 362 ASN A CA 1
ATOM 2865 C C . ASN A 1 362 ? 0.507 -11.505 13.479 1.00 97.81 362 ASN A C 1
ATOM 2867 O O . ASN A 1 362 ? -0.126 -12.333 14.134 1.00 97.81 362 ASN A O 1
ATOM 2871 N N . ASP A 1 363 ? 1.555 -11.831 12.735 1.00 96.06 363 ASP A N 1
ATOM 2872 C CA . ASP A 1 363 ? 2.178 -13.147 12.778 1.00 96.06 363 ASP A CA 1
ATOM 2873 C C . ASP A 1 363 ? 3.340 -13.157 13.785 1.00 96.06 363 ASP A C 1
ATOM 2875 O O . ASP A 1 363 ? 4.452 -12.694 13.508 1.00 96.06 363 ASP A O 1
ATOM 2879 N N . VAL A 1 364 ? 3.066 -13.707 14.973 1.00 93.38 364 VAL A N 1
ATOM 2880 C CA . VAL A 1 364 ? 3.999 -13.743 16.112 1.00 93.38 364 VAL A CA 1
ATOM 2881 C C . VAL A 1 364 ? 4.947 -14.951 16.027 1.00 93.38 364 VAL A C 1
ATOM 2883 O O . VAL A 1 364 ? 5.161 -15.684 16.993 1.00 93.38 364 VAL A O 1
ATOM 2886 N N . ASP A 1 365 ? 5.520 -15.185 14.848 1.00 95.50 365 ASP A N 1
ATOM 2887 C CA . ASP A 1 365 ? 6.525 -16.224 14.598 1.00 95.50 365 ASP A CA 1
ATOM 2888 C C . ASP A 1 365 ? 7.929 -15.725 14.981 1.00 95.50 365 ASP A C 1
ATOM 2890 O O . ASP A 1 365 ? 8.755 -15.365 14.140 1.00 95.50 365 ASP A O 1
ATOM 2894 N N . VAL A 1 366 ? 8.189 -15.645 16.291 1.00 94.44 366 VAL A N 1
ATOM 2895 C CA . VAL A 1 366 ? 9.443 -15.098 16.848 1.00 94.44 366 VAL A CA 1
ATOM 2896 C C . VAL A 1 366 ? 10.674 -15.837 16.320 1.00 94.44 366 VAL A C 1
ATOM 2898 O O . VAL A 1 366 ? 11.697 -15.210 16.056 1.00 94.44 366 VAL A O 1
ATOM 2901 N N . ASN A 1 367 ? 10.577 -17.153 16.117 1.00 95.38 367 ASN A N 1
ATOM 2902 C CA . ASN A 1 367 ? 11.684 -17.946 15.584 1.00 95.38 367 ASN A CA 1
ATOM 2903 C C . ASN A 1 367 ? 12.029 -17.509 14.159 1.00 95.38 367 ASN A C 1
ATOM 2905 O O . ASN A 1 367 ? 13.199 -17.266 13.870 1.00 95.38 367 ASN A O 1
ATOM 2909 N N . TRP A 1 368 ? 11.023 -17.296 13.301 1.00 95.81 368 TRP A N 1
ATOM 2910 C CA . TRP A 1 368 ? 11.264 -16.755 11.966 1.00 95.81 368 TRP A CA 1
ATOM 2911 C C . TRP A 1 368 ? 11.966 -15.393 12.026 1.00 95.81 368 TRP A C 1
ATOM 2913 O O . TRP A 1 368 ? 12.934 -15.175 11.295 1.00 95.81 368 TRP A O 1
ATOM 2923 N N . TRP A 1 369 ? 11.527 -14.483 12.904 1.00 93.56 369 TRP A N 1
ATOM 2924 C CA . TRP A 1 369 ? 12.131 -13.150 13.048 1.00 93.56 369 TRP A CA 1
ATOM 2925 C C . TRP A 1 369 ? 13.581 -13.199 13.543 1.00 93.56 369 TRP A C 1
ATOM 2927 O O . TRP A 1 369 ? 14.440 -12.494 13.001 1.00 93.56 369 TRP A O 1
ATOM 2937 N N . LEU A 1 370 ? 13.885 -14.065 14.508 1.00 93.75 370 LEU A N 1
ATOM 2938 C CA . LEU A 1 370 ? 15.248 -14.278 14.990 1.00 93.75 370 LEU A CA 1
ATOM 2939 C C . LEU A 1 370 ? 16.147 -14.821 13.873 1.00 93.75 370 LEU A C 1
ATOM 2941 O O . LEU A 1 370 ? 17.198 -14.246 13.597 1.00 93.75 370 LEU A O 1
ATOM 2945 N N . GLU A 1 371 ? 15.701 -15.871 13.182 1.00 95.25 371 GLU A N 1
ATOM 2946 C CA . GLU A 1 371 ? 16.466 -16.554 12.133 1.00 95.25 371 GLU A CA 1
ATOM 2947 C C . GLU A 1 371 ? 16.675 -15.690 10.879 1.00 95.25 371 GLU A C 1
ATOM 2949 O O . GLU A 1 371 ? 17.747 -15.721 10.275 1.00 95.25 371 GLU A O 1
ATOM 2954 N N . ASN A 1 372 ? 15.667 -14.907 10.477 1.00 92.38 372 ASN A N 1
ATOM 2955 C CA . ASN A 1 372 ? 15.657 -14.224 9.177 1.00 92.38 372 ASN A CA 1
ATOM 2956 C C . ASN A 1 372 ? 15.928 -12.720 9.260 1.00 92.38 372 ASN A C 1
ATOM 2958 O O . ASN A 1 372 ? 16.218 -12.095 8.232 1.00 92.38 372 ASN A O 1
ATOM 2962 N N . ARG A 1 373 ? 15.771 -12.099 10.433 1.00 88.25 373 ARG A N 1
ATOM 2963 C CA . ARG A 1 373 ? 15.877 -10.638 10.600 1.00 88.25 373 ARG A CA 1
ATOM 2964 C C . ARG A 1 373 ? 16.768 -10.207 11.761 1.00 88.25 373 ARG A C 1
ATOM 2966 O O . ARG A 1 373 ? 17.112 -9.024 11.814 1.00 88.25 373 ARG A O 1
ATOM 2973 N N . ASN A 1 374 ? 17.198 -11.141 12.617 1.00 88.62 374 ASN A N 1
ATOM 2974 C CA . ASN A 1 374 ? 17.892 -10.844 13.872 1.00 88.62 374 ASN A CA 1
ATOM 2975 C C . ASN A 1 374 ? 17.074 -9.862 14.738 1.00 88.62 374 ASN A C 1
ATOM 2977 O O . ASN A 1 374 ? 17.604 -8.887 15.280 1.00 88.62 374 ASN A O 1
ATOM 2981 N N . THR A 1 375 ? 15.760 -10.100 14.786 1.00 88.94 375 THR A N 1
ATOM 2982 C CA . THR A 1 375 ? 14.766 -9.267 15.468 1.00 88.94 375 THR A CA 1
ATOM 2983 C C . THR A 1 375 ? 14.072 -10.095 16.544 1.00 88.94 375 THR A C 1
ATOM 2985 O O . THR A 1 375 ? 13.550 -11.169 16.258 1.00 88.94 375 THR A O 1
ATOM 2988 N N . ASP A 1 376 ? 14.075 -9.592 17.774 1.00 91.81 376 ASP A N 1
ATOM 2989 C CA . ASP A 1 376 ? 13.342 -10.157 18.909 1.00 91.81 376 ASP A CA 1
ATOM 2990 C C . ASP A 1 376 ? 11.965 -9.476 19.075 1.00 91.81 376 ASP A C 1
ATOM 2992 O O . ASP A 1 376 ? 11.602 -8.583 18.308 1.00 91.81 376 ASP A O 1
ATOM 2996 N N . LEU A 1 377 ? 11.190 -9.882 20.087 1.00 92.69 377 LEU A N 1
ATOM 2997 C CA . LEU A 1 377 ? 9.850 -9.338 20.341 1.00 92.69 377 LEU A CA 1
ATOM 2998 C C . LEU A 1 377 ? 9.817 -7.820 20.586 1.00 92.69 377 LEU A C 1
ATOM 3000 O O . LEU A 1 377 ? 8.796 -7.207 20.286 1.00 92.69 377 LEU 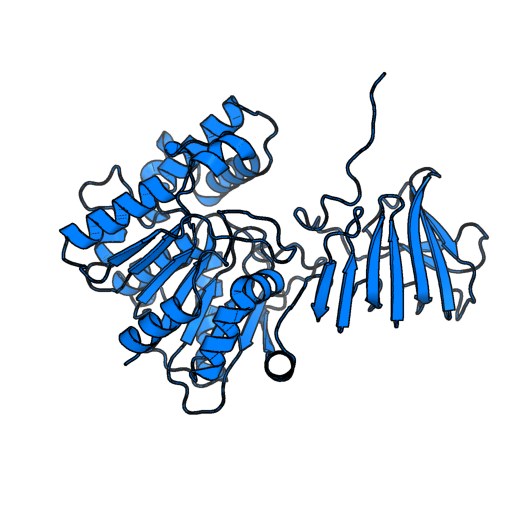A O 1
ATOM 3004 N N . TYR A 1 378 ? 10.891 -7.202 21.095 1.00 91.38 378 TYR A N 1
ATOM 3005 C CA . TYR A 1 378 ? 10.944 -5.742 21.260 1.00 91.38 378 TYR A CA 1
ATOM 3006 C C . TYR A 1 378 ? 11.042 -5.026 19.913 1.00 91.38 378 TYR A C 1
ATOM 3008 O O . TYR A 1 378 ? 10.557 -3.908 19.764 1.00 91.38 378 TYR A O 1
ATOM 3016 N N . GLY A 1 379 ? 11.646 -5.679 18.919 1.00 90.31 379 GLY A N 1
ATOM 3017 C CA . GLY A 1 379 ? 11.712 -5.166 17.556 1.00 90.31 379 GLY A CA 1
ATOM 3018 C C . GLY A 1 379 ? 10.486 -5.486 16.695 1.00 90.31 379 GLY A C 1
ATOM 3019 O O . GLY A 1 379 ? 10.454 -5.087 15.534 1.00 90.31 379 GLY A O 1
ATOM 3020 N N . MET A 1 380 ? 9.494 -6.204 17.231 1.00 94.69 380 MET A N 1
ATOM 3021 C CA . MET A 1 380 ? 8.236 -6.517 16.549 1.00 94.69 380 MET A CA 1
ATOM 3022 C C . MET A 1 380 ? 7.124 -5.551 16.970 1.00 94.69 380 MET A C 1
ATOM 3024 O O . MET A 1 380 ? 7.034 -5.152 18.130 1.00 94.69 380 MET A O 1
ATOM 3028 N N . ASN A 1 381 ? 6.178 -5.271 16.070 1.00 96.19 381 ASN A N 1
ATOM 3029 C CA . ASN A 1 381 ? 4.990 -4.480 16.421 1.00 96.19 381 ASN A CA 1
ATOM 3030 C C . ASN A 1 381 ? 4.064 -5.209 17.412 1.00 96.19 381 ASN A C 1
ATOM 3032 O O . ASN A 1 381 ? 3.332 -4.565 18.166 1.00 96.19 381 ASN A O 1
ATOM 3036 N N . ALA A 1 382 ? 4.104 -6.548 17.425 1.00 96.31 382 ALA A N 1
ATOM 3037 C CA . ALA A 1 382 ? 3.227 -7.413 18.216 1.00 96.31 382 ALA A CA 1
ATOM 3038 C C . ALA A 1 382 ? 3.197 -7.062 19.713 1.00 96.31 382 ALA A C 1
ATOM 3040 O O . ALA A 1 382 ? 2.151 -7.191 20.354 1.00 96.31 382 ALA A O 1
ATOM 3041 N N . LEU A 1 383 ? 4.319 -6.596 20.275 1.00 95.44 383 LEU A N 1
ATOM 3042 C CA . LEU A 1 383 ? 4.400 -6.239 21.689 1.00 95.44 383 LEU A CA 1
ATOM 3043 C C . LEU A 1 383 ? 3.444 -5.083 22.026 1.00 95.44 383 LEU A C 1
ATOM 3045 O O . LEU A 1 383 ? 2.553 -5.245 22.859 1.00 95.44 383 LEU A O 1
ATOM 3049 N N . ASN A 1 384 ? 3.555 -3.957 21.316 1.00 97.88 384 ASN A N 1
ATOM 3050 C CA . ASN A 1 384 ? 2.690 -2.794 21.542 1.00 97.88 384 ASN A CA 1
ATOM 3051 C C . ASN A 1 384 ? 1.249 -3.043 21.084 1.00 97.88 384 ASN A C 1
ATOM 3053 O O . ASN A 1 384 ? 0.307 -2.616 21.747 1.00 97.88 384 ASN A O 1
ATOM 3057 N N . GLN A 1 385 ? 1.061 -3.799 20.002 1.00 98.44 385 GLN A N 1
ATOM 3058 C CA . GLN A 1 385 ? -0.266 -4.176 19.515 1.00 98.44 385 GLN A CA 1
ATOM 3059 C C . GLN A 1 385 ? -1.040 -5.030 20.530 1.00 98.44 385 GLN A C 1
ATOM 3061 O O . GLN A 1 385 ? -2.210 -4.764 20.808 1.00 98.44 385 GLN A O 1
ATOM 3066 N N . SER A 1 386 ? -0.396 -6.045 21.113 1.00 97.69 386 SER A N 1
ATOM 3067 C CA . SER A 1 386 ? -1.026 -6.882 22.140 1.00 97.69 386 SER A CA 1
ATOM 3068 C C . SER A 1 386 ? -1.312 -6.085 23.418 1.00 97.69 386 SER A C 1
ATOM 3070 O O . SER A 1 386 ? -2.382 -6.241 24.013 1.00 97.69 386 SER A O 1
ATOM 3072 N N . ALA A 1 387 ? -0.418 -5.164 23.797 1.00 98.19 387 ALA A N 1
ATOM 3073 C CA . ALA A 1 387 ? -0.632 -4.254 24.917 1.00 98.19 387 ALA A CA 1
ATOM 3074 C C . ALA A 1 387 ? -1.827 -3.309 24.687 1.00 98.19 387 ALA A C 1
ATOM 3076 O O . ALA A 1 387 ? -2.646 -3.148 25.598 1.00 98.19 387 ALA A O 1
ATOM 3077 N N . MET A 1 388 ? -1.974 -2.755 23.477 1.00 98.69 388 MET A N 1
ATOM 3078 C CA . MET A 1 388 ? -3.113 -1.922 23.076 1.00 98.69 388 MET A CA 1
ATOM 3079 C C . MET A 1 388 ? -4.432 -2.691 23.175 1.00 98.69 388 MET A C 1
ATOM 3081 O O . MET A 1 388 ? -5.365 -2.226 23.827 1.00 98.69 388 MET A O 1
ATOM 3085 N N . ILE A 1 389 ? -4.516 -3.892 22.590 1.00 98.75 389 ILE A N 1
ATOM 3086 C CA . ILE A 1 389 ? -5.725 -4.728 22.674 1.00 98.75 389 ILE A CA 1
ATOM 3087 C C . ILE A 1 389 ? -6.043 -5.084 24.130 1.00 98.75 389 ILE A C 1
ATOM 3089 O O . ILE A 1 389 ? -7.200 -5.028 24.551 1.00 98.75 389 ILE A O 1
ATOM 3093 N N . GLY A 1 390 ? -5.027 -5.403 24.935 1.00 98.50 390 GLY A N 1
ATOM 3094 C CA . GLY A 1 390 ? -5.202 -5.634 26.366 1.00 98.50 390 GLY A CA 1
ATOM 3095 C C . GLY A 1 390 ? -5.741 -4.403 27.101 1.00 98.50 390 GLY A C 1
ATOM 3096 O O . GLY A 1 390 ? -6.579 -4.543 27.990 1.00 98.50 390 GLY A O 1
ATOM 3097 N N . PHE A 1 391 ? -5.288 -3.201 26.738 1.00 98.75 391 PHE A N 1
ATOM 3098 C CA . PHE A 1 391 ? -5.807 -1.943 27.275 1.00 98.75 391 PHE A CA 1
ATOM 3099 C C . PHE A 1 391 ? -7.274 -1.714 26.892 1.00 98.75 391 PHE A C 1
ATOM 3101 O O . PHE A 1 391 ? -8.091 -1.499 27.787 1.00 98.75 391 PHE A O 1
ATOM 3108 N N . LEU A 1 392 ? -7.622 -1.845 25.609 1.00 98.81 392 LEU A N 1
ATOM 3109 C CA . LEU A 1 392 ? -8.993 -1.687 25.112 1.00 98.81 392 LEU A CA 1
ATOM 3110 C C . LEU A 1 392 ? -9.975 -2.620 25.833 1.00 98.81 392 LEU A C 1
ATOM 3112 O O . LEU A 1 392 ? -11.016 -2.181 26.320 1.00 98.81 392 LEU A O 1
ATOM 3116 N N . ASN A 1 393 ? -9.592 -3.886 26.008 1.00 98.56 393 ASN A N 1
ATOM 3117 C CA . ASN A 1 393 ? -10.387 -4.853 26.761 1.00 98.56 393 ASN A CA 1
ATOM 3118 C C . ASN A 1 393 ? -10.597 -4.442 28.229 1.00 98.56 393 ASN A C 1
ATOM 3120 O O . ASN A 1 393 ? -11.681 -4.648 28.772 1.00 98.56 393 ASN A O 1
ATOM 3124 N N . ARG A 1 394 ? -9.589 -3.841 28.882 1.00 98.12 394 ARG A N 1
ATOM 3125 C CA . ARG A 1 394 ? -9.702 -3.367 30.275 1.00 98.12 394 ARG A CA 1
ATOM 3126 C C . ARG A 1 394 ? -10.635 -2.169 30.429 1.00 98.12 394 ARG A C 1
ATOM 3128 O O . ARG A 1 394 ? -11.243 -2.038 31.487 1.00 98.12 394 ARG A O 1
ATOM 3135 N N . ILE A 1 395 ? -10.748 -1.315 29.412 1.00 98.00 395 ILE A N 1
ATOM 3136 C CA . ILE A 1 395 ? -11.646 -0.148 29.437 1.00 98.00 395 ILE A CA 1
ATOM 3137 C C . ILE A 1 395 ? -13.058 -0.452 28.910 1.00 98.00 395 ILE A C 1
ATOM 3139 O O . ILE A 1 395 ? -13.876 0.455 28.821 1.00 98.00 395 ILE A O 1
ATOM 3143 N N . GLY A 1 396 ? -13.362 -1.720 28.605 1.00 98.25 396 GLY A N 1
ATOM 3144 C CA . GLY A 1 396 ? -14.709 -2.184 28.252 1.00 98.25 396 GLY A CA 1
ATOM 3145 C C . GLY A 1 396 ? -14.923 -2.523 26.775 1.00 98.25 396 GLY A C 1
ATOM 3146 O O . GLY A 1 396 ? -15.996 -3.017 26.424 1.00 98.25 396 GLY A O 1
ATOM 3147 N N . ASN A 1 397 ? -13.921 -2.344 25.908 1.00 98.50 397 ASN A N 1
ATOM 3148 C CA . ASN A 1 397 ? -14.031 -2.753 24.510 1.00 98.50 397 ASN A CA 1
ATOM 3149 C C . ASN A 1 397 ? -13.749 -4.254 24.344 1.00 98.50 397 ASN A C 1
ATOM 3151 O O . ASN A 1 397 ? -12.642 -4.662 23.995 1.00 98.50 397 ASN A O 1
ATOM 3155 N N . HIS A 1 398 ? -14.770 -5.083 24.548 1.00 97.31 398 HIS A N 1
ATOM 3156 C CA . HIS A 1 398 ? -14.686 -6.536 24.337 1.00 97.31 398 HIS A CA 1
ATOM 3157 C C . HIS A 1 398 ? -14.756 -6.963 22.861 1.00 97.31 398 HIS A C 1
ATOM 3159 O O . HIS A 1 398 ? -14.743 -8.155 22.563 1.00 97.31 398 HIS A O 1
ATOM 3165 N N . GLN A 1 399 ? -14.848 -6.001 21.939 1.00 98.06 399 GLN A N 1
ATOM 3166 C CA . GLN A 1 399 ? -14.784 -6.222 20.492 1.00 98.06 399 GLN A CA 1
ATOM 3167 C C . GLN A 1 399 ? -13.392 -5.886 19.926 1.00 98.06 399 GLN A C 1
ATOM 3169 O O . GLN A 1 399 ? -13.209 -5.885 18.708 1.00 98.06 399 GLN A O 1
ATOM 3174 N N . ALA A 1 400 ? -12.420 -5.585 20.798 1.00 98.62 400 ALA A N 1
ATOM 3175 C CA . ALA A 1 400 ? -11.017 -5.425 20.449 1.00 98.62 400 ALA A CA 1
ATOM 3176 C C . ALA A 1 400 ? -10.297 -6.784 20.472 1.00 98.62 400 ALA A C 1
ATOM 3178 O O . ALA A 1 400 ? -10.129 -7.394 21.531 1.00 98.62 400 ALA A O 1
ATOM 3179 N N . GLU A 1 401 ? -9.831 -7.244 19.311 1.00 98.50 401 GLU A N 1
ATOM 3180 C CA . GLU A 1 401 ? -9.232 -8.568 19.136 1.00 98.50 401 GLU A CA 1
ATOM 3181 C C . GLU A 1 401 ? -7.806 -8.486 18.566 1.00 98.50 401 GLU A C 1
ATOM 3183 O O . GLU A 1 401 ? -7.527 -7.758 17.611 1.00 98.50 401 GLU A O 1
ATOM 3188 N N . PHE A 1 402 ? -6.903 -9.293 19.129 1.00 98.50 402 PHE A N 1
ATOM 3189 C CA . PHE A 1 402 ? -5.580 -9.555 18.566 1.00 98.50 402 PHE A CA 1
ATOM 3190 C C . PHE A 1 402 ? -5.612 -10.910 17.856 1.00 98.50 402 PHE A C 1
ATOM 3192 O O . PHE A 1 402 ? -5.758 -11.955 18.493 1.00 98.50 402 PHE A O 1
ATOM 3199 N N . ILE A 1 403 ? -5.480 -10.900 16.535 1.00 97.94 403 ILE A N 1
ATOM 3200 C CA . ILE A 1 403 ? -5.533 -12.088 15.690 1.00 97.94 403 ILE A CA 1
ATOM 3201 C C . ILE A 1 403 ? -4.109 -12.592 15.453 1.00 97.94 403 ILE A C 1
ATOM 3203 O O . ILE A 1 403 ? -3.392 -12.113 14.568 1.00 97.94 403 ILE A O 1
ATOM 3207 N N . ASN A 1 404 ? -3.708 -13.588 16.247 1.00 94.00 404 ASN A N 1
ATOM 3208 C CA . ASN A 1 404 ? -2.427 -14.264 16.067 1.00 94.00 404 ASN A CA 1
ATOM 3209 C C . ASN A 1 404 ? -2.445 -15.101 14.779 1.00 94.00 404 ASN A C 1
ATOM 3211 O O . ASN A 1 404 ? -3.091 -16.145 14.689 1.00 94.00 404 ASN A O 1
ATOM 3215 N N . SER A 1 405 ? -1.705 -14.630 13.788 1.00 92.56 405 SER A N 1
ATOM 3216 C CA . SER A 1 405 ? -1.610 -15.189 12.445 1.00 92.56 405 SER A CA 1
ATOM 3217 C C . SER A 1 405 ? -0.379 -16.087 12.301 1.00 92.56 405 SER A C 1
ATOM 3219 O O . SER A 1 405 ? 0.285 -16.055 11.271 1.00 92.56 405 SER A O 1
ATOM 3221 N N . PHE A 1 406 ? -0.076 -16.867 13.346 1.00 92.06 406 PHE A N 1
ATOM 3222 C CA . PHE A 1 406 ? 1.129 -17.693 13.438 1.00 92.06 406 PHE A CA 1
ATOM 3223 C C . PHE A 1 406 ? 1.344 -18.549 12.186 1.00 92.06 406 PHE A C 1
ATOM 3225 O O . PHE A 1 406 ? 0.458 -19.309 11.782 1.00 92.06 406 PHE A O 1
ATOM 3232 N N . GLY A 1 407 ? 2.532 -18.449 11.591 1.00 90.06 407 GLY A N 1
ATOM 3233 C CA . GLY A 1 407 ? 2.895 -19.261 10.430 1.00 90.06 407 GLY A CA 1
ATOM 3234 C C . GLY A 1 407 ? 2.315 -18.757 9.102 1.00 90.06 407 GLY A C 1
ATOM 3235 O O . GLY A 1 407 ? 2.477 -19.433 8.086 1.00 90.06 407 GLY A O 1
ATOM 3236 N N . LYS A 1 408 ? 1.628 -17.606 9.090 1.00 91.06 408 LYS A N 1
ATOM 3237 C CA . LYS A 1 408 ? 1.015 -17.008 7.890 1.00 91.06 408 LYS A CA 1
ATOM 3238 C C . LYS A 1 408 ? 1.918 -15.927 7.280 1.00 91.06 408 LYS A C 1
ATOM 3240 O O . LYS A 1 408 ? 3.058 -15.750 7.678 1.00 91.06 408 LYS A O 1
ATOM 3245 N N . GLY A 1 409 ? 1.438 -15.204 6.272 1.00 93.44 409 GLY A N 1
ATOM 3246 C CA . GLY A 1 409 ? 2.197 -14.104 5.675 1.00 93.44 409 GLY A CA 1
ATOM 3247 C C . GLY A 1 409 ? 3.175 -14.565 4.599 1.00 93.44 409 GLY A C 1
ATOM 3248 O O . GLY A 1 409 ? 4.233 -15.133 4.846 1.00 93.44 409 GLY A O 1
ATOM 3249 N N . TYR A 1 410 ? 2.815 -14.268 3.365 1.00 92.31 410 TYR A N 1
ATOM 3250 C CA . TYR A 1 410 ? 3.533 -14.577 2.141 1.00 92.31 410 TYR A CA 1
ATOM 3251 C C . TYR A 1 410 ? 3.488 -13.365 1.212 1.00 92.31 410 TYR A C 1
ATOM 3253 O O . TYR A 1 410 ? 2.485 -12.650 1.142 1.00 92.31 410 TYR A O 1
ATOM 3261 N N . ARG A 1 411 ? 4.583 -13.110 0.508 1.00 89.75 411 ARG A N 1
ATOM 3262 C CA . ARG A 1 411 ? 4.635 -12.156 -0.599 1.00 89.75 411 ARG A CA 1
ATOM 3263 C C . ARG A 1 411 ? 3.945 -12.768 -1.822 1.00 89.75 411 ARG A C 1
ATOM 3265 O O . ARG A 1 411 ? 3.739 -13.977 -1.882 1.00 89.75 411 ARG A O 1
ATOM 3272 N N . ILE A 1 412 ? 3.614 -11.936 -2.808 1.00 88.62 412 ILE A N 1
ATOM 3273 C CA . ILE A 1 412 ? 2.919 -12.370 -4.035 1.00 88.62 412 ILE A CA 1
ATOM 3274 C C . ILE A 1 412 ? 3.749 -13.414 -4.809 1.00 88.62 412 ILE A C 1
ATOM 3276 O O . ILE A 1 412 ? 3.202 -14.281 -5.478 1.00 88.62 412 ILE A O 1
ATOM 3280 N N . ASP A 1 413 ? 5.077 -13.395 -4.659 1.00 84.31 413 ASP A N 1
ATOM 3281 C CA . ASP A 1 413 ? 5.987 -14.381 -5.256 1.00 84.31 413 ASP A CA 1
ATOM 3282 C C . ASP A 1 413 ? 6.058 -15.717 -4.481 1.00 84.31 413 ASP A C 1
ATOM 3284 O O . ASP A 1 413 ? 6.889 -16.573 -4.789 1.00 84.31 413 ASP A O 1
ATOM 3288 N N . GLY A 1 414 ? 5.228 -15.887 -3.446 1.00 87.44 414 GLY A N 1
ATOM 3289 C CA . GLY A 1 414 ? 5.184 -17.065 -2.579 1.00 87.44 414 GLY A CA 1
ATOM 3290 C C . GLY A 1 414 ? 6.222 -17.072 -1.453 1.00 87.44 414 GLY A C 1
ATOM 3291 O O . GLY A 1 414 ? 6.250 -18.008 -0.654 1.00 87.44 414 GLY A O 1
ATOM 3292 N N . THR A 1 415 ? 7.075 -16.051 -1.336 1.00 89.19 415 THR A N 1
ATOM 3293 C CA . THR A 1 415 ? 8.077 -15.985 -0.263 1.00 89.19 415 THR A CA 1
ATOM 3294 C C . THR A 1 415 ? 7.413 -15.742 1.087 1.00 89.19 415 THR A C 1
ATOM 3296 O O . THR A 1 415 ? 6.723 -14.738 1.260 1.00 89.19 415 THR A O 1
ATOM 3299 N N . ARG A 1 416 ? 7.669 -16.605 2.077 1.00 92.75 416 ARG A N 1
ATOM 3300 C CA . ARG A 1 416 ? 7.222 -16.389 3.462 1.00 92.75 416 ARG A CA 1
ATOM 3301 C C . ARG A 1 416 ? 7.777 -15.068 4.006 1.00 92.75 416 ARG A C 1
ATOM 3303 O O . ARG A 1 416 ? 8.983 -14.825 3.950 1.00 92.75 416 ARG A O 1
ATOM 3310 N N . HIS A 1 417 ? 6.896 -14.236 4.549 1.00 94.12 417 HIS A N 1
ATOM 3311 C CA . HIS A 1 417 ? 7.241 -13.001 5.240 1.00 94.12 417 HIS A CA 1
ATOM 3312 C C . HIS A 1 417 ? 6.116 -12.619 6.227 1.00 94.12 417 HIS A C 1
ATOM 3314 O O . HIS A 1 417 ? 5.052 -12.204 5.765 1.00 94.12 417 HIS A O 1
ATOM 3320 N N . PRO A 1 418 ? 6.343 -12.695 7.554 1.00 94.06 418 PRO A N 1
ATOM 3321 C CA . PRO A 1 418 ? 5.344 -12.369 8.583 1.00 94.06 418 PRO A CA 1
ATOM 3322 C C . PRO A 1 418 ? 4.769 -10.947 8.482 1.00 94.06 418 PRO A C 1
ATOM 3324 O O . PRO A 1 418 ? 3.584 -10.738 8.710 1.00 94.06 418 PRO A O 1
ATOM 3327 N N . HIS A 1 419 ? 5.575 -9.970 8.052 1.00 95.00 419 HIS A N 1
ATOM 3328 C CA . HIS A 1 419 ? 5.090 -8.628 7.700 1.00 95.00 419 HIS A CA 1
ATOM 3329 C C . HIS A 1 419 ? 4.499 -8.632 6.277 1.00 95.00 419 HIS A C 1
ATOM 3331 O O . HIS A 1 419 ? 5.207 -8.313 5.317 1.00 95.00 419 HIS A O 1
ATOM 3337 N N . SER A 1 420 ? 3.251 -9.080 6.117 1.00 95.25 420 SER A N 1
ATOM 3338 C CA . SER A 1 420 ? 2.546 -9.136 4.824 1.00 95.25 420 SER A CA 1
ATOM 3339 C C . SER A 1 420 ? 1.027 -9.046 4.996 1.00 95.25 420 SER A C 1
ATOM 3341 O O . SER A 1 420 ? 0.494 -9.521 5.994 1.00 95.25 420 SER A O 1
ATOM 3343 N N . TRP A 1 421 ? 0.309 -8.525 3.993 1.00 96.44 421 TRP A N 1
ATOM 3344 C CA . TRP A 1 421 ? -1.163 -8.505 3.958 1.00 96.44 421 TRP A CA 1
ATOM 3345 C C . TRP A 1 421 ? -1.800 -9.887 4.136 1.00 96.44 421 TRP A C 1
ATOM 3347 O O . TRP A 1 421 ? -2.848 -10.019 4.767 1.00 96.44 421 TRP A O 1
ATOM 3357 N N . SER A 1 422 ? -1.155 -10.931 3.617 1.00 95.38 422 SER A N 1
ATOM 3358 C CA . SER A 1 422 ? -1.675 -12.303 3.617 1.00 95.38 422 SER A CA 1
ATOM 3359 C C . SER A 1 422 ? -1.611 -13.014 4.976 1.00 95.38 422 SER A C 1
ATOM 3361 O O . SER A 1 422 ? -1.897 -14.209 5.061 1.00 95.38 422 SER A O 1
ATOM 3363 N N . ILE A 1 423 ? -1.264 -12.305 6.058 1.00 97.56 423 ILE A N 1
ATOM 3364 C CA . ILE A 1 423 ? -1.556 -12.784 7.417 1.00 97.56 423 ILE A CA 1
ATOM 3365 C C . ILE A 1 423 ? -3.061 -12.741 7.719 1.00 97.56 423 ILE A C 1
ATOM 3367 O O . ILE A 1 423 ? -3.553 -13.551 8.506 1.00 97.56 423 ILE A O 1
ATOM 3371 N N . VAL A 1 424 ? -3.802 -11.841 7.062 1.00 98.19 424 VAL A N 1
ATOM 3372 C CA . VAL A 1 424 ? -5.262 -11.770 7.164 1.00 98.19 424 VAL A CA 1
ATOM 3373 C C . VAL A 1 424 ? -5.866 -12.962 6.434 1.00 98.19 424 VAL A C 1
ATOM 3375 O O . VAL A 1 424 ? -5.651 -13.140 5.237 1.00 98.19 424 VAL A O 1
ATOM 3378 N N . ASP A 1 425 ? -6.660 -13.761 7.147 1.00 97.50 425 ASP A N 1
ATOM 3379 C CA . ASP A 1 425 ? -7.515 -14.762 6.516 1.00 97.50 425 ASP A CA 1
ATOM 3380 C C . ASP A 1 425 ? -8.749 -14.057 5.925 1.00 97.50 425 ASP A C 1
ATOM 3382 O O . ASP A 1 425 ? -9.541 -13.491 6.682 1.00 97.50 425 ASP A O 1
ATOM 3386 N N . PRO A 1 426 ? -8.939 -14.067 4.594 1.00 97.75 426 PRO A N 1
ATOM 3387 C CA . PRO A 1 426 ? -10.031 -13.336 3.960 1.00 97.75 426 PRO A CA 1
ATOM 3388 C C . PRO A 1 426 ? -11.416 -13.800 4.415 1.00 97.75 426 PRO A C 1
ATOM 3390 O O . PRO A 1 426 ? -12.297 -12.977 4.646 1.00 97.75 426 PRO A O 1
ATOM 3393 N N . SER A 1 427 ? -11.613 -15.109 4.583 1.00 98.06 427 SER A N 1
ATOM 3394 C CA . SER A 1 427 ? -12.927 -15.672 4.916 1.00 98.06 427 SER A CA 1
ATOM 3395 C C . SER A 1 427 ? -13.294 -15.373 6.367 1.00 98.06 427 SER A C 1
ATOM 3397 O O . SER A 1 427 ? -14.442 -15.041 6.677 1.00 98.06 427 SER A O 1
ATOM 3399 N N . GLU A 1 428 ? -12.308 -15.464 7.260 1.00 97.69 428 GLU A N 1
ATOM 3400 C CA . GLU A 1 428 ? -12.437 -15.064 8.660 1.00 97.69 428 GLU A CA 1
ATOM 3401 C C . GLU A 1 428 ? -12.747 -13.566 8.767 1.00 97.69 428 GLU A C 1
ATOM 3403 O O . GLU A 1 428 ? -13.763 -13.199 9.368 1.00 97.69 428 GLU A O 1
ATOM 3408 N N . PHE A 1 429 ? -11.962 -12.720 8.090 1.00 98.62 429 PHE A N 1
ATOM 3409 C CA . PHE A 1 429 ? -12.182 -11.277 8.059 1.00 98.62 429 PHE A CA 1
ATOM 3410 C C . PHE A 1 429 ? -13.587 -10.944 7.560 1.00 98.62 429 PHE A C 1
ATOM 3412 O O . PHE A 1 429 ? -14.295 -10.154 8.181 1.00 98.62 429 PHE A O 1
ATOM 3419 N N . MET A 1 430 ? -14.036 -11.563 6.463 1.00 98.50 430 MET A N 1
ATOM 3420 C CA . MET A 1 430 ? -15.356 -11.283 5.900 1.00 98.50 430 MET A CA 1
ATOM 3421 C C . MET A 1 430 ? -16.490 -11.674 6.843 1.00 98.50 430 MET A C 1
ATOM 3423 O O . MET A 1 430 ? -17.519 -10.995 6.889 1.00 98.50 430 MET A O 1
ATOM 3427 N N . ASN A 1 431 ? -16.330 -12.749 7.614 1.00 98.19 431 ASN A N 1
ATOM 3428 C CA . ASN A 1 431 ? -17.312 -13.125 8.626 1.00 98.19 431 ASN A CA 1
ATOM 3429 C C . ASN A 1 431 ? -17.409 -12.088 9.747 1.00 98.19 431 ASN A C 1
ATOM 3431 O O . ASN A 1 431 ? -18.518 -11.813 10.206 1.00 98.19 431 ASN A O 1
ATOM 3435 N N . TRP A 1 432 ? -16.295 -11.483 10.151 1.00 98.56 432 TRP A N 1
ATOM 3436 C CA . TRP A 1 432 ? -16.303 -10.355 11.078 1.00 98.56 432 TRP A CA 1
ATOM 3437 C C . TRP A 1 432 ? -16.886 -9.089 10.455 1.00 98.56 432 TRP A C 1
ATOM 3439 O O . TRP A 1 432 ? -17.818 -8.518 11.017 1.00 98.56 432 TRP A O 1
ATOM 3449 N N . ALA A 1 433 ? -16.437 -8.707 9.259 1.00 98.56 433 ALA A N 1
ATOM 3450 C CA . ALA A 1 433 ? -16.913 -7.517 8.564 1.00 98.56 433 ALA A CA 1
ATOM 3451 C C . ALA A 1 433 ? -18.440 -7.529 8.400 1.00 98.56 433 ALA A C 1
ATOM 3453 O O . ALA A 1 433 ? -19.107 -6.545 8.708 1.00 98.56 433 ALA A O 1
ATOM 3454 N N . LYS A 1 434 ? -19.024 -8.670 8.007 1.00 97.94 434 LYS A N 1
ATOM 3455 C CA . LYS A 1 434 ? -20.484 -8.833 7.918 1.00 97.94 434 LYS A CA 1
ATOM 3456 C C . LYS A 1 434 ? -21.192 -8.648 9.261 1.00 97.94 434 LYS A C 1
ATOM 3458 O O . LYS A 1 434 ? -22.288 -8.109 9.271 1.00 97.94 434 LYS A O 1
ATOM 3463 N N . LYS A 1 435 ? -20.609 -9.100 10.377 1.00 97.50 435 LYS A N 1
ATOM 3464 C CA . LYS A 1 435 ? -21.207 -8.921 11.713 1.00 97.50 435 LYS A CA 1
ATOM 3465 C C . LYS A 1 435 ? -21.210 -7.459 12.138 1.00 97.50 435 LYS A C 1
ATOM 3467 O O . LYS A 1 435 ? -22.187 -7.029 12.724 1.00 97.50 435 LYS A O 1
ATOM 3472 N N . VAL A 1 436 ? -20.141 -6.727 11.835 1.00 97.19 436 VAL A N 1
ATOM 3473 C CA . VAL A 1 436 ? -20.015 -5.301 12.168 1.00 97.19 436 VAL A CA 1
ATOM 3474 C C . VAL A 1 436 ? -20.911 -4.427 11.277 1.00 97.19 436 VAL A C 1
ATOM 3476 O O . VAL A 1 436 ? -21.434 -3.419 11.732 1.00 97.19 436 VAL A O 1
ATOM 3479 N N . LEU A 1 437 ? -21.083 -4.791 10.001 1.00 96.88 437 LEU A N 1
ATOM 3480 C CA . LEU A 1 437 ? -21.868 -4.021 9.020 1.00 96.88 437 LEU A CA 1
ATOM 3481 C C . LEU A 1 437 ? -23.391 -4.236 9.102 1.00 96.88 437 LEU A C 1
ATOM 3483 O O . LEU A 1 437 ? -24.152 -3.448 8.516 1.00 96.88 437 LEU A O 1
ATOM 3487 N N . ASN A 1 438 ? -23.820 -5.327 9.741 1.00 89.12 438 ASN A N 1
ATOM 3488 C CA . ASN A 1 438 ? -25.225 -5.652 9.995 1.00 89.12 438 ASN A CA 1
ATOM 3489 C C . ASN A 1 438 ? -25.732 -4.875 11.203 1.00 89.12 438 ASN A C 1
ATOM 3491 O O . ASN A 1 438 ? -26.829 -4.290 11.062 1.00 89.12 438 ASN A O 1
#

Foldseek 3Di:
DDPPDDDLPPCCVPDLDQDAQPFDFDQAPVSQATAGHGPSDDPVQKHWHWDADYDPRHDFAFTKIFIDGNNHTAKMKGTGDDRRFQAAFIWIAGPLQWIKTDGDDRNEQAAWIKIAHSVSPFMDTDGDDRNHAQHAPPVQVVQKDKAWLDQAQPPCQADSSNPRRTWTKIKRAEDPPQLAEEEEEEEAQDAQSQSCLLCRLLQVVCRVVNYMYMYTRGRDALFCDPSVLVSQQSSCVCVCVVRVGDLAGYEYAYAASSRLNQLLLLLCCLVDVVSHNGRHLAYEYEQYAQQVLLVLVLLVVVCVVPVPDPPSVVSQVSCCVPQVHHCVVRVVSRLNRGSADPPDPLRRSLVSCLAGQYEYQFAPQQVCCCVPPVDHPSSGSCVRLVVSLVSSVVSRNPNRDYHHLHPWDARSRRHRDRRGPGSDDSVVVVVVSVVSSD

pLDDT: mean 91.33, std 15.0, range [20.53, 98.94]

Sequence (438 aa):
MKKLFPILFLHLSLFSYGQNMTGKYIKDLEDKCLVLAQNFFPLDSLSIRWDGGCKNEKANGEGTLTYFISSNEVAKYHGSVENGSPNGIGIFSSPSGFIWQGNFTDGVLNGEGAVIFPDSTKRLQGNFYDGEILDLDKQYLDVIKRNLISKTDRTNLYVNDRNQSELFYYSLVPAKPIKGVVVLLPGTWDRVEYTLSSAKNLCQQAFDNHIAVISPSINQRLTLNDEVLGFINSVFQDSFQKYSLPKDKVIIGGFSMGGLFSLRYTELAVQDKNKTAITPIAAFSVDGPTDLESMYHTFEVALERSPNKTEPSYALSEFRKHIGGNPETNRENYLFFSAFSYSEKDGGNAKYLDSIPVRIYNDVDVNWWLENRNTDLYGMNALNQSAMIGFLNRIGNHQAEFINSFGKGYRIDGTRHPHSWSIVDPSEFMNWAKKVLN

Secondary structure (DSSP, 8-state):
-------SSSSTTT--------PEEEE-TTSSSEEEE-TTS-GGGEEEEE-S-EETTEE-EEEEEEEEETTEEEEEEEEEEETTEEEEEEEEE-TTS-EEEEEEETTEEEEEEEEE-TTSS-EEEEEEETTEEE---HHHHTT-EEEEEES--SS-SS--STT---EEEEEE-PSSSP-EEEEEEPPTT--HHHHHHHTHHHHHHHHHTTEEEEEE-----SS--HHHHHHHHHHHHHHHHHHT--TTSEEEEEETHHHHHHHHHHHHHHH-GGGSS---SEEEEES--S-HHHHHHHHHHHHHH-TT-HHHHHHHHHHHHHT-S-HHHHHHHHHHH-S--TT-TT-TTGGGGSSS-EEEEE---HHHHHHHH---GGGSTHHHHHHHHHHHHHTT-TTEEEEE-TT--B-TTS-B-SSSGGGS-HHHHHHHHHHHH-